Protein AF-V7IF77-F1 (afdb_monomer_lite)

Structure (mmCIF, N/CA/C/O backbone):
data_AF-V7IF77-F1
#
_entry.id   AF-V7IF77-F1
#
loop_
_atom_site.group_PDB
_atom_site.id
_atom_site.type_symbol
_atom_site.label_atom_id
_atom_site.label_alt_id
_atom_site.label_comp_id
_atom_site.label_asym_id
_atom_site.label_entity_id
_atom_site.label_seq_id
_atom_site.pdbx_PDB_ins_code
_atom_site.Cartn_x
_atom_site.Cartn_y
_atom_site.Cartn_z
_atom_site.occupancy
_atom_site.B_iso_or_equiv
_atom_site.auth_seq_id
_atom_site.auth_comp_id
_atom_site.auth_asym_id
_atom_site.auth_atom_id
_atom_site.pdbx_PDB_model_num
ATOM 1 N N . MET A 1 1 ? -25.853 14.215 43.417 1.00 51.03 1 MET A N 1
ATOM 2 C CA . MET A 1 1 ? -25.633 12.869 42.830 1.00 51.03 1 MET A CA 1
ATOM 3 C C . MET A 1 1 ? -26.208 12.704 41.423 1.00 51.03 1 MET A C 1
ATOM 5 O O . MET A 1 1 ? -25.401 12.593 40.513 1.00 51.03 1 MET A O 1
ATOM 9 N N . LYS A 1 2 ? -27.536 12.747 41.190 1.00 58.56 2 LYS A N 1
ATOM 10 C CA . LYS A 1 2 ? -28.127 12.465 39.853 1.00 58.56 2 LYS A CA 1
ATOM 11 C C . LYS A 1 2 ? -27.523 13.294 38.699 1.00 58.56 2 LYS A C 1
ATOM 13 O O . LYS A 1 2 ? -27.157 12.726 37.682 1.00 58.56 2 LYS A O 1
ATOM 18 N N . LYS A 1 3 ? -27.332 14.609 38.877 1.00 57.75 3 LYS A N 1
ATOM 19 C CA . LYS A 1 3 ? -26.767 15.502 37.837 1.00 57.75 3 LYS A CA 1
ATOM 20 C C . LYS A 1 3 ? -25.304 15.198 37.469 1.00 57.75 3 LYS A C 1
ATOM 22 O O . LYS A 1 3 ? -24.920 15.356 36.320 1.00 57.75 3 LYS A O 1
ATOM 27 N N . ALA A 1 4 ? -24.496 14.760 38.431 1.00 59.84 4 ALA A N 1
ATOM 28 C CA . ALA A 1 4 ? -23.081 14.463 38.211 1.00 59.84 4 ALA A CA 1
ATOM 29 C C . ALA A 1 4 ? -22.866 13.062 37.610 1.00 59.84 4 ALA A C 1
ATOM 31 O O . ALA A 1 4 ? -21.985 12.896 36.777 1.00 59.84 4 ALA A O 1
ATOM 32 N N . LEU A 1 5 ? -23.727 12.090 37.933 1.00 64.69 5 LEU A N 1
ATOM 33 C CA . LEU A 1 5 ? -23.754 10.797 37.242 1.00 64.69 5 LEU A CA 1
ATOM 34 C C . LEU A 1 5 ? -24.140 10.958 35.761 1.00 64.69 5 LEU A C 1
ATOM 36 O O . LEU A 1 5 ? -23.485 10.403 34.886 1.00 64.69 5 LEU A O 1
ATOM 40 N N . ILE A 1 6 ? -25.148 11.794 35.477 1.00 68.25 6 ILE A N 1
ATOM 41 C CA . ILE A 1 6 ? -25.543 12.144 34.104 1.00 68.25 6 ILE A CA 1
ATOM 42 C C . ILE A 1 6 ? -24.373 12.793 33.350 1.00 68.25 6 ILE A C 1
ATOM 44 O O . ILE A 1 6 ? -24.098 12.406 32.220 1.00 68.25 6 ILE A O 1
ATOM 48 N N . ALA A 1 7 ? -23.640 13.720 33.977 1.00 66.62 7 ALA A N 1
ATOM 49 C CA . ALA A 1 7 ? -22.459 14.328 33.364 1.00 66.62 7 ALA A CA 1
ATOM 50 C C . ALA A 1 7 ? -21.380 13.284 33.024 1.00 66.62 7 ALA A C 1
ATOM 52 O O . ALA A 1 7 ? -20.866 13.283 31.911 1.00 66.62 7 ALA A O 1
ATOM 53 N N . VAL A 1 8 ? -21.091 12.342 33.930 1.00 69.00 8 VAL A N 1
ATOM 54 C CA . VAL A 1 8 ? -20.137 11.250 33.669 1.00 69.00 8 VAL A CA 1
ATOM 55 C C . VAL A 1 8 ? -20.598 10.375 32.499 1.00 69.00 8 VAL A C 1
ATOM 57 O O . VAL A 1 8 ? -19.784 10.070 31.629 1.00 69.00 8 VAL A O 1
ATOM 60 N N . ILE A 1 9 ? -21.882 10.010 32.429 1.00 73.12 9 ILE A N 1
ATOM 61 C CA . ILE A 1 9 ? -22.444 9.240 31.305 1.00 73.12 9 ILE A CA 1
ATOM 62 C C . ILE A 1 9 ? -22.296 10.012 29.986 1.00 73.12 9 ILE A C 1
ATOM 64 O O . ILE A 1 9 ? -21.877 9.430 28.990 1.00 73.12 9 ILE A O 1
ATOM 68 N N . ILE A 1 10 ? -22.558 11.323 29.978 1.00 75.38 10 ILE A N 1
ATOM 69 C CA . ILE A 1 10 ? -22.390 12.166 28.784 1.00 75.38 10 ILE A CA 1
ATOM 70 C C . ILE A 1 10 ? -20.937 12.141 28.293 1.00 75.38 10 ILE A C 1
ATOM 72 O O . ILE A 1 10 ? -20.713 11.972 27.098 1.00 75.38 10 ILE A O 1
ATOM 76 N N . VAL A 1 11 ? -19.942 12.242 29.182 1.00 72.75 11 VAL A N 1
ATOM 77 C CA . VAL A 1 11 ? -18.530 12.171 28.760 1.00 72.75 11 VAL A CA 1
ATOM 78 C C . VAL A 1 11 ? -18.181 10.781 28.202 1.00 72.75 11 VAL A C 1
ATOM 80 O O . VAL A 1 11 ? -17.462 10.699 27.208 1.00 72.75 11 VAL A O 1
ATOM 83 N N . HIS A 1 12 ? -18.737 9.696 28.761 1.00 75.44 12 HIS A N 1
ATOM 84 C CA . HIS A 1 12 ? -18.575 8.349 28.188 1.00 75.44 12 HIS A CA 1
ATOM 85 C C . HIS A 1 12 ? -19.180 8.254 26.786 1.00 75.44 12 HIS A C 1
ATOM 87 O O . HIS A 1 12 ? -18.528 7.742 25.884 1.00 75.44 12 HIS A O 1
ATOM 93 N N . ILE A 1 13 ? -20.378 8.806 26.576 1.00 78.44 13 ILE A N 1
ATOM 94 C CA . ILE A 1 13 ? -21.025 8.839 25.259 1.00 78.44 13 ILE A CA 1
ATOM 95 C C . ILE A 1 13 ? -20.196 9.660 24.264 1.00 78.44 13 ILE A C 1
ATOM 97 O O . ILE A 1 13 ? -19.983 9.206 23.146 1.00 78.44 13 ILE A O 1
ATOM 101 N N . ILE A 1 14 ? -19.676 10.828 24.655 1.00 79.62 14 ILE A N 1
ATOM 102 C CA . ILE A 1 14 ? -18.805 11.647 23.793 1.00 79.62 14 ILE A CA 1
ATOM 103 C C . ILE A 1 14 ? -17.551 10.861 23.395 1.00 79.62 14 ILE A C 1
ATOM 105 O O . ILE A 1 14 ? -17.180 10.834 22.221 1.00 79.62 14 ILE A O 1
ATOM 109 N N . PHE A 1 15 ? -16.913 10.192 24.356 1.00 76.31 15 PHE A N 1
ATOM 110 C CA . PHE A 1 15 ? -15.738 9.369 24.091 1.00 76.31 15 PHE A CA 1
ATOM 111 C C . PHE A 1 15 ? -16.071 8.154 23.213 1.00 76.31 15 PHE A C 1
ATOM 113 O O . PHE A 1 15 ? -15.318 7.835 22.298 1.00 76.31 15 PHE A O 1
ATOM 120 N N . LEU A 1 16 ? -17.224 7.516 23.424 1.00 80.00 16 LEU A N 1
ATOM 121 C CA . LEU A 1 16 ? -17.708 6.417 22.592 1.00 80.00 16 LEU A CA 1
ATOM 122 C C . LEU A 1 16 ? -17.974 6.880 21.155 1.00 80.00 16 LEU A C 1
ATOM 124 O O . LEU A 1 16 ? -17.527 6.219 20.226 1.00 80.00 16 LEU A O 1
ATOM 128 N N . ILE A 1 17 ? -18.627 8.030 20.957 1.00 79.75 17 ILE A N 1
ATOM 129 C CA . ILE A 1 17 ? -18.831 8.634 19.630 1.00 79.75 17 ILE A CA 1
ATOM 130 C C . ILE A 1 17 ? -17.482 8.907 18.960 1.00 79.75 17 ILE A C 1
ATOM 132 O O . ILE A 1 17 ? -17.320 8.619 17.776 1.00 79.75 17 ILE A O 1
ATOM 136 N N . PHE A 1 18 ? -16.503 9.427 19.706 1.00 77.00 18 PHE A N 1
ATOM 137 C CA . PHE A 1 18 ? -15.154 9.648 19.190 1.00 77.00 18 PHE A CA 1
ATOM 138 C C . PHE A 1 18 ? -14.496 8.337 18.733 1.00 77.00 18 PHE A C 1
ATOM 140 O O . PHE A 1 18 ? -13.987 8.278 17.614 1.00 77.00 18 PHE A O 1
ATOM 147 N N . ILE A 1 19 ? -14.563 7.275 19.545 1.00 75.62 19 ILE A N 1
ATOM 148 C CA . ILE A 1 19 ? -14.026 5.961 19.173 1.00 75.62 19 ILE A CA 1
ATOM 149 C C . ILE A 1 19 ? -14.784 5.366 17.976 1.00 75.62 19 ILE A C 1
ATOM 151 O O . ILE A 1 19 ? -14.163 4.840 17.058 1.00 75.62 19 ILE A O 1
ATOM 155 N N . LEU A 1 20 ? -16.113 5.451 17.931 1.00 75.06 20 LEU A N 1
ATOM 156 C CA . LEU A 1 20 ? -16.909 4.922 16.817 1.00 75.06 20 LEU A CA 1
ATOM 157 C C . LEU A 1 20 ? -16.605 5.656 15.508 1.00 75.06 20 LEU A C 1
ATOM 159 O O . LEU A 1 20 ? -16.338 5.013 14.496 1.00 75.06 20 LEU A O 1
ATOM 163 N N . LYS A 1 21 ? -16.556 6.994 15.541 1.00 74.06 21 LYS A N 1
ATOM 164 C CA . LYS A 1 21 ? -16.155 7.813 14.389 1.00 74.06 21 LYS A CA 1
ATOM 165 C C . LYS A 1 21 ? -14.748 7.455 13.919 1.00 74.06 21 LYS A C 1
ATOM 167 O O . LYS A 1 21 ? -14.478 7.452 12.721 1.00 74.06 21 LYS A O 1
ATOM 172 N N . PHE A 1 22 ? -13.860 7.127 14.851 1.00 70.81 22 PHE A N 1
ATOM 173 C CA . PHE A 1 22 ? -12.542 6.639 14.502 1.00 70.81 22 PHE A CA 1
ATOM 174 C C . PHE A 1 22 ? -12.559 5.274 13.819 1.00 70.81 22 PHE A C 1
ATOM 176 O O . PHE A 1 22 ? -11.911 5.123 12.791 1.00 70.81 22 PHE A O 1
ATOM 183 N N . ASN A 1 23 ? -13.287 4.293 14.354 1.00 70.62 23 ASN A N 1
ATOM 184 C CA . ASN A 1 23 ? -13.379 2.979 13.711 1.00 70.62 23 ASN A CA 1
ATOM 185 C C . ASN A 1 23 ? -13.955 3.100 12.309 1.00 70.62 23 ASN A C 1
ATOM 187 O O . ASN A 1 23 ? -13.440 2.466 11.398 1.00 70.62 23 ASN A O 1
ATOM 191 N N . PHE A 1 24 ? -14.952 3.967 12.125 1.00 70.44 24 PHE A N 1
ATOM 192 C CA . PHE A 1 24 ? -15.471 4.292 10.805 1.00 70.44 24 PHE A CA 1
ATOM 193 C C . PHE A 1 24 ? -14.385 4.872 9.888 1.00 70.44 24 PHE A C 1
ATOM 195 O O . PHE A 1 24 ? -14.291 4.485 8.732 1.00 70.44 24 PHE A O 1
ATOM 202 N N . TRP A 1 25 ? -13.519 5.757 10.391 1.00 69.44 25 TRP A N 1
ATOM 203 C CA . TRP A 1 25 ? -12.412 6.299 9.599 1.00 69.44 25 TRP A CA 1
ATOM 204 C C . TRP A 1 25 ? -11.326 5.262 9.280 1.00 69.44 25 TRP A C 1
ATOM 206 O O . TRP A 1 25 ? -10.818 5.235 8.160 1.00 69.44 25 TRP A O 1
ATOM 216 N N . LEU A 1 26 ? -10.979 4.397 10.236 1.00 69.19 26 LEU A N 1
ATOM 217 C CA . LEU A 1 26 ? -10.055 3.282 10.028 1.00 69.19 26 LEU A CA 1
ATOM 218 C C . LEU A 1 26 ? -10.613 2.321 8.971 1.00 69.19 26 LEU A C 1
ATOM 220 O O . LEU A 1 26 ? -9.896 1.932 8.055 1.00 69.19 26 LEU A O 1
ATOM 224 N N . PHE A 1 27 ? -11.905 2.023 9.056 1.00 65.94 27 PHE A N 1
ATOM 225 C CA . PHE A 1 27 ? -12.647 1.220 8.098 1.00 65.94 27 PHE A CA 1
ATOM 226 C C . PHE A 1 27 ? -12.671 1.841 6.695 1.00 65.94 27 PHE A C 1
ATOM 228 O O . PHE A 1 27 ? -12.232 1.210 5.738 1.00 65.94 27 PHE A O 1
ATOM 235 N N . ASP A 1 28 ? -13.101 3.098 6.578 1.00 65.06 28 ASP A N 1
ATOM 236 C CA . ASP A 1 28 ? -13.135 3.844 5.316 1.00 65.06 28 ASP A CA 1
ATOM 237 C C . ASP A 1 28 ? -11.739 3.913 4.682 1.00 65.06 28 ASP A C 1
ATOM 239 O O . ASP A 1 28 ? -11.583 3.672 3.487 1.00 65.06 28 ASP A O 1
ATOM 243 N N . SER A 1 29 ? -10.702 4.136 5.494 1.00 63.44 29 SER A N 1
ATOM 244 C CA . SER A 1 29 ? -9.316 4.148 5.022 1.00 63.44 29 SER A CA 1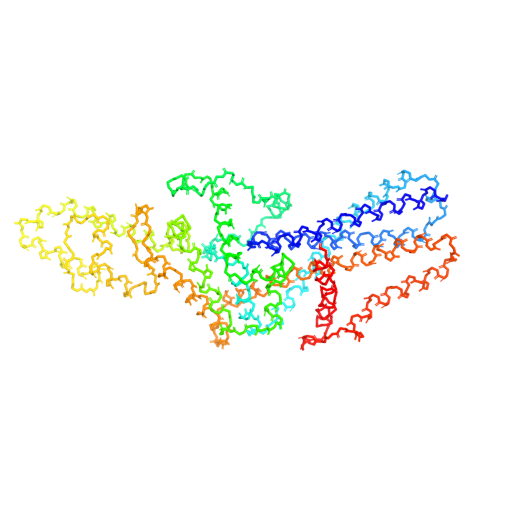
ATOM 245 C C . SER A 1 29 ? -8.884 2.789 4.471 1.00 63.44 29 SER A C 1
ATOM 247 O O . SER A 1 29 ? -8.271 2.754 3.411 1.00 63.44 29 SER A O 1
ATOM 249 N N . MET A 1 30 ? -9.213 1.682 5.150 1.00 63.31 30 MET A N 1
ATOM 250 C CA . MET A 1 30 ? -8.906 0.315 4.694 1.00 63.31 30 MET A CA 1
ATOM 251 C C . MET A 1 30 ? -9.715 -0.107 3.459 1.00 63.31 30 MET A C 1
ATOM 253 O O . MET A 1 30 ? -9.226 -0.885 2.645 1.00 63.31 30 MET A O 1
ATOM 257 N N . SER A 1 31 ? -10.939 0.405 3.296 1.00 58.03 31 SER A N 1
ATOM 258 C CA . SER A 1 31 ? -11.802 0.110 2.139 1.00 58.03 31 SER A CA 1
ATOM 259 C C . SER A 1 31 ? -11.309 0.745 0.829 1.00 58.03 31 SER A C 1
ATOM 261 O O . SER A 1 31 ? -11.713 0.343 -0.264 1.00 58.03 31 SER A O 1
ATOM 263 N N . ARG A 1 32 ? -10.410 1.729 0.922 1.00 61.47 32 ARG A N 1
ATOM 264 C CA . ARG A 1 32 ? -9.838 2.453 -0.217 1.00 61.47 32 ARG A CA 1
ATOM 265 C C . ARG A 1 32 ? -8.442 1.944 -0.558 1.00 61.47 32 ARG A C 1
ATOM 267 O O . ARG A 1 32 ? -7.802 1.242 0.220 1.00 61.47 32 ARG A O 1
ATOM 274 N N . THR A 1 33 ? -7.951 2.349 -1.725 1.00 58.59 33 THR A N 1
ATOM 275 C CA . THR A 1 33 ? -6.545 2.168 -2.111 1.00 58.59 33 THR A CA 1
ATOM 276 C C . THR A 1 33 ? -5.637 2.782 -1.033 1.00 58.59 33 THR A C 1
ATOM 278 O O . THR A 1 33 ? -5.730 3.973 -0.725 1.00 58.59 33 THR A O 1
ATOM 281 N N . PHE A 1 34 ? -4.788 1.959 -0.419 1.00 59.59 34 PHE A N 1
ATOM 282 C CA . PHE A 1 34 ? -4.099 2.281 0.832 1.00 59.59 34 PHE A CA 1
ATOM 283 C C . PHE A 1 34 ? -2.621 2.614 0.568 1.00 59.59 34 PHE A C 1
ATOM 285 O O . PHE A 1 34 ? -1.886 1.818 -0.011 1.00 59.59 34 PHE A O 1
ATOM 292 N N . THR A 1 35 ? -2.165 3.795 0.990 1.00 64.62 35 THR A N 1
ATOM 293 C CA . THR A 1 35 ? -0.808 4.308 0.727 1.00 64.62 35 THR A CA 1
ATOM 294 C C . THR A 1 35 ? 0.144 4.064 1.914 1.00 64.62 35 THR A C 1
ATOM 296 O O . THR A 1 35 ? -0.302 3.844 3.043 1.00 64.62 35 THR A O 1
ATOM 299 N N . PRO A 1 36 ? 1.481 4.157 1.749 1.00 65.31 36 PRO A N 1
ATOM 300 C CA . PRO A 1 36 ? 2.403 4.057 2.889 1.00 65.31 36 PRO A CA 1
ATOM 301 C C . PRO A 1 36 ? 2.181 5.173 3.924 1.00 65.31 36 PRO A C 1
ATOM 303 O O . PRO A 1 36 ? 2.380 4.980 5.125 1.00 65.31 36 PRO A O 1
ATOM 306 N N . LEU A 1 37 ? 1.738 6.352 3.471 1.00 68.19 37 LEU A N 1
ATOM 307 C CA . LEU A 1 37 ? 1.399 7.469 4.350 1.00 68.19 37 LEU A CA 1
ATOM 308 C C . LEU A 1 37 ? 0.112 7.196 5.138 1.00 68.19 37 LEU A C 1
ATOM 310 O O . LEU A 1 37 ? 0.079 7.500 6.333 1.00 68.19 37 LEU A O 1
ATOM 314 N N . SER A 1 38 ? -0.912 6.588 4.520 1.00 67.31 38 SER A N 1
ATOM 315 C CA . SER A 1 38 ? -2.122 6.191 5.250 1.00 67.31 38 SER A CA 1
ATOM 316 C C . SER A 1 38 ? -1.805 5.143 6.312 1.00 67.31 38 SER A C 1
ATOM 318 O O . SER A 1 38 ? -2.277 5.285 7.437 1.00 67.31 38 SER A O 1
ATOM 320 N N . LEU A 1 39 ? -0.919 4.179 6.027 1.00 68.56 39 LEU A N 1
ATOM 321 C CA . LEU A 1 39 ? -0.434 3.221 7.029 1.00 68.56 39 LEU A CA 1
ATOM 322 C C . LEU A 1 39 ? 0.224 3.926 8.214 1.00 68.56 39 LEU A C 1
ATOM 324 O O . LEU A 1 39 ? -0.122 3.683 9.370 1.00 68.56 39 LEU A O 1
ATOM 328 N N . ALA A 1 40 ? 1.175 4.814 7.931 1.00 72.19 40 ALA A N 1
ATOM 329 C CA . ALA A 1 40 ? 1.938 5.476 8.976 1.00 72.19 40 ALA A CA 1
ATOM 330 C C . ALA A 1 40 ? 1.066 6.425 9.822 1.00 72.19 40 ALA A C 1
ATOM 332 O O . ALA A 1 40 ? 1.317 6.591 11.020 1.00 72.19 40 ALA A O 1
ATOM 333 N N . ALA A 1 41 ? 0.046 7.040 9.216 1.00 74.12 41 ALA A N 1
ATOM 334 C CA . ALA A 1 41 ? -0.959 7.835 9.914 1.00 74.12 41 ALA A CA 1
ATOM 335 C C . ALA A 1 41 ? -1.882 6.962 10.781 1.00 74.12 41 ALA A C 1
ATOM 337 O O . ALA A 1 41 ? -2.124 7.307 11.939 1.00 74.12 41 ALA A O 1
ATOM 338 N N . LEU A 1 42 ? -2.330 5.813 10.264 1.00 72.81 42 LEU A N 1
ATOM 339 C CA . LEU A 1 42 ? -3.156 4.857 11.003 1.00 72.81 42 LEU A CA 1
ATOM 340 C C . LEU A 1 42 ? -2.421 4.312 12.231 1.00 72.81 42 LEU A C 1
ATOM 342 O O . LEU A 1 42 ? -2.973 4.271 13.328 1.00 72.81 42 LEU A O 1
ATOM 346 N N . GLU A 1 43 ? -1.146 3.963 12.063 1.00 75.12 43 GLU A N 1
ATOM 347 C CA . GLU A 1 43 ? -0.297 3.492 13.152 1.00 75.12 43 GLU A CA 1
ATOM 348 C C . GLU A 1 43 ? -0.137 4.558 14.244 1.00 75.12 43 GLU A C 1
ATOM 350 O O . GLU A 1 43 ? -0.237 4.258 15.433 1.00 75.12 43 GLU A O 1
ATOM 355 N N . LEU A 1 44 ? 0.102 5.819 13.858 1.00 78.25 44 LEU A N 1
ATOM 356 C CA . LEU A 1 44 ? 0.162 6.929 14.811 1.00 78.25 44 LEU A CA 1
ATOM 357 C C . LEU A 1 44 ? -1.166 7.078 15.560 1.00 78.25 44 LEU A C 1
ATOM 359 O O . LEU A 1 44 ? -1.168 7.315 16.768 1.00 78.25 44 LEU A O 1
ATOM 363 N N . TYR A 1 45 ? -2.287 6.910 14.863 1.00 75.44 45 TYR A N 1
ATOM 364 C CA . TYR A 1 45 ? -3.592 7.008 15.490 1.00 75.44 45 TYR A CA 1
ATOM 365 C C . TYR A 1 45 ? -3.833 5.882 16.499 1.00 75.44 45 TYR A C 1
ATOM 367 O O . TYR A 1 45 ? -4.226 6.165 17.631 1.00 75.44 45 TYR A O 1
ATOM 375 N N . GLY A 1 46 ? -3.585 4.620 16.130 1.00 73.75 46 GLY A N 1
ATOM 376 C CA . GLY A 1 46 ? -3.776 3.478 17.032 1.00 73.75 46 GLY A CA 1
ATOM 377 C C . GLY A 1 46 ? -3.041 3.663 18.366 1.00 73.75 46 GLY A C 1
ATOM 378 O O . GLY A 1 46 ? -3.563 3.304 19.428 1.00 73.75 46 GLY A O 1
ATOM 379 N N . LYS A 1 47 ? -1.879 4.329 18.321 1.00 80.00 47 LYS A N 1
ATOM 380 C CA . LYS A 1 47 ? -1.076 4.717 19.490 1.00 80.00 47 LYS A CA 1
ATOM 381 C C . LYS A 1 47 ? -1.738 5.815 20.317 1.00 80.00 47 LYS A C 1
ATOM 383 O O . LYS A 1 47 ? -1.816 5.689 21.539 1.00 80.00 47 LYS A O 1
ATOM 388 N N . ILE A 1 48 ? -2.230 6.872 19.666 1.00 78.69 48 ILE A N 1
ATOM 389 C CA . ILE A 1 48 ? -2.942 7.975 20.330 1.00 78.69 48 ILE A CA 1
ATOM 390 C C . ILE A 1 48 ? -4.193 7.447 21.033 1.00 78.69 48 ILE A C 1
ATOM 392 O O . ILE A 1 48 ? -4.369 7.706 22.221 1.00 78.69 48 ILE A O 1
ATOM 396 N N . LEU A 1 49 ? -5.022 6.659 20.344 1.00 75.88 49 LEU A N 1
ATOM 397 C CA . LEU A 1 49 ? -6.255 6.120 20.918 1.00 75.88 49 LEU A CA 1
ATOM 398 C C . LEU A 1 49 ? -5.977 5.189 22.091 1.00 75.88 49 LEU A C 1
ATOM 400 O O . LEU A 1 49 ? -6.649 5.283 23.115 1.00 75.88 49 LEU A O 1
ATOM 404 N N . SER A 1 50 ? -4.955 4.343 21.979 1.00 76.00 50 SER A N 1
ATOM 405 C CA . SER A 1 50 ? -4.575 3.467 23.087 1.00 76.00 50 SER A CA 1
ATOM 406 C C . SER A 1 50 ? -4.087 4.254 24.295 1.00 76.00 50 SER A C 1
ATOM 408 O O . SER A 1 50 ? -4.467 3.946 25.422 1.00 76.00 50 SER A O 1
ATOM 410 N N . GLY A 1 51 ? -3.316 5.321 24.069 1.00 79.44 51 GLY A N 1
ATOM 411 C CA . GLY A 1 51 ? -2.925 6.249 25.124 1.00 79.44 51 GLY A CA 1
ATOM 412 C C . GLY A 1 51 ? -4.129 6.919 25.784 1.00 79.44 51 GLY A C 1
ATOM 413 O O . GLY A 1 51 ? -4.250 6.861 27.003 1.00 79.44 51 GLY A O 1
ATOM 414 N N . MET A 1 52 ? -5.055 7.475 24.996 1.00 77.31 52 MET A N 1
ATOM 415 C CA . MET A 1 52 ? -6.276 8.111 25.510 1.00 77.31 52 MET A CA 1
ATOM 416 C C . MET A 1 52 ? -7.154 7.124 26.292 1.00 77.31 52 MET A C 1
ATOM 418 O O . MET A 1 52 ? -7.667 7.463 27.357 1.00 77.31 52 MET A O 1
ATOM 422 N N . GLY A 1 53 ? -7.291 5.890 25.805 1.00 75.06 53 GLY A N 1
ATOM 423 C CA . GLY A 1 53 ? -8.022 4.825 26.485 1.00 75.06 53 GLY A CA 1
ATOM 424 C C . GLY A 1 53 ? -7.388 4.418 27.820 1.00 75.06 53 GLY A C 1
ATOM 425 O O . GLY A 1 53 ? -8.097 4.254 28.816 1.00 75.06 53 GLY A O 1
ATOM 426 N N . ILE A 1 54 ? -6.054 4.328 27.886 1.00 77.00 54 ILE A N 1
ATOM 427 C CA . ILE A 1 54 ? -5.319 4.085 29.139 1.00 77.00 54 ILE A CA 1
ATOM 428 C C . ILE A 1 54 ? -5.489 5.263 30.104 1.00 77.00 54 ILE A C 1
ATOM 430 O O . ILE A 1 54 ? -5.776 5.047 31.282 1.00 77.00 54 ILE A O 1
ATOM 434 N N . SER A 1 55 ? -5.357 6.504 29.629 1.00 79.06 55 SER A N 1
ATOM 435 C CA . SER A 1 55 ? -5.564 7.706 30.446 1.00 79.06 55 SER A CA 1
ATOM 436 C C . SER A 1 55 ? -6.958 7.744 31.048 1.00 79.06 55 SER A C 1
ATOM 438 O O . SER A 1 55 ? -7.104 8.012 32.238 1.00 79.06 55 SER A O 1
ATOM 440 N N . TRP A 1 56 ? -7.969 7.417 30.245 1.00 74.75 56 TRP A N 1
ATOM 441 C CA . TRP A 1 56 ? -9.354 7.306 30.683 1.00 74.75 56 TRP A CA 1
ATOM 442 C C . TRP A 1 56 ? -9.527 6.247 31.779 1.00 74.75 56 TRP A C 1
ATOM 444 O O . TRP A 1 56 ? -10.151 6.494 32.814 1.00 74.75 56 TRP A O 1
ATOM 454 N N . TRP A 1 57 ? -8.928 5.071 31.591 1.00 72.69 57 TRP A N 1
ATOM 455 C CA . TRP A 1 57 ? -8.994 3.978 32.558 1.00 72.69 57 TRP A CA 1
ATOM 456 C C . TRP A 1 57 ? -8.313 4.326 33.894 1.00 72.69 57 TRP A C 1
ATOM 458 O O . TRP A 1 57 ? -8.910 4.149 34.959 1.00 72.69 57 TRP A O 1
ATOM 468 N N . LEU A 1 58 ? -7.104 4.897 33.846 1.00 73.88 58 LEU A N 1
ATOM 469 C CA . LEU A 1 58 ? -6.355 5.348 35.026 1.00 73.88 58 LEU A CA 1
ATOM 470 C C . LEU A 1 58 ? -7.093 6.450 35.789 1.00 73.88 58 LEU A C 1
ATOM 472 O O . LEU A 1 58 ? -7.177 6.427 37.018 1.00 73.88 58 LEU A O 1
ATOM 476 N N . MET A 1 59 ? -7.664 7.399 35.055 1.00 71.69 59 MET A N 1
ATOM 477 C CA . MET A 1 59 ? -8.442 8.497 35.607 1.00 71.69 59 MET A CA 1
ATOM 478 C C . MET A 1 59 ? -9.663 7.985 36.385 1.00 71.69 59 MET A C 1
ATOM 480 O O . MET A 1 59 ? -9.900 8.410 37.519 1.00 71.69 59 MET A O 1
ATOM 484 N N . ARG A 1 60 ? -10.382 6.991 35.849 1.00 66.31 60 ARG A N 1
ATOM 485 C CA . ARG A 1 60 ? -11.506 6.368 36.559 1.00 66.31 60 ARG A CA 1
ATOM 486 C C . ARG A 1 60 ? -11.067 5.599 37.804 1.00 66.31 60 ARG A C 1
ATOM 488 O O . ARG A 1 60 ? -11.755 5.657 38.825 1.00 66.31 60 ARG A O 1
ATOM 495 N N . TRP A 1 61 ? -9.920 4.922 37.755 1.00 67.25 61 TRP A N 1
ATOM 496 C CA . TRP A 1 61 ? -9.351 4.271 38.937 1.00 67.25 61 TRP A CA 1
ATOM 497 C C . TRP A 1 61 ? -9.028 5.283 40.048 1.00 67.25 61 TRP A C 1
ATOM 499 O O . TRP A 1 61 ? -9.359 5.044 41.210 1.00 67.25 61 TRP A O 1
ATOM 509 N N . GLY A 1 62 ? -8.483 6.448 39.683 1.00 63.34 62 GLY A N 1
ATOM 510 C CA . GLY A 1 62 ? -8.232 7.557 40.607 1.00 63.34 62 GLY A CA 1
ATOM 511 C C . GLY A 1 62 ? -9.511 8.152 41.208 1.00 63.34 62 GLY A C 1
ATOM 512 O O . GLY A 1 62 ? -9.590 8.349 42.421 1.00 63.34 62 GLY A O 1
ATOM 513 N N . MET A 1 63 ? -10.549 8.374 40.395 1.00 61.19 63 MET A N 1
ATOM 514 C CA . MET A 1 63 ? -11.831 8.915 40.871 1.00 61.19 63 MET A CA 1
ATOM 515 C C . MET A 1 63 ? -12.544 7.998 41.869 1.00 61.19 63 MET A C 1
ATOM 517 O O . MET A 1 63 ? -13.173 8.492 42.804 1.00 61.19 63 MET A O 1
ATOM 521 N N . ASN A 1 64 ? -12.445 6.675 41.701 1.00 57.47 64 ASN A N 1
ATOM 522 C CA . ASN A 1 64 ? -13.146 5.710 42.552 1.00 57.47 64 ASN A CA 1
ATOM 523 C C . ASN A 1 64 ? -12.635 5.688 44.009 1.00 57.47 64 ASN A C 1
ATOM 525 O O . ASN A 1 64 ? -13.291 5.104 44.867 1.00 57.47 64 ASN A O 1
ATOM 529 N N . ARG A 1 65 ? -11.497 6.333 44.312 1.00 53.53 65 ARG A N 1
ATOM 530 C CA . ARG A 1 65 ? -10.976 6.477 45.683 1.00 53.53 65 ARG A CA 1
ATOM 531 C C . ARG A 1 65 ? -11.511 7.708 46.432 1.00 53.53 65 ARG A C 1
ATOM 533 O O . ARG A 1 65 ? -11.599 7.653 47.651 1.00 53.53 65 ARG A O 1
ATOM 540 N N . ASN A 1 66 ? -11.946 8.763 45.733 1.00 51.81 66 ASN A N 1
ATOM 541 C CA . ASN A 1 66 ? -12.276 10.074 46.334 1.00 51.81 66 ASN A CA 1
ATOM 542 C C . ASN A 1 66 ? -13.763 10.478 46.170 1.00 51.81 66 ASN A C 1
ATOM 544 O O . ASN A 1 66 ? -14.113 11.653 46.073 1.00 51.81 66 ASN A O 1
ATOM 548 N N . VAL A 1 67 ? -14.664 9.492 46.121 1.00 48.03 67 VAL A N 1
ATOM 549 C CA . VAL A 1 67 ? -16.027 9.595 45.551 1.00 48.03 67 VAL A CA 1
ATOM 550 C C . VAL A 1 67 ? -17.004 10.515 46.308 1.00 48.03 67 VAL A C 1
ATOM 552 O O . VAL A 1 67 ? -18.017 10.906 45.734 1.00 48.03 67 VAL A O 1
ATOM 555 N N . LYS A 1 68 ? -16.753 10.920 47.560 1.00 49.75 68 LYS A N 1
ATOM 556 C CA . LYS A 1 68 ? -17.775 11.649 48.345 1.00 49.75 68 LYS A CA 1
ATOM 557 C C . LYS A 1 68 ? -17.817 13.168 48.140 1.00 49.75 68 LYS A C 1
ATOM 559 O O . LYS A 1 68 ? -18.905 13.732 48.213 1.00 49.75 68 LYS A O 1
ATOM 564 N N . GLU A 1 69 ? -16.703 13.823 47.822 1.00 50.66 69 GLU A N 1
ATOM 565 C CA . GLU A 1 69 ? -16.651 15.299 47.743 1.00 50.66 69 GLU A CA 1
ATOM 566 C C . GLU A 1 69 ? -16.741 15.836 46.308 1.00 50.66 69 GLU A C 1
ATOM 568 O O . GLU A 1 69 ? -17.292 16.907 46.065 1.00 50.66 69 GLU A O 1
ATOM 573 N N . VAL A 1 70 ? -16.303 15.048 45.323 1.00 51.91 70 VAL A N 1
ATOM 574 C CA . VAL A 1 70 ? -16.199 15.489 43.923 1.00 51.91 70 VAL A CA 1
ATOM 575 C C . VAL A 1 70 ? -17.576 15.714 43.273 1.00 51.91 70 VAL A C 1
ATOM 577 O O . VAL A 1 70 ? -17.711 16.547 42.393 1.00 51.91 70 VAL A O 1
ATOM 580 N N . TYR A 1 71 ? -18.656 15.065 43.716 1.00 54.56 71 TYR A N 1
ATOM 581 C CA . TYR A 1 71 ? -19.956 15.084 43.013 1.00 54.56 71 TYR A CA 1
ATOM 582 C C . TYR A 1 71 ? -20.847 16.324 43.261 1.00 54.56 71 TYR A C 1
ATOM 584 O O . TYR A 1 71 ? -22.010 16.328 42.834 1.00 54.56 71 TYR A O 1
ATOM 592 N N . GLN A 1 72 ? -20.349 17.363 43.942 1.00 56.78 72 GLN A N 1
ATOM 593 C CA . GLN A 1 72 ? -21.143 18.553 44.291 1.00 56.78 72 GLN A CA 1
ATOM 594 C C . GLN A 1 72 ? -21.249 19.593 43.153 1.00 56.78 72 GLN A C 1
ATOM 596 O O . GLN A 1 72 ? -22.285 20.248 43.040 1.00 56.78 72 GLN A O 1
ATOM 601 N N . HIS A 1 73 ? -20.272 19.675 42.235 1.00 61.03 73 HIS A N 1
ATOM 602 C CA . HIS A 1 73 ? -20.264 20.654 41.129 1.00 61.03 73 HIS A CA 1
ATOM 603 C C . HIS A 1 73 ? -20.036 20.009 39.743 1.00 61.03 73 HIS A C 1
ATOM 605 O O . HIS A 1 73 ? -18.904 19.939 39.272 1.00 61.03 73 HIS A O 1
ATOM 611 N N . PRO A 1 74 ? -21.089 19.573 39.024 1.00 60.75 74 PRO A N 1
ATOM 612 C CA . PRO A 1 74 ? -20.963 18.714 37.835 1.00 60.75 74 PRO A CA 1
ATOM 613 C C . PRO A 1 74 ? -20.184 19.331 36.658 1.00 60.75 74 PRO A C 1
ATOM 615 O O . PRO A 1 74 ? -19.495 18.611 35.936 1.00 60.75 74 PRO A O 1
ATOM 618 N N . ILE A 1 75 ? -20.259 20.652 36.465 1.00 64.75 75 ILE A N 1
ATOM 619 C CA . ILE A 1 75 ? -19.553 21.350 35.374 1.00 64.75 75 ILE A CA 1
ATOM 620 C C . ILE A 1 75 ? -18.051 21.431 35.670 1.00 64.75 75 ILE A C 1
ATOM 622 O O . ILE A 1 75 ? -17.236 21.031 34.844 1.00 64.75 75 ILE A O 1
ATOM 626 N N . ILE A 1 76 ? -17.688 21.882 36.874 1.00 65.69 76 ILE A N 1
ATOM 627 C CA . ILE A 1 76 ? -16.291 21.995 37.321 1.00 65.69 76 ILE A CA 1
ATOM 628 C C . ILE A 1 76 ? -15.624 20.617 37.313 1.00 65.69 76 ILE A C 1
ATOM 630 O O . ILE A 1 76 ? -14.504 20.467 36.839 1.00 65.69 76 ILE A O 1
ATOM 634 N N . VAL A 1 77 ? -16.352 19.590 37.748 1.00 65.31 77 VAL A N 1
ATOM 635 C CA . VAL A 1 77 ? -15.893 18.200 37.707 1.00 65.31 77 VAL A CA 1
ATOM 636 C C . VAL A 1 77 ? -15.611 17.764 36.281 1.00 65.31 77 VAL A C 1
ATOM 638 O O . VAL A 1 77 ? -14.540 17.238 36.027 1.00 65.31 77 VAL A O 1
ATOM 641 N N . SER A 1 78 ? -16.508 18.032 35.332 1.00 63.28 78 SER A N 1
ATOM 642 C CA . SER A 1 78 ? -16.290 17.664 33.926 1.00 63.28 78 SER A CA 1
ATOM 643 C C . SER A 1 78 ? -15.039 18.334 33.341 1.00 63.28 78 SER A C 1
ATOM 645 O O . SER A 1 78 ? -14.277 17.688 32.625 1.00 63.28 78 SER A O 1
ATOM 647 N N . ILE A 1 79 ? -14.776 19.596 33.700 1.00 68.62 79 ILE A N 1
ATOM 648 C CA . ILE A 1 79 ? -13.560 20.317 33.292 1.00 68.62 79 ILE A CA 1
ATOM 649 C C . ILE A 1 79 ? -12.314 19.670 33.906 1.00 68.62 79 ILE A C 1
ATOM 651 O O . ILE A 1 79 ? -11.363 19.382 33.185 1.00 68.62 79 ILE A O 1
ATOM 655 N N . ILE A 1 80 ? -12.328 19.384 35.211 1.00 70.44 80 ILE A N 1
ATOM 656 C CA . ILE A 1 80 ? -11.216 18.722 35.911 1.00 70.44 80 ILE A CA 1
ATOM 657 C C . ILE A 1 80 ? -10.949 17.337 35.311 1.00 70.44 80 ILE A C 1
ATOM 659 O O . ILE A 1 80 ? -9.797 16.981 35.080 1.00 70.44 80 ILE A O 1
ATOM 663 N N . ILE A 1 81 ? -12.004 16.578 35.008 1.00 69.38 81 ILE A N 1
ATOM 664 C CA . ILE A 1 81 ? -11.935 15.263 34.365 1.00 69.38 81 ILE A CA 1
ATOM 665 C C . ILE A 1 81 ? -11.212 15.360 33.019 1.00 69.38 81 ILE A C 1
ATOM 667 O O . ILE A 1 81 ? -10.245 14.635 32.788 1.00 69.38 81 ILE A O 1
ATOM 671 N N . MET A 1 82 ? -11.635 16.291 32.162 1.00 68.19 82 MET A N 1
ATOM 672 C CA . MET A 1 82 ? -11.019 16.518 30.853 1.00 68.19 82 MET A CA 1
ATOM 673 C C . MET A 1 82 ? -9.553 16.949 30.978 1.00 68.19 82 MET A C 1
ATOM 675 O O . MET A 1 82 ? -8.707 16.468 30.227 1.00 68.19 82 MET A O 1
ATOM 679 N N . LEU A 1 83 ? -9.233 17.800 31.957 1.00 75.12 83 LEU A N 1
ATOM 680 C CA . LEU A 1 83 ? -7.869 18.266 32.213 1.00 75.12 83 LEU A CA 1
ATOM 681 C C . LEU A 1 83 ? -6.960 17.128 32.703 1.00 75.12 83 LEU A C 1
ATOM 683 O O . LEU A 1 83 ? -5.826 16.999 32.249 1.00 75.12 83 LEU A O 1
ATOM 687 N N . TYR A 1 84 ? -7.474 16.253 33.571 1.00 75.00 84 TYR A N 1
ATOM 688 C CA . TYR A 1 84 ? -6.766 15.054 34.020 1.00 75.00 84 TYR A CA 1
ATOM 689 C C . TYR A 1 84 ? -6.515 14.075 32.879 1.00 75.00 84 TYR A C 1
ATOM 691 O O . TYR A 1 84 ? -5.413 13.545 32.772 1.00 75.00 84 TYR A O 1
ATOM 699 N N . ILE A 1 85 ? -7.504 13.846 32.011 1.00 73.19 85 ILE A N 1
ATOM 700 C CA . ILE A 1 85 ? -7.330 12.996 30.828 1.00 73.19 85 ILE A CA 1
ATOM 701 C C . ILE A 1 85 ? -6.271 13.592 29.912 1.00 73.19 85 ILE A C 1
ATOM 703 O O . ILE A 1 85 ? -5.411 12.852 29.444 1.00 73.19 85 ILE A O 1
ATOM 707 N N . LEU A 1 86 ? -6.288 14.910 29.695 1.00 75.81 86 LEU A N 1
ATOM 708 C CA . LEU A 1 86 ? -5.287 15.597 28.884 1.00 75.81 86 LEU A CA 1
ATOM 709 C C . LEU A 1 86 ? -3.876 15.385 29.452 1.00 75.81 86 LEU A C 1
ATOM 711 O O . LEU A 1 86 ? -2.993 14.932 28.728 1.00 75.81 86 LEU A O 1
ATOM 715 N N . ILE A 1 87 ? -3.679 15.631 30.752 1.00 81.44 87 ILE A N 1
ATOM 716 C CA . ILE A 1 87 ? -2.383 15.455 31.430 1.00 81.44 87 ILE A CA 1
ATOM 717 C C . ILE A 1 87 ? -1.936 13.990 31.386 1.00 81.44 87 ILE A C 1
ATOM 719 O O . ILE A 1 87 ? -0.798 13.694 31.026 1.00 81.44 87 ILE A O 1
ATOM 723 N N . LEU A 1 88 ? -2.832 13.055 31.707 1.00 81.88 88 LEU A N 1
ATOM 724 C CA . LEU A 1 88 ? -2.528 11.626 31.663 1.00 81.88 88 LEU A CA 1
ATOM 725 C C . LEU A 1 88 ? -2.242 11.154 30.236 1.00 81.88 88 LEU A C 1
ATOM 727 O O . LEU A 1 88 ? -1.451 10.230 30.068 1.00 81.88 88 LEU A O 1
ATOM 731 N N . SER A 1 89 ? -2.839 11.773 29.215 1.00 79.06 89 SER A N 1
ATOM 732 C CA . SER A 1 89 ? -2.607 11.428 27.805 1.00 79.06 89 SER A CA 1
ATOM 733 C C . SER A 1 89 ? -1.200 11.804 27.359 1.00 79.06 89 SER A C 1
ATOM 735 O O . SER A 1 89 ? -0.597 11.053 26.595 1.00 79.06 89 SER A O 1
ATOM 737 N N . VAL A 1 90 ? -0.626 12.892 27.891 1.00 83.31 90 VAL A N 1
ATOM 738 C CA . VAL A 1 90 ? 0.771 13.282 27.616 1.00 83.31 90 VAL A CA 1
ATOM 739 C C . VAL A 1 90 ? 1.751 12.170 28.000 1.00 83.31 90 VAL A C 1
ATOM 741 O O . VAL A 1 90 ? 2.752 11.983 27.316 1.00 83.31 90 VAL A O 1
ATOM 744 N N . VAL A 1 91 ? 1.452 11.399 29.051 1.00 82.00 91 VAL A N 1
ATOM 745 C CA . VAL A 1 91 ? 2.304 10.294 29.525 1.00 82.00 91 VAL A CA 1
ATOM 746 C C . VAL A 1 91 ? 1.877 8.945 28.938 1.00 82.00 91 VAL A C 1
ATOM 748 O O . VAL A 1 91 ? 2.717 8.150 28.516 1.00 82.00 91 VAL A O 1
ATOM 751 N N . ALA A 1 92 ? 0.573 8.678 28.869 1.00 83.31 92 ALA A N 1
ATOM 752 C CA . ALA A 1 92 ? 0.051 7.393 28.417 1.00 83.31 92 ALA A CA 1
ATOM 753 C C . ALA A 1 92 ? 0.237 7.169 26.912 1.00 83.31 92 ALA A C 1
ATOM 755 O O . ALA A 1 92 ? 0.478 6.035 26.512 1.00 83.31 92 ALA A O 1
ATOM 756 N N . ILE A 1 93 ? 0.171 8.214 26.076 1.00 83.06 93 ILE A N 1
ATOM 757 C CA . ILE A 1 93 ? 0.389 8.083 24.625 1.00 83.06 93 ILE A CA 1
ATOM 758 C C . ILE A 1 93 ? 1.821 7.605 24.317 1.00 83.06 93 ILE A C 1
ATOM 760 O O . ILE A 1 93 ? 1.954 6.626 23.580 1.00 83.06 93 ILE A O 1
ATOM 764 N N . PRO A 1 94 ? 2.899 8.192 24.880 1.00 83.69 94 PRO A N 1
ATOM 765 C CA . PRO A 1 94 ? 4.252 7.654 24.726 1.00 83.69 94 PRO A CA 1
ATOM 766 C C . PRO A 1 94 ? 4.401 6.201 25.186 1.00 83.69 94 PRO A C 1
ATOM 768 O O . PRO A 1 94 ? 5.010 5.400 24.478 1.00 83.69 94 PRO A O 1
ATOM 771 N N . ILE A 1 95 ? 3.818 5.839 26.334 1.00 80.81 95 ILE A N 1
ATOM 772 C CA . ILE A 1 95 ? 3.889 4.470 26.871 1.00 80.81 95 ILE A CA 1
ATOM 773 C C . ILE A 1 95 ? 3.151 3.489 25.953 1.00 80.81 95 ILE A C 1
ATOM 775 O O . ILE A 1 95 ? 3.703 2.451 25.589 1.00 80.81 95 ILE A O 1
ATOM 779 N N . ALA A 1 96 ? 1.934 3.831 25.526 1.00 80.56 96 ALA A N 1
ATOM 780 C CA . ALA A 1 96 ? 1.150 3.033 24.588 1.00 80.56 96 ALA A CA 1
ATOM 781 C C . ALA A 1 96 ? 1.875 2.881 23.246 1.00 80.56 96 ALA A C 1
ATOM 783 O O . ALA A 1 96 ? 1.942 1.785 22.697 1.00 80.56 96 ALA A O 1
ATOM 784 N N . SER A 1 97 ? 2.481 3.964 22.754 1.00 80.94 97 SER A N 1
ATOM 785 C CA . SER A 1 97 ? 3.300 3.972 21.543 1.00 80.94 97 SER A CA 1
ATOM 786 C C . SER A 1 97 ? 4.493 3.025 21.655 1.00 80.94 97 SER A C 1
ATOM 788 O O . SER A 1 97 ? 4.737 2.231 20.745 1.00 80.94 97 SER A O 1
ATOM 790 N N . PHE A 1 98 ? 5.208 3.053 22.782 1.00 80.94 98 PHE A N 1
ATOM 791 C CA . PHE A 1 98 ? 6.322 2.147 23.045 1.00 80.94 98 PHE A CA 1
ATOM 792 C C . PHE A 1 98 ? 5.868 0.681 23.095 1.00 80.94 98 PHE A C 1
ATOM 794 O O . PHE A 1 98 ? 6.447 -0.161 22.408 1.00 80.94 98 PHE A O 1
ATOM 801 N N . ALA A 1 99 ? 4.800 0.388 23.842 1.00 77.81 99 ALA A N 1
ATOM 802 C CA . ALA A 1 99 ? 4.261 -0.962 23.978 1.00 77.81 99 ALA A CA 1
ATOM 803 C C . ALA A 1 99 ? 3.760 -1.522 22.637 1.00 77.81 99 ALA A C 1
ATOM 805 O O . ALA A 1 99 ? 4.115 -2.639 22.265 1.00 77.81 99 ALA A O 1
ATOM 806 N N . GLN A 1 100 ? 3.005 -0.731 21.867 1.00 74.81 100 GLN A N 1
ATOM 807 C CA . GLN A 1 100 ? 2.544 -1.132 20.537 1.00 74.81 100 GLN A CA 1
ATOM 808 C C . GLN A 1 100 ? 3.705 -1.331 19.563 1.00 74.81 100 GLN A C 1
ATOM 810 O O . GLN A 1 100 ? 3.710 -2.311 18.827 1.00 74.81 100 GLN A O 1
ATOM 815 N N . ASN A 1 101 ? 4.720 -0.459 19.579 1.00 79.62 101 ASN A N 1
ATOM 816 C CA . ASN A 1 101 ? 5.917 -0.643 18.754 1.00 79.62 101 ASN A CA 1
ATOM 817 C C . ASN A 1 101 ? 6.643 -1.949 19.085 1.00 79.62 101 ASN A C 1
ATOM 819 O O . ASN A 1 101 ? 7.092 -2.639 18.172 1.00 79.62 101 ASN A O 1
ATOM 823 N N . MET A 1 102 ? 6.784 -2.285 20.371 1.00 77.94 102 MET A N 1
ATOM 824 C CA . MET A 1 102 ? 7.388 -3.554 20.780 1.00 77.94 102 MET A CA 1
ATOM 825 C C . MET A 1 102 ? 6.554 -4.744 20.317 1.00 77.94 102 MET A C 1
ATOM 827 O O . MET A 1 102 ? 7.111 -5.671 19.737 1.00 77.94 102 MET A O 1
ATOM 831 N N . LEU A 1 103 ? 5.235 -4.686 20.503 1.00 74.31 103 LEU A N 1
ATOM 832 C CA . LEU A 1 103 ? 4.318 -5.745 20.095 1.00 74.31 103 LEU A CA 1
ATOM 833 C C . LEU A 1 103 ? 4.342 -5.963 18.576 1.00 74.31 103 LEU A C 1
ATOM 835 O O . LEU A 1 103 ? 4.521 -7.093 18.133 1.00 74.31 103 LEU A O 1
ATOM 839 N N . ILE A 1 104 ? 4.267 -4.891 17.780 1.00 74.50 104 ILE A N 1
ATOM 840 C CA . ILE A 1 104 ? 4.382 -4.958 16.315 1.00 74.50 104 ILE A CA 1
ATOM 841 C C . ILE A 1 104 ? 5.738 -5.543 15.921 1.00 74.50 104 ILE A C 1
ATOM 843 O O . ILE A 1 104 ? 5.790 -6.487 15.140 1.00 74.50 104 ILE A O 1
ATOM 847 N N . LYS A 1 105 ? 6.845 -5.038 16.483 1.00 76.44 105 LYS A N 1
ATOM 848 C CA . LYS A 1 105 ? 8.188 -5.561 16.180 1.00 76.44 105 LYS A CA 1
ATOM 849 C C . LYS A 1 105 ? 8.320 -7.040 16.526 1.00 76.44 105 LYS A C 1
ATOM 851 O O . LYS A 1 105 ? 8.980 -7.765 15.792 1.00 76.44 105 LYS A O 1
ATOM 856 N N . GLN A 1 106 ? 7.729 -7.482 17.630 1.00 73.56 106 GLN A N 1
ATOM 857 C CA . GLN A 1 106 ? 7.790 -8.873 18.057 1.00 73.56 106 GLN A CA 1
ATOM 858 C C . GLN A 1 106 ? 6.961 -9.775 17.137 1.00 73.56 106 GLN A C 1
ATOM 860 O O . GLN A 1 106 ? 7.498 -10.766 16.656 1.00 73.56 106 GLN A O 1
ATOM 865 N N . ILE A 1 107 ? 5.724 -9.381 16.817 1.00 71.50 107 ILE A N 1
ATOM 866 C CA . ILE A 1 107 ? 4.837 -10.085 15.875 1.00 71.50 107 ILE A CA 1
ATOM 867 C C . ILE A 1 107 ? 5.474 -10.193 14.482 1.00 71.50 107 ILE A C 1
ATOM 869 O O . ILE A 1 107 ? 5.432 -11.243 13.847 1.00 71.50 107 ILE A O 1
ATOM 873 N N . VAL A 1 108 ? 6.097 -9.112 14.012 1.00 72.94 108 VAL A N 1
ATOM 874 C CA . VAL A 1 108 ? 6.776 -9.067 12.711 1.00 72.94 108 VAL A CA 1
ATOM 875 C C . VAL A 1 108 ? 8.069 -9.890 12.720 1.00 72.94 108 VAL A C 1
ATOM 877 O O . VAL A 1 108 ? 8.426 -10.488 11.712 1.00 72.94 108 VAL A O 1
ATOM 880 N N . ARG A 1 109 ? 8.793 -9.958 13.845 1.00 74.19 109 ARG A N 1
ATOM 881 C CA . ARG A 1 109 ? 9.983 -10.820 13.969 1.00 74.19 109 ARG A CA 1
ATOM 882 C C . ARG A 1 109 ? 9.634 -12.301 14.024 1.00 74.19 109 ARG A C 1
ATOM 884 O O . ARG A 1 109 ? 10.444 -13.103 13.574 1.00 74.19 109 ARG A O 1
ATOM 891 N N . SER A 1 110 ? 8.472 -12.650 14.572 1.00 70.56 110 SER A N 1
ATOM 892 C CA . SER A 1 110 ? 7.995 -14.031 14.632 1.00 70.56 110 SER A CA 1
ATOM 893 C C . SER A 1 110 ? 7.346 -14.516 13.335 1.00 70.56 110 SER A C 1
ATOM 895 O O . SER A 1 110 ? 7.020 -15.694 13.260 1.00 70.56 110 SER A O 1
ATOM 897 N N . SER A 1 111 ? 7.139 -13.652 12.331 1.00 70.38 111 SER A N 1
ATOM 898 C CA . SER A 1 111 ? 6.559 -14.087 11.056 1.00 70.38 111 SER A CA 1
ATOM 899 C C . SER A 1 111 ? 7.539 -14.939 10.256 1.00 70.38 111 SER A C 1
ATOM 901 O O . SER A 1 111 ? 8.737 -14.623 10.161 1.00 70.38 111 SER A O 1
ATOM 903 N N . THR A 1 112 ? 7.012 -16.015 9.673 1.00 73.06 112 THR A N 1
ATOM 904 C CA . THR A 1 112 ? 7.762 -16.895 8.777 1.00 73.06 112 THR A CA 1
ATOM 905 C C . THR A 1 112 ? 7.978 -16.228 7.417 1.00 73.06 112 THR A C 1
ATOM 907 O O . THR A 1 112 ? 7.444 -15.159 7.123 1.00 73.06 112 THR A O 1
ATOM 910 N N . TYR A 1 113 ? 8.813 -16.835 6.578 1.00 71.75 113 TYR A N 1
ATOM 911 C CA . TYR A 1 113 ? 9.026 -16.361 5.211 1.00 71.75 113 TYR A CA 1
ATOM 912 C C . TYR A 1 113 ? 7.780 -16.554 4.335 1.00 71.75 113 TYR A C 1
ATOM 914 O O . TYR A 1 113 ? 7.442 -15.659 3.565 1.00 71.75 113 TYR A O 1
ATOM 922 N N . GLU A 1 114 ? 7.055 -17.657 4.536 1.00 70.62 114 GLU A N 1
ATOM 923 C CA . GLU A 1 114 ? 5.760 -17.919 3.896 1.00 70.62 114 GLU A CA 1
ATOM 924 C C . GLU A 1 114 ? 4.734 -16.848 4.278 1.00 70.62 114 GLU A C 1
ATOM 926 O O . GLU A 1 114 ? 4.145 -16.233 3.396 1.00 70.62 114 GLU A O 1
ATOM 931 N N . ASP A 1 115 ? 4.631 -16.499 5.567 1.00 70.38 115 ASP A N 1
ATOM 932 C CA . ASP A 1 115 ? 3.712 -15.446 6.024 1.00 70.38 115 ASP A CA 1
ATOM 933 C C . ASP A 1 115 ? 3.969 -14.094 5.347 1.00 70.38 115 ASP A C 1
ATOM 935 O O . ASP A 1 115 ? 3.045 -13.321 5.103 1.00 70.38 115 ASP A O 1
ATOM 939 N N . ARG A 1 116 ? 5.236 -13.772 5.067 1.00 74.19 116 ARG A N 1
ATOM 940 C CA . ARG A 1 116 ? 5.618 -12.505 4.426 1.00 74.19 116 ARG A CA 1
ATOM 941 C C . ARG A 1 116 ? 5.319 -12.508 2.931 1.00 74.19 116 ARG A C 1
ATOM 943 O O . ARG A 1 116 ? 4.961 -11.460 2.399 1.00 74.19 116 ARG A O 1
ATOM 950 N N . ALA A 1 117 ? 5.466 -13.652 2.268 1.00 72.00 117 ALA A N 1
ATOM 951 C CA . ALA A 1 117 ? 5.128 -13.809 0.859 1.00 72.00 117 ALA A CA 1
ATOM 952 C C . ALA A 1 117 ? 3.604 -13.791 0.648 1.00 72.00 117 ALA A C 1
ATOM 954 O O . ALA A 1 117 ? 3.110 -13.029 -0.183 1.00 72.00 117 ALA A O 1
ATOM 955 N N . ASP A 1 118 ? 2.849 -14.508 1.483 1.00 70.56 118 ASP A N 1
ATOM 956 C CA . ASP A 1 118 ? 1.380 -14.476 1.485 1.00 70.56 118 ASP A CA 1
ATOM 957 C C . ASP A 1 118 ? 0.859 -13.065 1.798 1.00 70.56 118 ASP A C 1
ATOM 959 O O . ASP A 1 118 ? -0.099 -12.581 1.184 1.00 70.56 118 ASP A O 1
ATOM 963 N N . ALA A 1 119 ? 1.528 -12.358 2.718 1.00 70.88 119 ALA A N 1
ATOM 964 C CA . ALA A 1 119 ? 1.224 -10.966 3.010 1.00 70.88 119 ALA A CA 1
ATOM 965 C C . ALA A 1 119 ? 1.505 -10.039 1.821 1.00 70.88 119 ALA A C 1
ATOM 967 O O . ALA A 1 119 ? 0.714 -9.134 1.570 1.00 70.88 119 ALA A O 1
ATOM 968 N N . LEU A 1 120 ? 2.588 -10.257 1.067 1.00 74.50 120 LEU A N 1
ATOM 969 C CA . LEU A 1 120 ? 2.875 -9.504 -0.156 1.00 74.50 120 LEU A CA 1
ATOM 970 C C . LEU A 1 120 ? 1.776 -9.710 -1.204 1.00 74.50 120 LEU A C 1
ATOM 972 O O . LEU A 1 120 ? 1.310 -8.731 -1.780 1.00 74.50 120 LEU A O 1
ATOM 976 N N . TRP A 1 121 ? 1.336 -10.946 -1.437 1.00 70.69 121 TRP A N 1
ATOM 977 C CA . TRP A 1 121 ? 0.266 -11.229 -2.395 1.00 70.69 121 TRP A CA 1
ATOM 978 C C . TRP A 1 121 ? -1.060 -10.586 -1.990 1.00 70.69 121 TRP A C 1
ATOM 980 O O . TRP A 1 121 ? -1.700 -9.901 -2.790 1.00 70.69 121 TRP A O 1
ATOM 990 N N . SER A 1 122 ? -1.426 -10.739 -0.719 1.00 68.38 122 SER A N 1
ATOM 991 C CA . SER A 1 122 ? -2.624 -10.133 -0.133 1.00 68.38 122 SER A CA 1
ATOM 992 C C . SER A 1 122 ? -2.561 -8.605 -0.200 1.00 68.38 122 SER A C 1
ATOM 994 O O . SER A 1 122 ? -3.534 -7.933 -0.540 1.00 68.38 122 SER A O 1
ATOM 996 N N . PHE A 1 123 ? -1.389 -8.030 0.059 1.00 68.19 123 PHE A N 1
ATOM 997 C CA . PHE A 1 123 ? -1.127 -6.605 -0.084 1.00 68.19 123 PHE A CA 1
ATOM 998 C C . PHE A 1 123 ? -1.231 -6.133 -1.541 1.00 68.19 123 PHE A C 1
ATOM 1000 O O . PHE A 1 123 ? -1.888 -5.130 -1.819 1.00 68.19 123 PHE A O 1
ATOM 1007 N N . ALA A 1 124 ? -0.629 -6.857 -2.484 1.00 67.69 124 ALA A N 1
ATOM 1008 C CA . ALA A 1 124 ? -0.646 -6.520 -3.903 1.00 67.69 124 ALA A CA 1
ATOM 1009 C C . ALA A 1 124 ? -2.070 -6.535 -4.477 1.00 67.69 124 ALA A C 1
ATOM 1011 O O . ALA A 1 124 ? -2.443 -5.614 -5.198 1.00 67.69 124 ALA A O 1
ATOM 1012 N N . ALA A 1 125 ? -2.882 -7.519 -4.082 1.00 61.78 125 ALA A N 1
ATOM 1013 C CA . ALA A 1 125 ? -4.274 -7.658 -4.505 1.00 61.78 125 ALA A CA 1
ATOM 1014 C C . ALA A 1 125 ? -5.222 -6.593 -3.914 1.00 61.78 125 ALA A C 1
ATOM 1016 O O . ALA A 1 125 ? -6.338 -6.419 -4.394 1.00 61.78 125 ALA A O 1
ATOM 1017 N N . THR A 1 126 ? -4.808 -5.888 -2.857 1.00 57.75 126 THR A N 1
ATOM 1018 C CA . THR A 1 126 ? -5.674 -4.961 -2.100 1.00 57.75 126 THR A CA 1
ATOM 1019 C C . THR A 1 126 ? -5.328 -3.503 -2.281 1.00 57.75 126 THR A C 1
ATOM 1021 O O . THR A 1 126 ? -6.208 -2.645 -2.273 1.00 57.75 126 THR A O 1
ATOM 1024 N N . THR A 1 127 ? -4.035 -3.224 -2.379 1.00 54.81 127 THR A N 1
ATOM 1025 C CA . THR A 1 127 ? -3.517 -1.857 -2.390 1.00 54.81 127 THR A CA 1
ATOM 1026 C C . THR A 1 127 ? -3.031 -1.420 -3.732 1.00 54.81 127 THR A C 1
ATOM 1028 O O . THR A 1 127 ? -2.827 -0.219 -3.893 1.00 54.81 127 THR A O 1
ATOM 1031 N N . THR A 1 128 ? -2.801 -2.380 -4.629 1.00 48.91 128 THR A N 1
ATOM 1032 C CA . THR A 1 128 ? -2.488 -2.127 -6.022 1.00 48.91 128 THR A CA 1
ATOM 1033 C C . THR A 1 128 ? -1.636 -0.886 -6.193 1.00 48.91 128 THR A C 1
ATOM 1035 O O . THR A 1 128 ? -1.953 0.074 -6.899 1.00 48.91 128 THR A O 1
ATOM 1038 N N . MET A 1 129 ? -0.538 -0.896 -5.434 1.00 44.09 129 MET A N 1
ATOM 1039 C CA . MET A 1 129 ? 0.470 0.120 -5.553 1.00 44.09 129 MET A CA 1
ATOM 1040 C C . MET A 1 129 ? 1.073 -0.068 -6.919 1.00 44.09 129 MET A C 1
ATOM 1042 O O . MET A 1 129 ? 2.006 -0.838 -7.121 1.00 44.09 129 MET A O 1
ATOM 1046 N N . VAL A 1 130 ? 0.608 0.761 -7.828 1.00 41.59 130 VAL A N 1
ATOM 1047 C CA . VAL A 1 130 ? 1.568 1.407 -8.685 1.00 41.59 130 VAL A CA 1
ATOM 1048 C C . VAL A 1 130 ? 1.800 2.789 -8.119 1.00 41.59 130 VAL A C 1
ATOM 1050 O O . VAL A 1 130 ? 1.460 3.824 -8.677 1.00 41.59 130 VAL A O 1
ATOM 1053 N N . TYR A 1 131 ? 2.397 2.777 -6.933 1.00 42.62 131 TYR A N 1
ATOM 1054 C CA . TYR A 1 131 ? 3.355 3.797 -6.584 1.00 42.62 131 TYR A CA 1
ATOM 1055 C C . TYR A 1 131 ? 4.633 3.108 -6.127 1.00 42.62 131 TYR A C 1
ATOM 1057 O O . TYR A 1 131 ? 4.578 2.130 -5.384 1.00 42.62 131 TYR A O 1
ATOM 1065 N N . PRO A 1 132 ? 5.779 3.564 -6.637 1.00 38.50 132 PRO A N 1
ATOM 1066 C CA . PRO A 1 132 ? 6.972 2.758 -6.738 1.00 38.50 132 PRO A CA 1
ATOM 1067 C C . PRO A 1 132 ? 7.500 2.418 -5.351 1.00 38.50 132 PRO A C 1
ATOM 1069 O O . PRO A 1 132 ? 7.476 3.246 -4.438 1.00 38.50 132 PRO A O 1
ATOM 1072 N N . HIS A 1 133 ?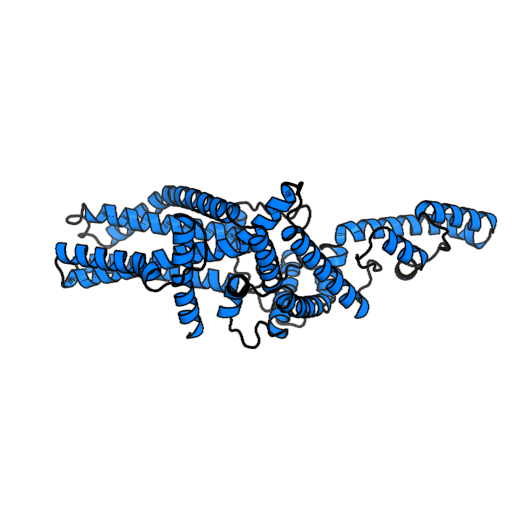 8.166 1.273 -5.259 1.00 35.75 133 HIS A N 1
ATOM 1073 C CA . HIS A 1 133 ? 9.512 1.329 -4.710 1.00 35.75 133 HIS A CA 1
ATOM 1074 C C . HIS A 1 133 ? 10.285 2.425 -5.445 1.00 35.75 133 HIS A C 1
ATOM 1076 O O . HIS A 1 133 ? 10.901 2.183 -6.477 1.00 35.75 133 HIS A O 1
ATOM 1082 N N . ILE A 1 134 ? 10.176 3.658 -4.955 1.00 35.50 134 ILE A N 1
ATOM 1083 C CA . ILE A 1 134 ? 11.148 4.684 -5.266 1.00 35.50 134 ILE A CA 1
ATOM 1084 C C . ILE A 1 134 ? 12.264 4.332 -4.296 1.00 35.50 134 ILE A C 1
ATOM 1086 O O . ILE A 1 134 ? 12.050 4.340 -3.080 1.00 35.50 134 ILE A O 1
ATOM 1090 N N . GLU A 1 135 ? 13.450 4.014 -4.797 1.00 32.25 135 GLU A N 1
ATOM 1091 C CA . GLU A 1 135 ? 14.655 4.293 -4.021 1.00 32.25 135 GLU A CA 1
ATOM 1092 C C . GLU A 1 135 ? 14.599 5.782 -3.639 1.00 32.25 135 GLU A C 1
ATOM 1094 O O . GLU A 1 135 ? 14.902 6.654 -4.447 1.00 32.25 135 GLU A O 1
ATOM 1099 N N . GLY A 1 136 ? 14.071 6.085 -2.448 1.00 38.06 136 GLY A N 1
ATOM 1100 C CA . GLY A 1 136 ? 13.781 7.451 -2.006 1.00 38.06 136 GLY A CA 1
ATOM 1101 C C . GLY A 1 136 ? 12.315 7.797 -1.709 1.00 38.06 136 GLY A C 1
ATOM 1102 O O . GLY A 1 136 ? 12.057 8.940 -1.322 1.00 38.06 136 GLY A O 1
ATOM 1103 N N . THR A 1 137 ? 11.340 6.875 -1.799 1.00 43.03 137 THR A N 1
ATOM 1104 C CA . THR A 1 137 ? 10.043 7.113 -1.132 1.00 43.03 137 THR A CA 1
ATOM 1105 C C . THR A 1 137 ? 10.343 7.251 0.350 1.00 43.03 137 THR A C 1
ATOM 1107 O O . THR A 1 137 ? 10.817 6.302 0.970 1.00 43.03 137 THR A O 1
ATOM 1110 N N . LYS A 1 138 ? 10.092 8.433 0.921 1.00 47.44 138 LYS A N 1
ATOM 1111 C CA . LYS A 1 138 ? 10.180 8.659 2.365 1.00 47.44 138 LYS A CA 1
ATOM 1112 C C . LYS A 1 138 ? 9.221 7.692 3.063 1.00 47.44 138 LYS A C 1
ATOM 1114 O O . LYS A 1 138 ? 8.044 7.992 3.195 1.00 47.44 138 LYS A O 1
ATOM 1119 N N . THR A 1 139 ? 9.709 6.536 3.493 1.00 48.09 139 THR A N 1
ATOM 1120 C CA . THR A 1 139 ? 9.004 5.640 4.423 1.00 48.09 139 THR A CA 1
ATOM 1121 C C . THR A 1 139 ? 8.941 6.276 5.814 1.00 48.09 139 THR A C 1
ATOM 1123 O O . THR A 1 139 ? 8.017 6.044 6.596 1.00 48.09 139 THR A O 1
ATOM 1126 N N . GLU A 1 140 ? 9.879 7.183 6.090 1.00 57.62 140 GLU A N 1
ATOM 1127 C CA . GLU A 1 140 ? 9.890 8.037 7.264 1.00 57.62 140 GLU A CA 1
ATOM 1128 C C . GLU A 1 140 ? 9.157 9.357 7.014 1.00 57.62 140 GLU A C 1
ATOM 1130 O O . GLU A 1 140 ? 9.683 10.336 6.479 1.00 57.62 140 GLU A O 1
ATOM 1135 N N . PHE A 1 141 ? 7.905 9.396 7.458 1.00 68.88 141 PHE A N 1
ATOM 1136 C CA . PHE A 1 141 ? 7.141 10.633 7.555 1.00 68.88 141 PHE A CA 1
ATOM 1137 C C . PHE A 1 141 ? 7.327 11.271 8.934 1.00 68.88 141 PHE A C 1
ATOM 1139 O O . PHE A 1 141 ? 7.344 10.580 9.957 1.00 68.88 141 PHE A O 1
ATOM 1146 N N . SER A 1 142 ? 7.396 12.603 8.984 1.00 77.31 142 SER A N 1
ATOM 1147 C CA . SER A 1 142 ? 7.382 13.314 10.266 1.00 77.31 142 SER A CA 1
ATOM 1148 C C . SER A 1 142 ? 6.059 13.068 11.005 1.00 77.31 142 SER A C 1
ATOM 1150 O O . SER A 1 142 ? 5.011 12.890 10.374 1.00 77.31 142 SER A O 1
ATOM 1152 N N . THR A 1 143 ? 6.075 13.105 12.341 1.00 76.94 143 THR A N 1
ATOM 1153 C CA . THR A 1 143 ? 4.853 12.991 13.160 1.00 76.94 143 THR A CA 1
ATOM 1154 C C . THR A 1 143 ? 3.806 14.024 12.748 1.00 76.94 143 THR A C 1
ATOM 1156 O O . THR A 1 143 ? 2.627 13.698 12.655 1.00 76.94 143 THR A O 1
ATOM 1159 N N . TRP A 1 144 ? 4.234 15.246 12.419 1.00 74.25 144 TRP A N 1
ATOM 1160 C CA . TRP A 1 144 ? 3.341 16.301 11.946 1.00 74.25 144 TRP A CA 1
ATOM 1161 C C . TRP A 1 144 ? 2.714 15.982 10.587 1.00 74.25 144 TRP A C 1
ATOM 1163 O O . TRP A 1 144 ? 1.535 16.240 10.385 1.00 74.25 144 TRP A O 1
ATOM 1173 N N . THR A 1 145 ? 3.461 15.377 9.660 1.00 74.69 145 THR A N 1
ATOM 1174 C CA . THR A 1 145 ? 2.923 14.942 8.360 1.00 74.69 145 THR A CA 1
ATOM 1175 C C . THR A 1 145 ? 1.862 13.861 8.542 1.00 74.69 145 THR A C 1
ATOM 1177 O O . THR A 1 145 ? 0.779 13.981 7.975 1.00 74.69 145 THR A O 1
ATOM 1180 N N . LYS A 1 146 ? 2.141 12.854 9.379 1.00 74.19 146 LYS A N 1
ATOM 1181 C CA . LYS A 1 146 ? 1.187 11.788 9.733 1.00 74.19 146 LYS A CA 1
ATOM 1182 C C . LYS A 1 146 ? -0.070 12.365 10.393 1.00 74.19 146 LYS A C 1
ATOM 1184 O O . LYS A 1 146 ? -1.183 12.019 10.017 1.00 74.19 146 LYS A O 1
ATOM 1189 N N . PHE A 1 147 ? 0.111 13.295 11.332 1.00 70.81 147 PHE A N 1
ATOM 1190 C CA . PHE A 1 147 ? -0.983 13.974 12.024 1.00 70.81 147 PHE A CA 1
ATOM 1191 C C . PHE A 1 147 ? -1.790 14.891 11.099 1.00 70.81 147 PHE A C 1
ATOM 1193 O O . PHE A 1 147 ? -3.005 14.934 11.195 1.00 70.81 147 PHE A O 1
ATOM 1200 N N . LYS A 1 148 ? -1.159 15.610 10.168 1.00 70.00 148 LYS A N 1
ATOM 1201 C CA . LYS A 1 148 ? -1.873 16.447 9.196 1.00 70.00 148 LYS A CA 1
ATOM 1202 C C . LYS A 1 148 ? -2.684 15.596 8.224 1.00 70.00 148 LYS A C 1
ATOM 1204 O O . LYS A 1 148 ? -3.817 15.956 7.921 1.00 70.00 148 LYS A O 1
ATOM 1209 N N . TYR A 1 149 ? -2.121 14.471 7.782 1.00 67.88 149 TYR A N 1
ATOM 1210 C CA . TYR A 1 149 ? -2.823 13.503 6.941 1.00 67.88 149 TYR A CA 1
ATOM 1211 C C . TYR A 1 149 ? -4.075 12.950 7.639 1.00 67.88 149 TYR A C 1
ATOM 1213 O O . TYR A 1 149 ? -5.092 12.747 6.996 1.00 67.88 149 TYR A O 1
ATOM 1221 N N . LEU A 1 150 ? -4.045 12.835 8.973 1.00 60.59 150 LEU A N 1
ATOM 1222 C CA . LEU A 1 150 ? -5.193 12.450 9.802 1.00 60.59 150 LEU A CA 1
ATOM 1223 C C . LEU A 1 150 ? -6.459 13.288 9.556 1.00 60.59 150 LEU A C 1
ATOM 1225 O O . LEU A 1 150 ? -7.569 12.768 9.600 1.00 60.59 150 LEU A O 1
ATOM 1229 N N . PHE A 1 151 ? -6.290 14.595 9.340 1.00 54.44 151 PHE A N 1
ATOM 1230 C CA . PHE A 1 151 ? -7.392 15.545 9.138 1.00 54.44 151 PHE A CA 1
ATOM 1231 C C . PHE A 1 151 ? -7.604 15.889 7.667 1.00 54.44 151 PHE A C 1
ATOM 1233 O O . PHE A 1 151 ? -8.558 16.587 7.323 1.00 54.44 151 PHE A O 1
ATOM 1240 N N . GLN A 1 152 ? -6.718 15.414 6.793 1.00 57.47 152 GLN A N 1
ATOM 1241 C CA . GLN A 1 152 ? -6.937 15.444 5.361 1.00 57.47 152 GLN A CA 1
ATOM 1242 C C . GLN A 1 152 ? -7.765 14.219 5.019 1.00 57.47 152 GLN A C 1
ATOM 1244 O O . GLN A 1 152 ? -7.260 13.163 4.653 1.00 57.47 152 GLN A O 1
ATOM 1249 N N . HIS A 1 153 ? -9.078 14.377 5.152 1.00 50.97 153 HIS A N 1
ATOM 1250 C CA . HIS A 1 153 ? -9.975 13.583 4.345 1.00 50.97 153 HIS A CA 1
ATOM 1251 C C . HIS A 1 153 ? -9.683 13.970 2.900 1.00 50.97 153 HIS A C 1
ATOM 1253 O O . HIS A 1 153 ? -10.300 14.885 2.358 1.00 50.97 153 HIS A O 1
ATOM 1259 N N . ASP A 1 154 ? -8.782 13.238 2.255 1.00 46.28 154 ASP A N 1
ATOM 1260 C CA . ASP A 1 154 ? -8.951 12.973 0.839 1.00 46.28 154 ASP A CA 1
ATOM 1261 C C . ASP A 1 154 ? -10.225 12.113 0.749 1.00 46.28 154 ASP A C 1
ATOM 1263 O O . ASP A 1 154 ? -10.210 10.923 0.450 1.00 46.28 154 ASP A O 1
ATOM 1267 N N . THR A 1 155 ? -11.390 12.723 1.031 1.00 42.28 155 THR A N 1
ATOM 1268 C CA . THR A 1 155 ? -12.542 12.502 0.173 1.00 42.28 155 THR A CA 1
ATOM 1269 C C . THR A 1 155 ? -11.932 12.521 -1.203 1.00 42.28 155 THR A C 1
ATOM 1271 O O . THR A 1 155 ? -11.322 13.533 -1.566 1.00 42.28 155 THR A O 1
ATOM 1274 N N . ILE A 1 156 ? -11.981 11.387 -1.896 1.00 45.25 156 ILE A N 1
ATOM 1275 C CA . ILE A 1 156 ? -11.777 11.353 -3.331 1.00 45.25 156 ILE A CA 1
ATOM 1276 C C . ILE A 1 156 ? -12.799 12.372 -3.811 1.00 45.25 156 ILE A C 1
ATOM 1278 O O . ILE A 1 156 ? -13.979 12.047 -3.900 1.00 45.25 156 ILE A O 1
ATOM 1282 N N . GLN A 1 157 ? -12.403 13.647 -3.905 1.00 37.19 157 GLN A N 1
ATOM 1283 C CA . GLN A 1 157 ? -13.344 14.695 -4.237 1.00 37.19 157 GLN A CA 1
ATOM 1284 C C . GLN A 1 157 ? -13.814 14.256 -5.599 1.00 37.19 157 GLN A C 1
ATOM 1286 O O . GLN A 1 157 ? -12.938 14.060 -6.446 1.00 37.19 157 GLN A O 1
ATOM 1291 N N . PRO A 1 158 ? -15.112 13.994 -5.806 1.00 37.75 158 PRO A N 1
ATOM 1292 C CA . PRO A 1 158 ? -15.573 13.669 -7.136 1.00 37.75 158 PRO A CA 1
ATOM 1293 C C . PRO A 1 158 ? -15.071 14.818 -8.007 1.00 37.75 158 PRO A C 1
ATOM 1295 O O . PRO A 1 158 ? -15.458 15.965 -7.800 1.00 37.75 158 PRO A O 1
ATOM 1298 N N . ILE A 1 159 ? -14.117 14.545 -8.907 1.00 43.59 159 ILE A N 1
ATOM 1299 C CA . ILE A 1 159 ? -13.885 15.513 -9.973 1.00 43.59 159 ILE A CA 1
ATOM 1300 C C . ILE A 1 159 ? -15.138 15.298 -10.793 1.00 43.59 159 ILE A C 1
ATOM 1302 O O . ILE A 1 159 ? -15.315 14.233 -11.377 1.00 43.59 159 ILE A O 1
ATOM 1306 N N . SER A 1 160 ? -16.067 16.238 -10.689 1.00 37.44 160 SER A N 1
ATOM 1307 C CA . SER A 1 160 ? -17.212 16.304 -11.574 1.00 37.44 160 SER A CA 1
ATOM 1308 C C . SER A 1 160 ? -16.661 16.456 -12.990 1.00 37.44 160 SER A C 1
ATOM 1310 O O . SER A 1 160 ? -16.230 17.547 -13.362 1.00 37.44 160 SER A O 1
ATOM 1312 N N . GLY A 1 161 ? -16.584 15.358 -13.739 1.00 53.62 161 GLY A N 1
ATOM 1313 C CA . GLY A 1 161 ? -16.043 15.358 -15.094 1.00 53.62 161 GLY A CA 1
ATOM 1314 C C . GLY A 1 161 ? -15.441 14.024 -15.525 1.00 53.62 161 GLY A C 1
ATOM 1315 O O . GLY A 1 161 ? -15.183 13.140 -14.709 1.00 53.62 161 GLY A O 1
ATOM 1316 N N . SER A 1 162 ? -15.221 13.914 -16.834 1.00 60.34 162 SER A N 1
ATOM 1317 C CA . SER A 1 162 ? -14.374 12.896 -17.453 1.00 60.34 162 SER A CA 1
ATOM 1318 C C . SER A 1 162 ? -12.946 12.981 -16.911 1.00 60.34 162 SER A C 1
ATOM 1320 O O . SER A 1 162 ? -12.513 14.037 -16.438 1.00 60.34 162 SER A O 1
ATOM 1322 N N . GLU A 1 163 ? -12.200 11.880 -16.991 1.00 69.19 163 GLU A N 1
ATOM 1323 C CA . GLU A 1 163 ? -10.772 11.904 -16.679 1.00 69.19 163 GLU A CA 1
ATOM 1324 C C . GLU A 1 163 ? -10.045 12.982 -17.499 1.00 69.19 163 GLU A C 1
ATOM 1326 O O . GLU A 1 163 ? -10.392 13.204 -18.665 1.00 69.19 163 GLU A O 1
ATOM 1331 N N . PRO A 1 164 ? -9.074 13.694 -16.899 1.00 73.31 164 PRO A N 1
ATOM 1332 C CA . PRO A 1 164 ? -8.309 14.695 -17.628 1.00 73.31 164 PRO A CA 1
ATOM 1333 C C . PRO A 1 164 ? -7.501 14.023 -18.741 1.00 73.31 164 PRO A C 1
ATOM 1335 O O . PRO A 1 164 ? -6.975 12.932 -18.547 1.00 73.31 164 PRO A O 1
ATOM 1338 N N . ASP A 1 165 ? -7.348 14.693 -19.879 1.00 78.38 165 ASP A N 1
ATOM 1339 C CA . ASP A 1 165 ? -6.358 14.292 -20.884 1.00 78.38 165 ASP A CA 1
ATOM 1340 C C . ASP A 1 165 ? -4.934 14.385 -20.297 1.00 78.38 165 ASP A C 1
ATOM 1342 O O . ASP A 1 165 ? -4.687 15.176 -19.378 1.00 78.38 165 ASP A O 1
ATOM 1346 N N . TYR A 1 166 ? -3.986 13.620 -20.837 1.00 73.94 166 TYR A N 1
ATOM 1347 C CA . TYR A 1 166 ? -2.621 13.514 -20.327 1.00 73.94 166 TYR A CA 1
ATOM 1348 C C . TYR A 1 166 ? -1.908 14.856 -20.258 1.00 73.94 166 TYR A C 1
ATOM 1350 O O . TYR A 1 166 ? -1.236 15.136 -19.266 1.00 73.94 166 TYR A O 1
ATOM 1358 N N . MET A 1 167 ? -2.102 15.728 -21.252 1.00 74.50 167 MET A N 1
ATOM 1359 C CA . MET A 1 167 ? -1.521 17.072 -21.208 1.00 74.50 167 MET A CA 1
ATOM 1360 C C . MET A 1 167 ? -1.995 17.834 -19.968 1.00 74.50 167 MET A C 1
ATOM 1362 O O . MET A 1 167 ? -1.187 18.402 -19.243 1.00 74.50 167 MET A O 1
ATOM 1366 N N . VAL A 1 168 ? -3.299 17.805 -19.683 1.00 80.50 168 VAL A N 1
ATOM 1367 C CA . VAL A 1 168 ? -3.870 18.464 -18.501 1.00 80.50 168 VAL A CA 1
ATOM 1368 C C . VAL A 1 168 ? -3.363 17.795 -17.230 1.00 80.50 168 VAL A C 1
ATOM 1370 O O . VAL A 1 168 ? -2.938 18.492 -16.311 1.00 80.50 168 VAL A O 1
ATOM 1373 N N . PHE A 1 169 ? -3.368 16.459 -17.197 1.00 80.75 169 PHE A N 1
ATOM 1374 C CA . PHE A 1 169 ? -2.872 15.665 -16.080 1.00 80.75 169 PHE A CA 1
ATOM 1375 C C . PHE A 1 169 ? -1.419 16.007 -15.742 1.00 80.75 169 PHE A C 1
ATOM 1377 O O . PHE A 1 169 ? -1.098 16.162 -14.565 1.00 80.75 169 PHE A O 1
ATOM 1384 N N . ASP A 1 170 ? -0.550 16.187 -16.738 1.00 78.38 170 ASP A N 1
ATOM 1385 C CA . ASP A 1 170 ? 0.869 16.446 -16.516 1.00 78.38 170 ASP A CA 1
ATOM 1386 C C . ASP A 1 170 ? 1.156 17.839 -15.924 1.00 78.38 170 ASP A C 1
ATOM 1388 O O . ASP A 1 170 ? 2.092 18.007 -15.138 1.00 78.38 170 ASP A O 1
ATOM 1392 N N . TYR A 1 171 ? 0.292 18.820 -16.184 1.00 81.12 171 TYR A N 1
ATOM 1393 C CA . TYR A 1 171 ? 0.380 20.140 -15.551 1.00 81.12 171 TYR A CA 1
ATOM 1394 C C . TYR A 1 171 ? -0.240 20.201 -14.148 1.00 81.12 171 TYR A C 1
ATOM 1396 O O . TYR A 1 171 ? -0.067 21.204 -13.447 1.00 81.12 171 TYR A O 1
ATOM 1404 N N . LEU A 1 172 ? -0.946 19.156 -13.701 1.00 78.25 172 LEU A N 1
ATOM 1405 C CA . LEU A 1 172 ? -1.539 19.153 -12.366 1.00 78.25 172 LEU A CA 1
ATOM 1406 C C . LEU A 1 172 ? -0.456 19.176 -11.271 1.00 78.25 172 LEU A C 1
ATOM 1408 O O . LEU A 1 172 ? 0.571 18.499 -11.372 1.00 78.25 172 LEU A O 1
ATOM 1412 N N . PRO A 1 173 ? -0.699 19.869 -10.145 1.00 74.88 173 PRO A N 1
ATOM 1413 C CA . PRO A 1 173 ? 0.102 19.707 -8.941 1.00 74.88 173 PRO A CA 1
ATOM 1414 C C . PRO A 1 173 ? 0.174 18.235 -8.512 1.00 74.88 173 PRO A C 1
ATOM 1416 O O . PRO A 1 173 ? -0.820 17.513 -8.583 1.00 74.88 173 PRO A O 1
ATOM 1419 N N . GLN A 1 174 ? 1.308 17.807 -7.948 1.00 70.06 174 GLN A N 1
ATOM 1420 C CA . GLN A 1 174 ? 1.549 16.403 -7.569 1.00 70.06 174 GLN A CA 1
ATOM 1421 C C . GLN A 1 174 ? 0.430 15.779 -6.718 1.00 70.06 174 GLN A C 1
ATOM 1423 O O . GLN A 1 174 ? 0.099 14.609 -6.878 1.00 70.06 174 GLN A O 1
ATOM 1428 N N . LYS A 1 175 ? -0.182 16.564 -5.823 1.00 66.50 175 LYS A N 1
ATOM 1429 C CA . LYS A 1 175 ? -1.310 16.103 -4.997 1.00 66.50 175 LYS A CA 1
ATOM 1430 C C . LYS A 1 175 ? -2.550 15.753 -5.820 1.00 66.50 175 LYS A C 1
ATOM 1432 O O . LYS A 1 175 ? -3.244 14.803 -5.487 1.00 66.50 175 LYS A O 1
ATOM 1437 N N . GLN A 1 176 ? -2.821 16.516 -6.875 1.00 73.19 176 GLN A N 1
ATOM 1438 C CA . GLN A 1 176 ? -3.950 16.281 -7.772 1.00 73.19 176 GLN A CA 1
ATOM 1439 C C . GLN A 1 176 ? -3.656 15.136 -8.748 1.00 73.19 176 GLN A C 1
ATOM 1441 O O . GLN A 1 176 ? -4.532 14.311 -8.979 1.00 73.19 176 GLN A O 1
ATOM 1446 N N . LYS A 1 177 ? -2.412 15.002 -9.237 1.00 73.81 177 LYS A N 1
ATOM 1447 C CA . LYS A 1 177 ? -1.995 13.796 -9.980 1.00 73.81 177 LYS A CA 1
ATOM 1448 C C . LYS A 1 177 ? -2.244 12.536 -9.147 1.00 73.81 177 LYS A C 1
ATOM 1450 O O . LYS A 1 177 ? -2.859 11.586 -9.616 1.00 73.81 177 LYS A O 1
ATOM 1455 N N . HIS A 1 178 ? -1.833 12.566 -7.877 1.00 72.00 178 HIS A N 1
ATOM 1456 C CA . HIS A 1 178 ? -2.021 11.447 -6.960 1.00 72.00 178 HIS A CA 1
ATOM 1457 C C . HIS A 1 178 ? -3.501 11.105 -6.737 1.00 72.00 178 HIS A C 1
ATOM 1459 O O . HIS A 1 178 ? -3.860 9.933 -6.775 1.00 72.00 178 HIS A O 1
ATOM 1465 N N . SER A 1 179 ? -4.374 12.101 -6.557 1.00 70.81 179 SER A N 1
ATOM 1466 C CA . SER A 1 179 ? -5.804 11.846 -6.350 1.00 70.81 179 SER A CA 1
ATOM 1467 C C . SER A 1 179 ? -6.499 11.264 -7.587 1.00 70.81 179 SER A C 1
ATOM 1469 O O . SER A 1 179 ? -7.378 10.416 -7.438 1.00 70.81 179 SER A O 1
ATOM 1471 N N . VAL A 1 180 ? -6.098 11.677 -8.794 1.00 75.50 180 VAL A N 1
ATOM 1472 C CA . VAL A 1 180 ? -6.591 11.104 -10.057 1.00 75.50 180 VAL A CA 1
ATOM 1473 C C . VAL A 1 180 ? -6.156 9.642 -10.189 1.00 75.50 180 VAL A C 1
ATOM 1475 O O . VAL A 1 180 ? -7.001 8.778 -10.409 1.00 75.50 180 VAL A O 1
ATOM 1478 N N . LEU A 1 181 ? -4.872 9.342 -9.962 1.00 76.56 181 LEU A N 1
ATOM 1479 C CA . LEU A 1 181 ? -4.346 7.973 -10.037 1.00 76.56 181 LEU A CA 1
ATOM 1480 C C . LEU A 1 181 ? -4.984 7.043 -8.994 1.00 76.56 181 LEU A C 1
ATOM 1482 O O . LEU A 1 181 ? -5.344 5.916 -9.319 1.00 76.56 181 LEU A O 1
ATOM 1486 N N . LEU A 1 182 ? -5.172 7.518 -7.756 1.00 72.62 182 LEU A N 1
ATOM 1487 C CA . LEU A 1 182 ? -5.849 6.750 -6.703 1.00 72.62 182 LEU A CA 1
ATOM 1488 C C . LEU A 1 182 ? -7.312 6.452 -7.046 1.00 72.62 182 LEU A C 1
ATOM 1490 O O . LEU A 1 182 ? -7.822 5.392 -6.691 1.00 72.62 182 LEU A O 1
ATOM 1494 N N . ARG A 1 183 ? -8.004 7.370 -7.730 1.00 73.94 183 ARG A N 1
ATOM 1495 C CA . ARG A 1 183 ? -9.377 7.120 -8.175 1.00 73.94 183 ARG A CA 1
ATOM 1496 C C . ARG A 1 183 ? -9.427 6.059 -9.260 1.00 73.94 183 ARG A C 1
ATOM 1498 O O . ARG A 1 183 ? -10.262 5.168 -9.156 1.00 73.94 183 ARG A O 1
ATOM 1505 N N . HIS A 1 184 ? -8.555 6.154 -10.263 1.00 77.62 184 HIS A N 1
ATOM 1506 C CA . HIS A 1 184 ? -8.470 5.145 -11.320 1.00 77.62 184 HIS A CA 1
ATOM 1507 C C . HIS A 1 184 ? -8.195 3.761 -10.721 1.00 77.62 184 HIS A C 1
ATOM 1509 O O . HIS A 1 184 ? -8.912 2.802 -10.992 1.00 77.62 184 HIS A O 1
ATOM 1515 N N . ALA A 1 185 ? -7.248 3.693 -9.779 1.00 75.06 185 ALA A N 1
ATOM 1516 C CA . ALA A 1 185 ? -6.949 2.476 -9.034 1.00 75.06 185 ALA A CA 1
ATOM 1517 C C . ALA A 1 185 ? -8.160 1.901 -8.288 1.00 75.06 185 ALA A C 1
ATOM 1519 O O . ALA A 1 185 ? -8.360 0.684 -8.308 1.00 75.06 185 ALA A O 1
ATOM 1520 N N . GLN A 1 186 ? -8.980 2.759 -7.675 1.00 73.06 186 GLN A N 1
ATOM 1521 C CA . GLN A 1 186 ? -10.219 2.349 -7.020 1.00 73.06 186 GLN A CA 1
ATOM 1522 C C . GLN A 1 186 ? -11.292 1.893 -8.024 1.00 73.06 186 GLN A C 1
ATOM 1524 O O . GLN A 1 186 ? -11.994 0.928 -7.740 1.00 73.06 186 GLN A O 1
ATOM 1529 N N . SER A 1 187 ? -11.421 2.549 -9.184 1.00 75.38 187 SER A N 1
ATOM 1530 C CA . SER A 1 187 ? -12.382 2.159 -10.232 1.00 75.38 187 SER A CA 1
ATOM 1531 C C . SER A 1 187 ? -12.073 0.766 -10.763 1.00 75.38 187 SER A C 1
ATOM 1533 O O . SER A 1 187 ? -12.933 -0.108 -10.725 1.00 75.38 187 SER A O 1
ATOM 1535 N N . CYS A 1 188 ? -10.811 0.521 -11.125 1.00 76.12 188 CYS A N 1
ATOM 1536 C CA . CYS A 1 188 ? -10.356 -0.793 -11.568 1.00 76.12 188 CYS A CA 1
ATOM 1537 C C . CYS A 1 188 ? -10.616 -1.882 -10.532 1.00 76.12 188 CYS A C 1
ATOM 1539 O O . CYS A 1 188 ? -11.030 -2.989 -10.864 1.00 76.12 188 CYS A O 1
ATOM 1541 N N . ARG A 1 189 ? -10.423 -1.559 -9.250 1.00 70.25 189 ARG A N 1
ATOM 1542 C CA . ARG A 1 189 ? -10.690 -2.503 -8.164 1.00 70.25 189 ARG A CA 1
ATOM 1543 C C . ARG A 1 189 ? -12.166 -2.901 -8.122 1.00 70.25 189 ARG A C 1
ATOM 1545 O O . ARG A 1 189 ? -12.458 -4.074 -7.912 1.00 70.25 189 ARG A O 1
ATOM 1552 N N . ASN A 1 190 ? -13.062 -1.937 -8.334 1.00 68.31 190 ASN A N 1
ATOM 1553 C CA . ASN A 1 190 ? -14.502 -2.175 -8.357 1.00 68.31 190 ASN A CA 1
ATOM 1554 C C . ASN A 1 190 ? -14.943 -2.975 -9.597 1.00 68.31 190 ASN A C 1
ATOM 1556 O O . ASN A 1 190 ? -15.838 -3.808 -9.495 1.00 68.31 190 ASN A O 1
ATOM 1560 N N . GLU A 1 191 ? -14.322 -2.734 -10.755 1.00 69.25 191 GLU A N 1
ATOM 1561 C CA . GLU A 1 191 ? -14.676 -3.378 -12.030 1.00 69.25 191 GLU A CA 1
ATOM 1562 C C . GLU A 1 191 ? -14.313 -4.868 -12.090 1.00 69.25 191 GLU A C 1
ATOM 1564 O O . GLU A 1 191 ? -15.066 -5.662 -12.646 1.00 69.25 191 GLU A O 1
ATOM 1569 N N . ILE A 1 192 ? -13.189 -5.274 -11.496 1.00 65.00 192 ILE A N 1
ATOM 1570 C CA . ILE A 1 192 ? -12.629 -6.632 -11.668 1.00 65.00 192 ILE A CA 1
ATOM 1571 C C . ILE A 1 192 ? -13.267 -7.676 -10.748 1.00 65.00 192 ILE A C 1
ATOM 1573 O O . ILE A 1 192 ? -12.932 -8.856 -10.775 1.00 65.00 192 ILE A O 1
ATOM 1577 N N . GLY A 1 193 ? -14.256 -7.282 -9.952 1.00 49.84 193 GLY A N 1
ATOM 1578 C CA . GLY A 1 193 ? -15.129 -8.272 -9.332 1.00 49.84 193 GLY A CA 1
ATOM 1579 C C . GLY A 1 193 ? -14.522 -9.027 -8.148 1.00 49.84 193 GLY A C 1
ATOM 1580 O O . GLY A 1 193 ? -15.214 -9.845 -7.555 1.00 49.84 193 GLY A O 1
ATOM 1581 N N . ILE A 1 194 ? -13.325 -8.663 -7.659 1.00 50.84 194 ILE A N 1
ATOM 1582 C CA . ILE A 1 194 ? -13.006 -8.936 -6.240 1.00 50.84 194 ILE A CA 1
ATOM 1583 C C . ILE A 1 194 ? -14.006 -8.193 -5.333 1.00 50.84 194 ILE A C 1
ATOM 1585 O O . ILE A 1 194 ? -14.076 -8.471 -4.146 1.00 50.84 194 ILE A O 1
ATOM 1589 N N . SER A 1 195 ? -14.768 -7.227 -5.870 1.00 44.62 195 SER A N 1
ATOM 1590 C CA . SER A 1 195 ? -15.787 -6.463 -5.148 1.00 44.62 195 SER A CA 1
ATOM 1591 C C . SER A 1 195 ? -17.155 -6.339 -5.827 1.00 44.62 195 SER A C 1
ATOM 1593 O O . SER A 1 195 ? -17.954 -5.524 -5.374 1.00 44.62 195 SER A O 1
ATOM 1595 N N . SER A 1 196 ? -17.470 -7.094 -6.886 1.00 39.09 196 SER A N 1
ATOM 1596 C CA . SER A 1 196 ? -18.848 -7.064 -7.415 1.00 39.09 196 SER A CA 1
ATOM 1597 C C . SER A 1 196 ? -19.825 -7.751 -6.453 1.00 39.09 196 SER A C 1
ATOM 1599 O O . SER A 1 196 ? -20.958 -7.299 -6.327 1.00 39.09 196 SER A O 1
ATOM 1601 N N . ASP A 1 197 ? -19.344 -8.762 -5.716 1.00 41.78 197 ASP A N 1
ATOM 1602 C CA . ASP A 1 197 ? -20.099 -9.479 -4.674 1.00 41.78 197 ASP A CA 1
ATOM 1603 C C . ASP A 1 197 ? -19.661 -9.134 -3.237 1.00 41.78 197 ASP A C 1
ATOM 1605 O O . ASP A 1 197 ? -20.350 -9.481 -2.278 1.00 41.78 197 ASP A O 1
ATOM 1609 N N . TYR A 1 198 ? -18.528 -8.446 -3.064 1.00 46.28 198 TYR A N 1
ATOM 1610 C CA . TYR A 1 198 ? -17.976 -8.091 -1.755 1.00 46.28 198 TYR A CA 1
ATOM 1611 C C . TYR A 1 198 ? -18.286 -6.629 -1.426 1.00 46.28 198 TYR A C 1
ATOM 1613 O O . TYR A 1 198 ? -17.932 -5.707 -2.161 1.00 46.28 198 TYR A O 1
ATOM 1621 N N . ASN A 1 199 ? -18.949 -6.404 -0.298 1.00 52.88 199 ASN A N 1
ATOM 1622 C CA . ASN A 1 199 ? -19.353 -5.069 0.131 1.00 52.88 199 ASN A CA 1
ATOM 1623 C C . ASN A 1 199 ? -18.115 -4.233 0.581 1.00 52.88 199 ASN A C 1
ATOM 1625 O O . ASN A 1 199 ? -16.987 -4.741 0.661 1.00 52.88 199 ASN A O 1
ATOM 1629 N N . PRO A 1 200 ? -18.264 -2.932 0.904 1.00 54.12 200 PRO A N 1
ATOM 1630 C CA . PRO A 1 200 ? -17.153 -2.109 1.405 1.00 54.12 200 PRO A CA 1
ATOM 1631 C C . PRO A 1 200 ? -16.443 -2.692 2.640 1.00 54.12 200 PRO A C 1
ATOM 1633 O O . PRO A 1 200 ? -15.280 -2.375 2.894 1.00 54.12 200 PRO A O 1
ATOM 1636 N N . VAL A 1 201 ? -17.127 -3.560 3.394 1.00 53.69 201 VAL A N 1
ATOM 1637 C CA . VAL A 1 201 ? -16.614 -4.236 4.592 1.00 53.69 201 VAL A CA 1
ATOM 1638 C C . VAL A 1 201 ? -15.628 -5.311 4.225 1.00 53.69 201 VAL A C 1
ATOM 1640 O O . VAL A 1 201 ? -14.493 -5.317 4.701 1.00 53.69 201 VAL A O 1
ATOM 1643 N N . ASP A 1 202 ? -16.027 -6.160 3.302 1.00 54.12 202 ASP A N 1
ATOM 1644 C CA . ASP A 1 202 ? -15.186 -7.202 2.762 1.00 54.12 202 ASP A CA 1
ATOM 1645 C C . ASP A 1 202 ? -13.967 -6.615 2.048 1.00 54.12 202 ASP A C 1
ATOM 1647 O O . ASP A 1 202 ? -12.860 -7.123 2.179 1.00 54.12 202 ASP A O 1
ATOM 1651 N N . THR A 1 203 ? -14.142 -5.470 1.387 1.00 57.19 203 THR A N 1
ATOM 1652 C CA . THR A 1 203 ? -13.077 -4.705 0.727 1.00 57.19 203 THR A CA 1
ATOM 1653 C C . THR A 1 203 ? -12.045 -4.166 1.729 1.00 57.19 203 THR A C 1
ATOM 1655 O O . THR A 1 203 ? -10.839 -4.230 1.470 1.00 57.19 203 THR A O 1
ATOM 1658 N N . ALA A 1 204 ? -12.495 -3.659 2.881 1.00 59.16 204 ALA A N 1
ATOM 1659 C CA . ALA A 1 204 ? -11.630 -3.164 3.954 1.00 59.16 204 ALA A CA 1
ATOM 1660 C C . ALA A 1 204 ? -10.843 -4.288 4.637 1.00 59.16 204 ALA A C 1
ATOM 1662 O O . ALA A 1 204 ? -9.687 -4.113 5.023 1.00 59.16 204 ALA A O 1
ATOM 1663 N N . PHE A 1 205 ? -11.467 -5.456 4.767 1.00 58.22 205 PHE A N 1
ATOM 1664 C CA . PHE A 1 205 ? -10.847 -6.625 5.372 1.00 58.22 205 PHE A CA 1
ATOM 1665 C C . PHE A 1 205 ? -10.192 -7.559 4.355 1.00 58.22 205 PHE A C 1
ATOM 1667 O O . PHE A 1 205 ? -9.545 -8.512 4.771 1.00 58.22 205 PHE A O 1
ATOM 1674 N N . PHE A 1 206 ? -10.261 -7.273 3.052 1.00 58.94 206 PHE A N 1
ATOM 1675 C CA . PHE A 1 206 ? -9.735 -8.147 2.005 1.00 58.94 206 PHE A CA 1
ATOM 1676 C C . PHE A 1 206 ? -8.257 -8.526 2.194 1.00 58.94 206 PHE A C 1
ATOM 1678 O O . PHE A 1 206 ? -7.993 -9.719 2.114 1.00 58.94 206 PHE A O 1
ATOM 1685 N N . PRO A 1 207 ? -7.301 -7.626 2.539 1.00 62.06 207 PRO A N 1
ATOM 1686 C CA . PRO A 1 207 ? -5.901 -8.032 2.765 1.00 62.06 207 PRO A CA 1
ATOM 1687 C C . PRO A 1 207 ? -5.735 -9.017 3.907 1.00 62.06 207 PRO A C 1
ATOM 1689 O O . PRO A 1 207 ? -4.788 -9.790 3.954 1.00 62.06 207 PRO A O 1
ATOM 1692 N N . PHE A 1 208 ? -6.657 -8.960 4.852 1.00 60.31 208 PHE A N 1
ATOM 1693 C CA . PHE A 1 208 ? -6.647 -9.798 6.024 1.00 60.31 208 PHE A CA 1
ATOM 1694 C C . PHE A 1 208 ? -7.384 -11.118 5.780 1.00 60.31 208 PHE A C 1
ATOM 1696 O O . PHE A 1 208 ? -6.903 -12.169 6.184 1.00 60.31 208 PHE A O 1
ATOM 1703 N N . VAL A 1 209 ? -8.530 -11.081 5.099 1.00 60.69 209 VAL A N 1
ATOM 1704 C CA . VAL A 1 209 ? -9.313 -12.265 4.728 1.00 60.69 209 VAL A CA 1
ATOM 1705 C C . VAL A 1 209 ? -8.544 -13.116 3.719 1.00 60.69 209 VAL A C 1
ATOM 1707 O O . VAL A 1 209 ? -8.474 -14.329 3.892 1.00 60.69 209 VAL A O 1
ATOM 1710 N N . SER A 1 210 ? -7.907 -12.499 2.720 1.00 60.06 210 SER A N 1
ATOM 1711 C CA . SER A 1 210 ? -7.070 -13.202 1.741 1.00 60.06 210 SER A CA 1
ATOM 1712 C C . SER A 1 210 ? -5.851 -13.851 2.393 1.00 60.06 210 SER A C 1
ATOM 1714 O O . SER A 1 210 ? -5.599 -15.033 2.155 1.00 60.06 210 SER A O 1
ATOM 1716 N N . TYR A 1 211 ? -5.178 -13.128 3.294 1.00 63.03 211 TYR A N 1
ATOM 1717 C CA . TYR A 1 211 ? -4.088 -13.672 4.102 1.00 63.03 211 TYR A CA 1
ATOM 1718 C C . TYR A 1 211 ? -4.564 -14.831 4.996 1.00 63.03 211 TYR A C 1
ATOM 1720 O O . TYR A 1 211 ? -3.933 -15.883 5.035 1.00 63.03 211 TYR A O 1
ATOM 1728 N N . LYS A 1 212 ? -5.717 -14.690 5.666 1.00 61.75 212 LYS A N 1
ATOM 1729 C CA . LYS A 1 212 ? -6.292 -15.722 6.547 1.00 61.75 212 LYS A CA 1
ATOM 1730 C C . LYS A 1 212 ? -6.657 -17.003 5.795 1.00 61.75 212 LYS A C 1
ATOM 1732 O O . LYS A 1 212 ? -6.418 -18.094 6.302 1.00 61.75 212 LYS A O 1
ATOM 1737 N N . ILE A 1 213 ? -7.262 -16.875 4.616 1.00 60.94 213 ILE A N 1
ATOM 1738 C CA . ILE A 1 213 ? -7.667 -18.017 3.782 1.00 60.94 213 ILE A CA 1
ATOM 1739 C C . ILE A 1 213 ? -6.448 -18.631 3.069 1.00 60.94 213 ILE A C 1
ATOM 1741 O O . ILE A 1 213 ? -6.555 -19.726 2.522 1.00 60.94 213 ILE A O 1
ATOM 1745 N N . LYS A 1 214 ? -5.282 -17.964 3.121 1.00 63.75 214 LYS A N 1
ATOM 1746 C CA . LYS A 1 214 ? -4.069 -18.323 2.379 1.00 63.75 214 LYS A CA 1
ATOM 1747 C C . LYS A 1 214 ? -4.388 -18.541 0.906 1.00 63.75 214 LYS A C 1
ATOM 1749 O O . LYS A 1 214 ? -4.104 -19.603 0.350 1.00 63.75 214 LYS A O 1
ATOM 1754 N N . LEU A 1 215 ? -5.052 -17.554 0.296 1.00 62.38 215 LEU A N 1
ATOM 1755 C CA . LEU A 1 215 ? -5.329 -17.596 -1.137 1.00 62.38 215 LEU A CA 1
ATOM 1756 C C . LEU A 1 215 ? -4.000 -17.816 -1.864 1.00 62.38 215 LEU A C 1
ATOM 1758 O O . LEU A 1 215 ? -3.094 -16.988 -1.796 1.00 62.38 215 LEU A O 1
ATOM 1762 N N . GLY A 1 216 ? -3.872 -18.978 -2.500 1.00 62.31 216 GLY A N 1
ATOM 1763 C CA . GLY A 1 216 ? -2.628 -19.369 -3.141 1.00 62.31 216 GLY A CA 1
ATOM 1764 C C . GLY A 1 216 ? -2.334 -18.505 -4.362 1.00 62.31 216 GLY A C 1
ATOM 1765 O O . GLY A 1 216 ? -3.218 -17.865 -4.939 1.00 62.31 216 GLY A O 1
ATOM 1766 N N . GLU A 1 217 ? -1.090 -18.566 -4.817 1.00 66.06 217 GLU A N 1
ATOM 1767 C CA . GLU A 1 217 ? -0.611 -17.893 -6.025 1.00 66.06 217 GLU A CA 1
ATOM 1768 C C . GLU A 1 217 ? -1.543 -18.101 -7.237 1.00 66.06 217 GLU A C 1
ATOM 1770 O O . GLU A 1 217 ? -1.868 -17.151 -7.948 1.00 66.06 217 GLU A O 1
ATOM 1775 N N . ALA A 1 218 ? -2.054 -19.324 -7.424 1.00 69.75 218 ALA A N 1
ATOM 1776 C CA . ALA A 1 218 ? -2.961 -19.683 -8.516 1.00 69.75 218 ALA A CA 1
ATOM 1777 C C . ALA A 1 218 ? -4.313 -18.940 -8.490 1.00 69.75 218 ALA A C 1
ATOM 1779 O O . ALA A 1 218 ? -4.959 -18.816 -9.526 1.00 69.75 218 ALA A O 1
ATOM 1780 N N . GLN A 1 219 ? -4.744 -18.454 -7.323 1.00 68.81 219 GLN A N 1
ATOM 1781 C CA . GLN A 1 219 ? -6.007 -17.731 -7.145 1.00 68.81 219 GLN A CA 1
ATOM 1782 C C . GLN A 1 219 ? -5.800 -16.213 -7.197 1.00 68.81 219 GLN A C 1
ATOM 1784 O O . GLN A 1 219 ? -6.656 -15.496 -7.708 1.00 68.81 219 GLN A O 1
ATOM 1789 N N . ILE A 1 220 ? -4.654 -15.720 -6.712 1.00 69.19 220 ILE A N 1
ATOM 1790 C CA . ILE A 1 220 ? -4.349 -14.283 -6.676 1.00 69.19 220 ILE A CA 1
ATOM 1791 C C . ILE A 1 220 ? -3.815 -13.775 -8.021 1.00 69.19 220 ILE A C 1
ATOM 1793 O O . ILE A 1 220 ? -4.147 -12.661 -8.423 1.00 69.19 220 ILE A O 1
ATOM 1797 N N . LYS A 1 221 ? -3.009 -14.565 -8.743 1.00 75.25 221 LYS A N 1
ATOM 1798 C CA . LYS A 1 221 ? -2.391 -14.125 -10.006 1.00 75.25 221 LYS A CA 1
ATOM 1799 C C . LYS A 1 221 ? -3.394 -13.681 -11.082 1.00 75.25 221 LYS A C 1
ATOM 1801 O O . LYS A 1 221 ? -3.146 -12.622 -11.655 1.00 75.25 221 LYS A O 1
ATOM 1806 N N . PRO A 1 222 ? -4.496 -14.407 -11.366 1.00 76.56 222 PRO A N 1
ATOM 1807 C CA . PRO A 1 222 ? -5.469 -13.977 -12.376 1.00 76.56 222 PRO A CA 1
ATOM 1808 C C . PRO A 1 222 ? -6.113 -12.641 -12.005 1.00 76.56 222 PRO A C 1
ATOM 1810 O O . PRO A 1 222 ? -6.094 -11.695 -12.782 1.00 76.56 222 PRO A O 1
ATOM 1813 N N . VAL A 1 223 ? -6.547 -12.534 -10.751 1.00 74.25 223 VAL A N 1
ATOM 1814 C CA . VAL A 1 223 ? -7.154 -11.335 -10.173 1.00 74.25 223 VAL A CA 1
ATOM 1815 C C . VAL A 1 223 ? -6.222 -10.121 -10.258 1.00 74.25 223 VAL A C 1
ATOM 1817 O O . VAL A 1 223 ? -6.626 -9.024 -10.641 1.00 74.25 223 VAL A O 1
ATOM 1820 N N . LEU A 1 224 ? -4.951 -10.317 -9.911 1.00 75.12 224 LEU A N 1
ATOM 1821 C CA . LEU A 1 224 ? -3.935 -9.279 -10.000 1.00 75.12 224 LEU A CA 1
ATOM 1822 C C . LEU A 1 224 ? -3.619 -8.918 -11.459 1.00 75.12 224 LEU A C 1
ATOM 1824 O O . LEU A 1 224 ? -3.368 -7.752 -11.749 1.00 75.12 224 LEU A O 1
ATOM 1828 N N . SER A 1 225 ? -3.634 -9.893 -12.370 1.00 80.31 225 SER A N 1
ATOM 1829 C CA . SER A 1 225 ? -3.409 -9.665 -13.798 1.00 80.31 225 SER A CA 1
ATOM 1830 C C . SER A 1 225 ? -4.496 -8.777 -14.395 1.00 80.31 225 SER A C 1
ATOM 1832 O O . SER A 1 225 ? -4.163 -7.742 -14.969 1.00 80.31 225 SER A O 1
ATOM 1834 N N . ASP A 1 226 ? -5.767 -9.118 -14.176 1.00 79.19 226 ASP A N 1
ATOM 1835 C CA . ASP A 1 226 ? -6.913 -8.325 -14.631 1.00 79.19 226 ASP A CA 1
ATOM 1836 C C . ASP A 1 226 ? -6.832 -6.901 -14.068 1.00 79.19 226 ASP A C 1
ATOM 1838 O O . ASP A 1 226 ? -7.010 -5.908 -14.777 1.00 79.19 226 ASP A O 1
ATOM 1842 N N . TYR A 1 227 ? -6.446 -6.790 -12.795 1.00 78.69 227 TYR A N 1
ATOM 1843 C CA . TYR A 1 227 ? -6.270 -5.511 -12.120 1.00 78.69 227 TYR A CA 1
ATOM 1844 C C . TYR A 1 227 ? -5.181 -4.640 -12.732 1.00 78.69 227 TYR A C 1
ATOM 1846 O O . TYR A 1 227 ? -5.402 -3.455 -13.010 1.00 78.69 227 TYR A O 1
ATOM 1854 N N . LEU A 1 228 ? -4.011 -5.215 -12.982 1.00 81.19 228 LEU A N 1
ATOM 1855 C CA . LEU A 1 228 ? -2.917 -4.500 -13.622 1.00 81.19 228 LEU A CA 1
ATOM 1856 C C . LEU A 1 228 ? -3.268 -4.117 -15.066 1.00 81.19 228 LEU A C 1
ATOM 1858 O O . LEU A 1 228 ? -2.883 -3.033 -15.508 1.00 81.19 228 LEU A O 1
ATOM 1862 N N . GLN A 1 229 ? -4.036 -4.943 -15.780 1.00 83.81 229 GLN A N 1
ATOM 1863 C CA . GLN A 1 229 ? -4.536 -4.609 -17.115 1.00 83.81 229 GLN A CA 1
ATOM 1864 C C . GLN A 1 229 ? -5.472 -3.396 -17.078 1.00 83.81 229 GLN A C 1
ATOM 1866 O O . GLN A 1 229 ? -5.252 -2.448 -17.827 1.00 83.81 229 GLN A O 1
ATOM 1871 N N . CYS A 1 230 ? -6.445 -3.349 -16.162 1.00 83.25 230 CYS A N 1
ATOM 1872 C CA . CYS A 1 230 ? -7.310 -2.173 -16.031 1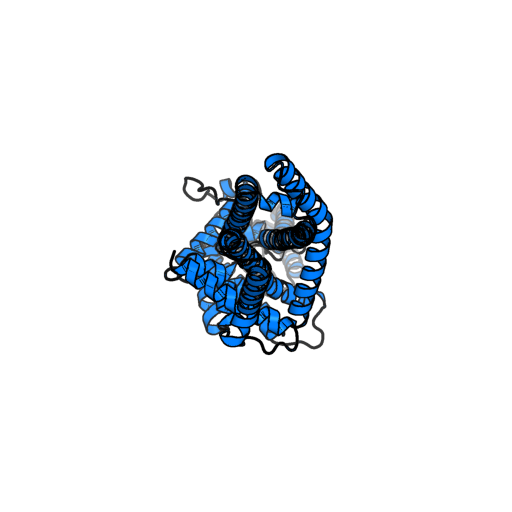.00 83.25 230 CYS A CA 1
ATOM 1873 C C . CYS A 1 230 ? -6.520 -0.906 -15.667 1.00 83.25 230 CYS A C 1
ATOM 1875 O O . CYS A 1 230 ? -6.726 0.163 -16.250 1.00 83.25 230 CYS A O 1
ATOM 1877 N N . LEU A 1 231 ? -5.568 -1.011 -14.731 1.00 81.38 231 LEU A N 1
ATOM 1878 C CA . LEU A 1 231 ? -4.740 0.131 -14.348 1.00 81.38 231 LEU A CA 1
ATOM 1879 C C . LEU A 1 231 ? -3.976 0.710 -15.535 1.00 81.38 231 LEU A C 1
ATOM 1881 O O . LEU A 1 231 ? -4.000 1.917 -15.768 1.00 81.38 231 LEU A O 1
ATOM 1885 N N . THR A 1 232 ? -3.296 -0.162 -16.272 1.00 82.44 232 THR A N 1
ATOM 1886 C CA . THR A 1 232 ? -2.430 0.223 -17.391 1.00 82.44 232 THR A CA 1
ATOM 1887 C C . THR A 1 232 ? -3.207 0.645 -18.630 1.00 82.44 232 THR A C 1
ATOM 1889 O O . THR A 1 232 ? -2.659 1.391 -19.437 1.00 82.44 232 THR A O 1
ATOM 1892 N N . HIS A 1 233 ? -4.485 0.270 -18.751 1.00 83.75 233 HIS A N 1
ATOM 1893 C CA . HIS A 1 233 ? -5.355 0.733 -19.833 1.00 83.75 233 HIS A CA 1
ATOM 1894 C C . HIS A 1 233 ? -5.580 2.254 -19.817 1.00 83.75 233 HIS A C 1
ATOM 1896 O O . HIS A 1 233 ? -5.865 2.868 -20.848 1.00 83.75 233 HIS A O 1
ATOM 1902 N N . ASN A 1 234 ? -5.394 2.894 -18.659 1.00 82.88 234 ASN A N 1
ATOM 1903 C CA . ASN A 1 234 ? -5.438 4.342 -18.542 1.00 82.88 234 ASN A CA 1
ATOM 1904 C C . ASN A 1 234 ? -4.120 4.975 -18.998 1.00 82.88 234 ASN A C 1
ATOM 1906 O O . ASN A 1 234 ? -3.056 4.774 -18.407 1.00 82.88 234 ASN A O 1
ATOM 1910 N N . ASN A 1 235 ? -4.213 5.807 -20.031 1.00 80.62 235 ASN A N 1
ATOM 1911 C CA . ASN A 1 235 ? -3.069 6.479 -20.632 1.00 80.62 235 ASN A CA 1
ATOM 1912 C C . ASN A 1 235 ? -2.329 7.410 -19.649 1.00 80.62 235 ASN A C 1
ATOM 1914 O O . ASN A 1 235 ? -1.101 7.438 -19.640 1.00 80.62 235 ASN A O 1
ATOM 1918 N N . ASN A 1 236 ? -3.044 8.112 -18.760 1.00 80.19 236 ASN A N 1
ATOM 1919 C CA . ASN A 1 236 ? -2.418 8.964 -17.742 1.00 80.19 236 ASN A CA 1
ATOM 1920 C C . ASN A 1 236 ? -1.600 8.149 -16.760 1.00 80.19 236 ASN A C 1
ATOM 1922 O O . ASN A 1 236 ? -0.486 8.524 -16.401 1.00 80.19 236 ASN A O 1
ATOM 1926 N N . PHE A 1 237 ? -2.172 7.034 -16.321 1.00 80.12 237 PHE A N 1
ATOM 1927 C CA . PHE A 1 237 ? -1.509 6.129 -15.411 1.00 80.12 237 PHE A CA 1
ATOM 1928 C C . PHE A 1 237 ? -0.259 5.523 -16.055 1.00 80.12 237 PHE A C 1
ATOM 1930 O O . PHE A 1 237 ? 0.823 5.582 -15.471 1.00 80.12 237 PHE A O 1
ATOM 1937 N N . PHE A 1 238 ? -0.392 5.001 -17.273 1.00 78.94 238 PHE A N 1
ATOM 1938 C CA . PHE A 1 238 ? 0.710 4.420 -18.030 1.00 78.94 238 PHE A CA 1
ATOM 1939 C C . PHE A 1 238 ? 1.867 5.417 -18.192 1.00 78.94 238 PHE A C 1
ATOM 1941 O O . PHE A 1 238 ? 2.997 5.151 -17.768 1.00 78.94 238 PHE A O 1
ATOM 1948 N N . LEU A 1 239 ? 1.574 6.605 -18.730 1.00 77.56 239 LEU A N 1
ATOM 1949 C CA . LEU A 1 239 ? 2.579 7.631 -19.002 1.00 77.56 239 LEU A CA 1
ATOM 1950 C C . LEU A 1 239 ? 3.191 8.183 -17.712 1.00 77.56 239 LEU A C 1
ATOM 1952 O O . LEU A 1 239 ? 4.390 8.462 -17.665 1.00 77.56 239 LEU A O 1
ATOM 1956 N N . TYR A 1 240 ? 2.408 8.277 -16.634 1.00 79.00 240 TYR A N 1
ATOM 1957 C CA . TYR A 1 240 ? 2.930 8.639 -15.321 1.00 79.00 240 TYR A CA 1
ATOM 1958 C C . TYR A 1 240 ? 3.994 7.651 -14.842 1.00 79.00 240 TYR A C 1
ATOM 1960 O O . TYR A 1 240 ? 5.064 8.072 -14.396 1.00 79.00 240 TYR A O 1
ATOM 1968 N N . GLN A 1 241 ? 3.734 6.344 -14.943 1.00 76.44 241 GLN A N 1
ATOM 1969 C CA . GLN A 1 241 ? 4.688 5.330 -14.490 1.00 76.44 241 GLN A CA 1
ATOM 1970 C C . GLN A 1 241 ? 5.984 5.347 -15.283 1.00 76.44 241 GLN A C 1
ATOM 1972 O O . GLN A 1 241 ? 7.059 5.163 -14.704 1.00 76.44 241 GLN A O 1
ATOM 1977 N N . TYR A 1 242 ? 5.869 5.622 -16.578 1.00 72.25 242 TYR A N 1
ATOM 1978 C CA . TYR A 1 242 ? 6.993 5.739 -17.489 1.00 72.25 242 TYR A CA 1
ATOM 1979 C C . TYR A 1 242 ? 7.853 6.979 -17.203 1.00 72.25 242 TYR A C 1
ATOM 1981 O O . TYR A 1 242 ? 9.070 6.883 -17.044 1.00 72.25 242 TYR A O 1
ATOM 1989 N N . ASN A 1 243 ? 7.222 8.147 -17.075 1.00 72.50 243 ASN A N 1
ATOM 1990 C CA . ASN A 1 243 ? 7.928 9.428 -17.008 1.00 72.50 243 ASN A CA 1
ATOM 1991 C C . ASN A 1 243 ? 8.329 9.842 -15.590 1.00 72.50 243 ASN A C 1
ATOM 1993 O O . ASN A 1 243 ? 9.275 10.604 -15.409 1.00 72.50 243 ASN A O 1
ATOM 1997 N N . SER A 1 244 ? 7.588 9.408 -14.572 1.00 71.00 244 SER A N 1
ATOM 1998 C CA . SER A 1 244 ? 7.754 9.883 -13.189 1.00 71.00 244 SER A CA 1
ATOM 1999 C C . SER A 1 244 ? 7.584 8.800 -12.121 1.00 71.00 244 SER A C 1
ATOM 2001 O O . SER A 1 244 ? 7.789 9.080 -10.939 1.00 71.00 244 SER A O 1
ATOM 2003 N N . GLY A 1 245 ? 7.191 7.584 -12.504 1.00 69.25 245 GLY A N 1
ATOM 2004 C CA . GLY A 1 245 ? 6.975 6.463 -11.592 1.00 69.25 245 GLY A CA 1
ATOM 2005 C C . GLY A 1 245 ? 8.123 5.456 -11.589 1.00 69.25 245 GLY A C 1
ATOM 2006 O O . GLY A 1 245 ? 9.290 5.835 -11.664 1.00 69.25 245 GLY A O 1
ATOM 2007 N N . ILE A 1 246 ? 7.792 4.162 -11.466 1.00 66.25 246 ILE A N 1
ATOM 2008 C CA . ILE A 1 246 ? 8.774 3.072 -11.258 1.00 66.25 246 ILE A CA 1
ATOM 2009 C C . ILE A 1 246 ? 9.826 3.033 -12.370 1.00 66.25 246 ILE A C 1
ATOM 2011 O O . ILE A 1 246 ? 10.985 2.709 -12.118 1.00 66.25 246 ILE A O 1
ATOM 2015 N N . LEU A 1 247 ? 9.427 3.365 -13.595 1.00 70.56 247 LEU A N 1
ATOM 2016 C CA . LEU A 1 247 ? 10.295 3.260 -14.760 1.00 70.56 247 LEU A CA 1
ATOM 2017 C C . LEU A 1 247 ? 11.137 4.521 -14.990 1.00 70.56 247 LEU A C 1
ATOM 2019 O O . LEU A 1 247 ? 12.119 4.448 -15.725 1.00 70.56 247 LEU A O 1
ATOM 2023 N N . SER A 1 248 ? 10.827 5.637 -14.318 1.00 69.69 248 SER A N 1
ATOM 2024 C CA . SER A 1 248 ? 11.482 6.941 -14.515 1.00 69.69 248 SER A CA 1
ATOM 2025 C C . SER A 1 248 ? 13.021 6.895 -14.509 1.00 69.69 248 SER A C 1
ATOM 2027 O O . SER A 1 248 ? 13.635 7.441 -15.425 1.00 69.69 248 SER A O 1
ATOM 2029 N N . PRO A 1 249 ? 13.698 6.190 -13.577 1.00 69.06 249 PRO A N 1
ATOM 2030 C CA . PRO A 1 249 ? 15.162 6.127 -13.586 1.00 69.06 249 PRO A CA 1
ATOM 2031 C C . PRO A 1 249 ? 15.747 5.462 -14.841 1.00 69.06 249 PRO A C 1
ATOM 2033 O O . PRO A 1 249 ? 16.868 5.771 -15.254 1.00 69.06 249 PRO A O 1
ATOM 2036 N N . ILE A 1 250 ? 15.010 4.522 -15.435 1.00 69.19 250 ILE A N 1
ATOM 2037 C CA . ILE A 1 250 ? 15.413 3.810 -16.650 1.00 69.19 250 ILE A CA 1
ATOM 2038 C C . ILE A 1 250 ? 15.095 4.671 -17.875 1.00 69.19 250 ILE A C 1
ATOM 2040 O O . ILE A 1 250 ? 15.954 4.844 -18.744 1.00 69.19 250 ILE A O 1
ATOM 2044 N N . THR A 1 251 ? 13.908 5.275 -17.914 1.00 70.69 251 THR A N 1
ATOM 2045 C CA . THR A 1 251 ? 13.493 6.157 -19.012 1.00 70.69 251 THR A CA 1
ATOM 2046 C C . THR A 1 251 ? 14.361 7.406 -19.096 1.00 70.69 251 THR A C 1
ATOM 2048 O O . THR A 1 251 ? 14.733 7.813 -20.193 1.00 70.69 251 THR A O 1
ATOM 2051 N N . ASP A 1 252 ? 14.822 7.950 -17.968 1.00 74.00 252 ASP A N 1
ATOM 2052 C CA . ASP A 1 252 ? 15.778 9.058 -17.931 1.00 74.00 252 ASP A CA 1
ATOM 2053 C C . ASP A 1 252 ? 17.110 8.716 -18.606 1.00 74.00 252 ASP A C 1
ATOM 2055 O O . ASP A 1 252 ? 17.669 9.536 -19.346 1.00 74.00 252 ASP A O 1
ATOM 2059 N N . ARG A 1 253 ? 17.619 7.494 -18.401 1.00 76.19 253 ARG A N 1
ATOM 2060 C CA . ARG A 1 253 ? 18.849 7.022 -19.060 1.00 76.19 253 ARG A CA 1
ATOM 2061 C C . ARG A 1 253 ? 18.649 6.882 -20.564 1.00 76.19 253 ARG A C 1
ATOM 2063 O O . ARG A 1 253 ? 19.494 7.340 -21.333 1.00 76.19 253 ARG A O 1
ATOM 2070 N N . LEU A 1 254 ? 17.530 6.292 -20.976 1.00 76.06 254 LEU A N 1
ATOM 2071 C CA . LEU A 1 254 ? 17.162 6.118 -22.381 1.00 76.06 254 LEU A CA 1
ATOM 2072 C C . LEU A 1 254 ? 16.968 7.465 -23.091 1.00 76.06 254 LEU A C 1
ATOM 2074 O O . LEU A 1 254 ? 17.512 7.689 -24.173 1.00 76.06 254 LEU A O 1
ATOM 2078 N N . ARG A 1 255 ? 16.284 8.407 -22.440 1.00 79.44 255 ARG A N 1
ATOM 2079 C CA . ARG A 1 255 ? 16.092 9.780 -22.914 1.00 79.44 255 ARG A CA 1
ATOM 2080 C C . ARG A 1 255 ? 17.423 10.515 -23.071 1.00 79.44 255 ARG A C 1
ATOM 2082 O O . ARG A 1 255 ? 17.656 11.162 -24.091 1.00 79.44 255 ARG A O 1
ATOM 2089 N N . LYS A 1 256 ? 18.339 10.374 -22.107 1.00 84.19 256 LYS A N 1
ATOM 2090 C CA . LYS A 1 256 ? 19.696 10.927 -22.218 1.00 84.19 256 LYS A CA 1
ATOM 2091 C C . LYS A 1 256 ? 20.455 10.332 -23.409 1.00 84.19 256 LYS A C 1
ATOM 2093 O O . LYS A 1 256 ? 21.056 11.086 -24.173 1.00 84.19 256 LYS A O 1
ATOM 2098 N N . ALA A 1 257 ? 20.390 9.013 -23.597 1.00 82.75 257 ALA A N 1
ATOM 2099 C CA . ALA A 1 257 ? 21.022 8.341 -24.731 1.00 82.75 257 ALA A CA 1
ATOM 2100 C C . ALA A 1 257 ? 20.466 8.842 -26.076 1.00 82.75 257 ALA A C 1
ATOM 2102 O O . ALA A 1 257 ? 21.239 9.116 -26.998 1.00 82.75 257 ALA A O 1
ATOM 2103 N N . PHE A 1 258 ? 19.149 9.052 -26.169 1.00 87.50 258 PHE A N 1
ATOM 2104 C CA . PHE A 1 258 ? 18.525 9.651 -27.346 1.00 87.50 258 PHE A CA 1
ATOM 2105 C C . PHE A 1 258 ? 19.013 11.084 -27.601 1.00 87.50 258 PHE A C 1
ATOM 2107 O O . PHE A 1 258 ? 19.380 11.405 -28.731 1.00 87.50 258 PHE A O 1
ATOM 2114 N N . TYR A 1 259 ? 19.101 11.942 -26.579 1.00 88.38 259 TYR A N 1
ATOM 2115 C CA . TYR A 1 259 ? 19.630 13.302 -26.757 1.00 88.38 259 TYR A CA 1
ATOM 2116 C C . TYR A 1 259 ? 21.092 13.313 -27.215 1.00 88.38 259 TYR A C 1
ATOM 2118 O O . TYR A 1 259 ? 21.467 14.112 -28.077 1.00 88.38 259 TYR A O 1
ATOM 2126 N N . GLU A 1 260 ? 21.927 12.418 -26.685 1.00 90.19 260 GLU A N 1
ATOM 2127 C CA . GLU A 1 260 ? 23.308 12.257 -27.147 1.00 90.19 260 GLU A CA 1
ATOM 2128 C C . GLU A 1 260 ? 23.367 11.832 -28.621 1.00 90.19 260 GLU A C 1
ATOM 2130 O O . GLU A 1 260 ? 24.120 12.419 -29.406 1.00 90.19 260 GLU A O 1
ATOM 2135 N N . TYR A 1 261 ? 22.540 10.860 -29.013 1.00 91.62 261 TYR A N 1
ATOM 2136 C CA . TYR A 1 261 ? 22.388 10.433 -30.403 1.00 91.62 261 TYR A CA 1
ATOM 2137 C C . TYR A 1 261 ? 21.901 11.581 -31.301 1.00 91.62 261 TYR A C 1
ATOM 2139 O O . TYR A 1 261 ? 22.488 11.825 -32.356 1.00 91.62 261 TYR A O 1
ATOM 2147 N N . GLN A 1 262 ? 20.885 12.337 -30.879 1.00 92.00 262 GLN A N 1
ATOM 2148 C CA . GLN A 1 262 ? 20.314 13.444 -31.647 1.00 92.00 262 GLN A CA 1
ATOM 2149 C C . GLN A 1 262 ? 21.343 14.563 -31.858 1.00 92.00 262 GLN A C 1
ATOM 2151 O O . GLN A 1 262 ? 21.483 15.083 -32.968 1.00 92.00 262 GLN A O 1
ATOM 2156 N N . ASN A 1 263 ? 22.115 14.902 -30.825 1.00 92.06 263 ASN A N 1
ATOM 2157 C CA . ASN A 1 263 ? 23.187 15.891 -30.919 1.00 92.06 263 ASN A CA 1
ATOM 2158 C C . ASN A 1 263 ? 24.305 15.431 -31.866 1.00 92.06 263 ASN A C 1
ATOM 2160 O O . ASN A 1 263 ? 24.768 16.210 -32.706 1.00 92.06 263 ASN A O 1
ATOM 2164 N N . ALA A 1 264 ? 24.707 14.159 -31.788 1.00 90.94 264 ALA A N 1
ATOM 2165 C CA . ALA A 1 264 ? 25.682 13.583 -32.711 1.00 90.94 264 ALA A CA 1
ATOM 2166 C C . ALA A 1 264 ? 25.152 13.557 -34.155 1.00 90.94 264 ALA A C 1
ATOM 2168 O O . ALA A 1 264 ? 25.872 13.911 -35.090 1.00 90.94 264 ALA A O 1
ATOM 2169 N N . SER A 1 265 ? 23.880 13.208 -34.331 1.00 91.81 265 SER A N 1
ATOM 2170 C CA . SER A 1 265 ? 23.179 13.200 -35.613 1.00 91.81 265 SER A CA 1
ATOM 2171 C C . SER A 1 265 ? 23.143 14.594 -36.249 1.00 91.81 265 SER A C 1
ATOM 2173 O O . SER A 1 265 ? 23.502 14.744 -37.414 1.00 91.81 265 SER A O 1
ATOM 2175 N N . ARG A 1 266 ? 22.829 15.649 -35.484 1.00 92.44 266 ARG A N 1
ATOM 2176 C CA . ARG A 1 266 ? 22.870 17.038 -35.980 1.00 92.44 266 ARG A CA 1
ATOM 2177 C C . ARG A 1 266 ? 24.275 17.465 -36.406 1.00 92.44 266 ARG A C 1
ATOM 2179 O O . ARG A 1 266 ? 24.432 18.126 -37.426 1.00 92.44 266 ARG A O 1
ATOM 2186 N N . LYS A 1 267 ? 25.298 17.072 -35.643 1.00 92.81 267 LYS A N 1
ATOM 2187 C CA . LYS A 1 267 ? 26.690 17.471 -35.894 1.00 92.81 267 LYS A CA 1
ATOM 2188 C C . LYS A 1 267 ? 27.328 16.734 -37.074 1.00 92.81 267 LYS A C 1
ATOM 2190 O O . LYS A 1 267 ? 28.093 17.332 -37.825 1.00 92.81 267 LYS A O 1
ATOM 2195 N N . TYR A 1 268 ? 27.038 15.444 -37.231 1.00 90.94 268 TYR A N 1
ATOM 2196 C CA . TYR A 1 268 ? 27.744 14.569 -38.173 1.00 90.94 268 TYR A CA 1
ATOM 2197 C C . TYR A 1 268 ? 26.853 13.997 -39.284 1.00 90.94 268 TYR A C 1
ATOM 2199 O O . TYR A 1 268 ? 27.372 13.448 -40.255 1.00 90.94 268 TYR A O 1
ATOM 2207 N N . GLY A 1 269 ? 25.531 14.153 -39.197 1.00 90.25 269 GLY A N 1
ATOM 2208 C CA . GLY A 1 269 ? 24.568 13.528 -40.105 1.00 90.25 269 GLY A CA 1
ATOM 2209 C C . GLY A 1 269 ? 24.753 13.920 -41.568 1.00 90.25 269 GLY A C 1
ATOM 2210 O O . GLY A 1 269 ? 24.664 13.060 -42.442 1.00 90.25 269 GLY A O 1
ATOM 2211 N N . ASN A 1 270 ? 25.105 15.180 -41.851 1.00 91.31 270 ASN A N 1
ATOM 2212 C CA . ASN A 1 270 ? 25.376 15.610 -43.224 1.00 91.31 270 ASN A CA 1
ATOM 2213 C C . ASN A 1 270 ? 26.592 14.880 -43.825 1.00 91.31 270 ASN A C 1
ATOM 2215 O O . ASN A 1 270 ? 26.544 14.420 -44.963 1.00 91.31 270 ASN A O 1
ATOM 2219 N N . ALA A 1 271 ? 27.659 14.702 -43.041 1.00 90.56 271 ALA A N 1
ATOM 2220 C CA . ALA A 1 271 ? 28.839 13.961 -43.480 1.00 90.56 271 ALA A CA 1
ATOM 2221 C C . ALA A 1 271 ? 28.526 12.471 -43.689 1.00 90.56 271 ALA A C 1
ATOM 2223 O O . ALA A 1 271 ? 28.967 11.886 -44.675 1.00 90.56 271 ALA A O 1
ATOM 2224 N N . VAL A 1 272 ? 27.725 11.868 -42.804 1.00 92.00 272 VAL A N 1
ATOM 2225 C CA . VAL A 1 272 ? 27.292 10.464 -42.918 1.00 92.00 272 VAL A CA 1
ATOM 2226 C C . VAL A 1 272 ? 26.458 10.221 -44.181 1.00 92.00 272 VAL A C 1
ATOM 2228 O O . VAL A 1 272 ? 26.633 9.190 -44.825 1.00 92.00 272 VAL A O 1
ATOM 2231 N N . ARG A 1 273 ? 25.596 11.170 -44.576 1.00 89.00 273 ARG A N 1
ATOM 2232 C CA . ARG A 1 273 ? 24.770 11.062 -45.794 1.00 89.00 273 ARG A CA 1
ATOM 2233 C C . ARG A 1 273 ? 25.582 11.094 -47.091 1.00 89.00 273 ARG A C 1
ATOM 2235 O O . ARG A 1 273 ? 25.193 10.442 -48.051 1.00 89.00 273 ARG A O 1
ATOM 2242 N N . HIS A 1 274 ? 26.702 11.817 -47.114 1.00 90.50 274 HIS A N 1
ATOM 2243 C CA . HIS A 1 274 ? 27.469 12.074 -48.341 1.00 90.50 274 HIS A CA 1
ATOM 2244 C C . HIS A 1 274 ? 28.810 11.326 -48.412 1.00 90.50 274 HIS A C 1
ATOM 2246 O O . HIS A 1 274 ? 29.519 11.432 -49.410 1.00 90.50 274 HIS A O 1
ATOM 2252 N N . SER A 1 275 ? 29.195 10.574 -47.373 1.00 93.94 275 SER A N 1
ATOM 2253 C CA . SER A 1 275 ? 30.478 9.867 -47.331 1.00 93.94 275 SER A CA 1
ATOM 2254 C C . SER A 1 275 ? 30.355 8.461 -46.753 1.00 93.94 275 SER A C 1
ATOM 2256 O O . SER A 1 275 ? 30.070 8.282 -45.568 1.00 93.94 275 SER A O 1
ATOM 2258 N N . ASN A 1 276 ? 30.708 7.455 -47.561 1.00 93.00 276 ASN A N 1
ATOM 2259 C CA . ASN A 1 276 ? 30.791 6.057 -47.123 1.00 93.00 276 ASN A CA 1
ATOM 2260 C C . ASN A 1 276 ? 31.767 5.870 -45.951 1.00 93.00 276 ASN A C 1
ATOM 2262 O O . ASN A 1 276 ? 31.497 5.091 -45.041 1.00 93.00 276 ASN A O 1
ATOM 2266 N N . ARG A 1 277 ? 32.871 6.631 -45.920 1.00 92.69 277 ARG A N 1
ATOM 2267 C CA . ARG A 1 277 ? 33.840 6.598 -44.814 1.00 92.69 277 ARG A CA 1
ATOM 2268 C C . ARG A 1 277 ? 33.240 7.146 -43.518 1.00 92.69 277 ARG A C 1
ATOM 2270 O O . ARG A 1 277 ? 33.466 6.575 -42.455 1.00 92.69 277 ARG A O 1
ATOM 2277 N N . ALA A 1 278 ? 32.483 8.241 -43.596 1.00 90.81 278 ALA A N 1
ATOM 2278 C CA . ALA A 1 278 ? 31.800 8.802 -42.431 1.00 90.81 278 ALA A CA 1
ATOM 2279 C C . ALA A 1 278 ? 30.667 7.888 -41.948 1.00 90.81 278 ALA A C 1
ATOM 2281 O O . ALA A 1 278 ? 30.516 7.703 -40.743 1.00 90.81 278 ALA A O 1
ATOM 2282 N N . LYS A 1 279 ? 29.924 7.269 -42.876 1.00 93.81 279 LYS A N 1
ATOM 2283 C CA . LYS A 1 279 ? 28.905 6.260 -42.570 1.00 93.81 279 LYS A CA 1
ATOM 2284 C C . LYS A 1 279 ? 29.496 5.054 -41.849 1.00 93.81 279 LYS A C 1
ATOM 2286 O O . LYS A 1 279 ? 28.960 4.661 -40.821 1.00 93.81 279 LYS A O 1
ATOM 2291 N N . GLN A 1 280 ? 30.619 4.518 -42.325 1.00 95.12 280 GLN A N 1
ATOM 2292 C CA . GLN A 1 280 ? 31.282 3.402 -41.652 1.00 95.12 280 GLN A CA 1
ATOM 2293 C C . GLN A 1 280 ? 31.744 3.799 -40.246 1.00 95.12 280 GLN A C 1
ATOM 2295 O O . GLN A 1 280 ? 31.387 3.134 -39.285 1.00 95.12 280 GLN A O 1
ATOM 2300 N N . LYS A 1 281 ? 32.414 4.952 -40.100 1.00 94.50 281 LYS A N 1
ATOM 2301 C CA . LYS A 1 281 ? 32.863 5.449 -38.790 1.00 94.50 281 LYS A CA 1
ATOM 2302 C C . LYS A 1 281 ? 31.706 5.672 -37.806 1.00 94.50 281 LYS A C 1
ATOM 2304 O O . LYS A 1 281 ? 31.861 5.446 -36.609 1.00 94.50 281 LYS A O 1
ATOM 2309 N N . TRP A 1 282 ? 30.556 6.130 -38.301 1.00 95.25 282 TRP A N 1
ATOM 2310 C CA . TRP A 1 282 ? 29.337 6.254 -37.506 1.00 95.25 282 TRP A CA 1
ATOM 2311 C C . TRP A 1 282 ? 28.848 4.888 -37.019 1.00 95.25 282 TRP A C 1
ATOM 2313 O O . TRP A 1 282 ? 28.634 4.714 -35.823 1.00 95.25 282 TRP A O 1
ATOM 2323 N N . LEU A 1 283 ? 28.708 3.919 -37.929 1.00 95.44 283 LEU A N 1
ATOM 2324 C CA . LEU A 1 283 ? 28.244 2.571 -37.598 1.00 95.44 283 LEU A CA 1
ATOM 2325 C C . LEU A 1 283 ? 29.214 1.842 -36.664 1.00 95.44 283 LEU A C 1
ATOM 2327 O O . LEU A 1 283 ? 28.756 1.158 -35.755 1.00 95.44 283 LEU A O 1
ATOM 2331 N N . ASP A 1 284 ? 30.524 2.029 -36.825 1.00 95.00 284 ASP A N 1
ATOM 2332 C CA . ASP A 1 284 ? 31.537 1.476 -35.921 1.00 95.00 284 ASP A CA 1
ATOM 2333 C C . ASP A 1 284 ? 31.370 2.054 -34.506 1.00 95.00 284 ASP A C 1
ATOM 2335 O O . ASP A 1 284 ? 31.311 1.307 -33.533 1.00 95.00 284 ASP A O 1
ATOM 2339 N N . SER A 1 285 ? 31.188 3.376 -34.390 1.00 92.81 285 SER A N 1
ATOM 2340 C CA . SER A 1 285 ? 30.962 4.037 -33.098 1.00 92.81 285 SER A CA 1
ATOM 2341 C C . SER A 1 285 ? 29.632 3.638 -32.452 1.00 92.81 285 SER A C 1
ATOM 2343 O O . SER A 1 285 ? 29.571 3.445 -31.239 1.00 92.81 285 SER A O 1
ATOM 2345 N N . MET A 1 286 ? 28.560 3.489 -33.236 1.00 92.69 286 MET A N 1
ATOM 2346 C CA . MET A 1 286 ? 27.293 2.964 -32.718 1.00 92.69 286 MET A CA 1
ATOM 2347 C C . MET A 1 286 ? 27.435 1.501 -32.295 1.00 92.69 286 MET A C 1
ATOM 2349 O O . MET A 1 286 ? 26.903 1.122 -31.258 1.00 92.69 286 MET A O 1
ATOM 2353 N N . SER A 1 287 ? 28.193 0.696 -33.043 1.00 93.69 287 SER A N 1
ATOM 2354 C CA . SER A 1 287 ? 28.430 -0.708 -32.697 1.00 93.69 287 SER A CA 1
ATOM 2355 C C . SER A 1 287 ? 29.191 -0.849 -31.382 1.00 93.69 287 SER A C 1
ATOM 2357 O O . SER A 1 287 ? 28.852 -1.695 -30.561 1.00 93.69 287 SER A O 1
ATOM 2359 N N . GLU A 1 288 ? 30.184 0.014 -31.159 1.00 92.56 288 GLU A N 1
ATOM 2360 C CA . GLU A 1 288 ? 30.921 0.105 -29.898 1.00 92.56 288 GLU A CA 1
ATOM 2361 C C . GLU A 1 288 ? 29.994 0.480 -28.734 1.00 92.56 288 GLU A C 1
ATOM 2363 O O . GLU A 1 288 ? 29.994 -0.193 -27.706 1.00 92.56 288 GLU A O 1
ATOM 2368 N N . LYS A 1 289 ? 29.146 1.505 -28.907 1.00 89.75 289 LYS A N 1
ATOM 2369 C CA . LYS A 1 289 ? 28.195 1.939 -27.870 1.00 89.75 289 LYS A CA 1
ATOM 2370 C C . LYS A 1 289 ? 27.141 0.885 -27.532 1.00 89.75 289 LYS A C 1
ATOM 2372 O O . LYS A 1 289 ? 26.766 0.757 -26.369 1.00 89.75 289 LYS A O 1
ATOM 2377 N N . LEU A 1 290 ? 26.634 0.172 -28.536 1.00 87.94 290 LEU A N 1
ATOM 2378 C CA . LEU A 1 290 ? 25.575 -0.824 -28.361 1.00 87.94 290 LEU A CA 1
ATOM 2379 C C . LEU A 1 290 ? 26.117 -2.215 -27.989 1.00 87.94 290 LEU A C 1
ATOM 2381 O O . LEU A 1 290 ? 25.359 -3.056 -27.513 1.00 87.94 290 LEU A O 1
ATOM 2385 N N . GLY A 1 291 ? 27.414 -2.468 -28.187 1.00 90.56 291 GLY A N 1
ATOM 2386 C CA . GLY A 1 291 ? 28.053 -3.758 -27.905 1.00 90.56 291 GLY A CA 1
ATOM 2387 C C . GLY A 1 291 ? 27.776 -4.847 -28.950 1.00 90.56 291 GLY A C 1
ATOM 2388 O O . GLY A 1 291 ? 28.079 -6.016 -28.724 1.00 90.56 291 GLY A O 1
ATOM 2389 N N . PHE A 1 292 ? 27.199 -4.496 -30.100 1.00 93.19 292 PHE A N 1
ATOM 2390 C CA . PHE A 1 292 ? 26.972 -5.392 -31.237 1.00 93.19 292 PHE A CA 1
ATOM 2391 C C . PHE A 1 292 ? 26.973 -4.599 -32.542 1.00 93.19 292 PHE A C 1
ATOM 2393 O O . PHE A 1 292 ? 26.852 -3.381 -32.536 1.00 93.19 292 PHE A O 1
ATOM 2400 N N . ARG A 1 293 ? 27.077 -5.288 -33.684 1.00 93.94 293 ARG A N 1
ATOM 2401 C CA . ARG A 1 293 ? 27.078 -4.642 -35.003 1.00 93.94 293 ARG A CA 1
ATOM 2402 C C . ARG A 1 293 ? 25.789 -3.845 -35.235 1.00 93.94 293 ARG A C 1
ATOM 2404 O O . ARG A 1 293 ? 24.729 -4.443 -35.400 1.00 93.94 293 ARG A O 1
ATOM 2411 N N . ALA A 1 294 ? 25.918 -2.524 -35.281 1.00 92.12 294 ALA A N 1
ATOM 2412 C CA . ALA A 1 294 ? 24.828 -1.581 -35.461 1.00 92.12 294 ALA A CA 1
ATOM 2413 C C . ALA A 1 294 ? 24.551 -1.292 -36.946 1.00 92.12 294 ALA A C 1
ATOM 2415 O O . ALA A 1 294 ? 25.442 -1.304 -37.798 1.00 92.12 294 ALA A O 1
ATOM 2416 N N . SER A 1 295 ? 23.293 -0.987 -37.221 1.00 93.94 295 SER A N 1
ATOM 2417 C CA . SER A 1 295 ? 22.719 -0.474 -38.464 1.00 93.94 295 SER A CA 1
ATOM 2418 C C . SER A 1 295 ? 22.091 0.925 -38.304 1.00 93.94 295 SER A C 1
ATOM 2420 O O . SER A 1 295 ? 21.760 1.558 -39.304 1.00 93.94 295 SER A O 1
ATOM 2422 N N . LEU A 1 296 ? 21.995 1.434 -37.071 1.00 92.62 296 LEU A N 1
ATOM 2423 C CA . LEU A 1 296 ? 21.416 2.724 -36.696 1.00 92.62 296 LEU A CA 1
ATOM 2424 C C . LEU A 1 296 ? 22.102 3.910 -37.395 1.00 92.62 296 LEU A C 1
ATOM 2426 O O . LEU A 1 296 ? 23.253 4.243 -37.103 1.00 92.62 296 LEU A O 1
ATOM 2430 N N . LEU A 1 297 ? 21.378 4.587 -38.288 1.00 93.69 297 LEU A N 1
ATOM 2431 C CA . LEU A 1 297 ? 21.841 5.772 -39.022 1.00 93.69 297 LEU A CA 1
ATOM 2432 C C . LEU A 1 297 ? 21.350 7.074 -38.378 1.00 93.69 297 LEU A C 1
ATOM 2434 O O . LEU A 1 297 ? 20.321 7.059 -37.716 1.00 93.69 297 LEU A O 1
ATOM 2438 N N . PRO A 1 298 ? 22.047 8.211 -38.580 1.00 92.69 298 PRO A N 1
ATOM 2439 C CA . PRO A 1 298 ? 21.626 9.491 -38.028 1.00 92.69 298 PRO A CA 1
ATOM 2440 C C . PRO A 1 298 ? 20.368 10.026 -38.718 1.00 92.69 298 PRO A C 1
ATOM 2442 O O . PRO A 1 298 ? 20.161 9.851 -39.919 1.00 92.69 298 PRO A O 1
ATOM 2445 N N . GLY A 1 299 ? 19.599 10.810 -37.969 1.00 88.50 299 GLY A N 1
ATOM 2446 C CA . GLY A 1 299 ? 18.481 11.607 -38.477 1.00 88.50 299 GLY A CA 1
ATOM 2447 C C . GLY A 1 299 ? 17.109 11.065 -38.104 1.00 88.50 299 GLY A C 1
ATOM 2448 O O . GLY A 1 299 ? 16.126 11.672 -38.505 1.00 88.50 299 GLY A O 1
ATOM 2449 N N . LEU A 1 300 ? 17.059 9.976 -37.336 1.00 90.19 300 LEU A N 1
ATOM 2450 C CA . LEU A 1 300 ? 15.814 9.441 -36.785 1.00 90.19 300 LEU A CA 1
ATOM 2451 C C . LEU A 1 300 ? 15.187 10.419 -35.780 1.00 90.19 300 LEU A C 1
ATOM 2453 O O . LEU A 1 300 ? 15.893 11.032 -34.966 1.00 90.19 300 LEU A O 1
ATOM 2457 N N . SER A 1 301 ? 13.865 10.540 -35.845 1.00 86.50 301 SER A N 1
ATOM 2458 C CA . SER A 1 301 ? 13.016 11.121 -34.804 1.00 86.50 301 SER A CA 1
ATOM 2459 C C . SER A 1 301 ? 13.068 10.292 -33.509 1.00 86.50 301 SER A C 1
ATOM 2461 O O . SER A 1 301 ? 13.704 9.239 -33.462 1.00 86.50 301 SER A O 1
ATOM 2463 N N . SER A 1 302 ? 12.434 10.780 -32.434 1.00 82.94 302 SER A N 1
ATOM 2464 C CA . SER A 1 302 ? 12.351 10.039 -31.160 1.00 82.94 302 SER A CA 1
ATOM 2465 C C . SER A 1 302 ? 11.703 8.674 -31.380 1.00 82.94 302 SER A C 1
ATOM 2467 O O . SER A 1 302 ? 12.305 7.643 -31.093 1.00 82.94 302 SER A O 1
ATOM 2469 N N . GLU A 1 303 ? 10.526 8.665 -32.000 1.00 82.50 303 GLU A N 1
ATOM 2470 C CA . GLU A 1 303 ? 9.761 7.451 -32.266 1.00 82.50 303 GLU A CA 1
ATOM 2471 C C . GLU A 1 303 ? 10.541 6.446 -33.125 1.00 82.50 303 GLU A C 1
ATOM 2473 O O . GLU A 1 303 ? 10.724 5.297 -32.726 1.00 82.50 303 GLU A O 1
ATOM 2478 N N . GLU A 1 304 ? 11.117 6.902 -34.241 1.00 87.44 304 GLU A N 1
ATOM 2479 C CA . GLU A 1 304 ? 11.925 6.050 -35.121 1.00 87.44 304 GLU A CA 1
ATOM 2480 C C . GLU A 1 304 ? 13.180 5.498 -34.429 1.00 87.44 304 GLU A C 1
ATOM 2482 O O . GLU A 1 304 ? 13.608 4.386 -34.728 1.00 87.44 304 GLU A O 1
ATOM 2487 N N . PHE A 1 305 ? 13.794 6.257 -33.514 1.00 89.25 305 PHE A N 1
ATOM 2488 C CA . PHE A 1 305 ? 14.953 5.793 -32.755 1.00 89.25 305 PHE A CA 1
ATOM 2489 C C . PHE A 1 305 ? 14.570 4.670 -31.789 1.00 89.25 305 PHE A C 1
ATOM 2491 O O . PHE A 1 305 ? 15.238 3.638 -31.767 1.00 89.25 305 PHE A O 1
ATOM 2498 N N . PHE A 1 306 ? 13.499 4.845 -31.011 1.00 86.00 306 PHE A N 1
ATOM 2499 C CA . PHE A 1 306 ? 13.079 3.859 -30.012 1.00 86.00 306 PHE A CA 1
ATOM 2500 C C . PHE A 1 306 ? 12.481 2.591 -30.631 1.00 86.00 306 PHE A C 1
ATOM 2502 O O . PHE A 1 306 ? 12.650 1.512 -30.069 1.00 86.00 306 PHE A O 1
ATOM 2509 N N . GLN A 1 307 ? 11.882 2.690 -31.821 1.00 85.56 307 GLN A N 1
ATOM 2510 C CA . GLN A 1 307 ? 11.400 1.537 -32.590 1.00 85.56 307 GLN A CA 1
ATOM 2511 C C . GLN A 1 307 ? 12.498 0.866 -33.438 1.00 85.56 307 GLN A C 1
ATOM 2513 O O . GLN A 1 307 ? 12.272 -0.192 -34.029 1.00 85.56 307 GLN A O 1
ATOM 2518 N N . HIS A 1 308 ? 13.701 1.448 -33.520 1.00 90.56 308 HIS A N 1
ATOM 2519 C CA . HIS A 1 308 ? 14.768 0.904 -34.355 1.00 90.56 308 HIS A CA 1
ATOM 2520 C C . HIS A 1 308 ? 15.225 -0.479 -33.844 1.00 90.56 308 HIS A C 1
ATOM 2522 O O . HIS A 1 308 ? 15.526 -0.608 -32.653 1.00 90.56 308 HIS A O 1
ATOM 2528 N N . PRO A 1 309 ? 15.398 -1.499 -34.715 1.00 90.62 309 PRO A N 1
ATOM 2529 C CA . PRO A 1 309 ? 15.748 -2.863 -34.300 1.00 90.62 309 PRO A CA 1
ATOM 2530 C C . PRO A 1 309 ? 16.984 -2.955 -33.401 1.00 90.62 309 PRO A C 1
ATOM 2532 O O . PRO A 1 309 ? 17.012 -3.738 -32.456 1.00 90.62 309 PRO A O 1
ATOM 2535 N N . ASP A 1 310 ? 18.001 -2.130 -33.661 1.00 90.88 310 ASP A N 1
ATOM 2536 C CA . ASP A 1 310 ? 19.189 -2.067 -32.807 1.00 90.88 310 ASP A CA 1
ATOM 2537 C C . ASP A 1 310 ? 18.874 -1.555 -31.395 1.00 90.88 310 ASP A C 1
ATOM 2539 O O . ASP A 1 310 ? 19.384 -2.098 -30.422 1.00 90.88 310 ASP A O 1
ATOM 2543 N N . ILE A 1 311 ? 18.039 -0.526 -31.250 1.00 88.38 311 ILE A N 1
ATOM 2544 C CA . ILE A 1 311 ? 17.705 0.024 -29.931 1.00 88.38 311 ILE A CA 1
ATOM 2545 C C . ILE A 1 311 ? 16.821 -0.959 -29.164 1.00 88.38 311 ILE A C 1
ATOM 2547 O O . ILE A 1 311 ? 17.095 -1.226 -27.994 1.00 88.38 311 ILE A O 1
ATOM 2551 N N . VAL A 1 312 ? 15.860 -1.594 -29.842 1.00 85.69 312 VAL A N 1
ATOM 2552 C CA . VAL A 1 312 ? 15.051 -2.687 -29.280 1.00 85.69 312 VAL A CA 1
ATOM 2553 C C . VAL A 1 312 ? 15.944 -3.839 -28.810 1.00 85.69 312 VAL A C 1
ATOM 2555 O O . VAL A 1 312 ? 15.814 -4.312 -27.682 1.00 85.69 312 VAL A O 1
ATOM 2558 N N . LYS A 1 313 ? 16.917 -4.258 -29.626 1.00 87.31 313 LYS A N 1
ATOM 2559 C CA . LYS A 1 313 ? 17.870 -5.316 -29.266 1.00 87.31 313 LYS A CA 1
ATOM 2560 C C . LYS A 1 313 ? 18.756 -4.922 -28.084 1.00 87.31 313 LYS A C 1
ATOM 2562 O O . LYS A 1 313 ? 18.954 -5.721 -27.172 1.00 87.31 313 LYS A O 1
ATOM 2567 N N . TYR A 1 314 ? 19.299 -3.705 -28.085 1.00 85.12 314 TYR A N 1
ATOM 2568 C CA . TYR A 1 314 ? 20.100 -3.190 -26.974 1.00 85.12 314 TYR A CA 1
ATOM 2569 C C . TYR A 1 314 ? 19.299 -3.180 -25.675 1.00 85.12 314 TYR A C 1
ATOM 2571 O O . TYR A 1 314 ? 19.794 -3.620 -24.637 1.00 85.12 314 TYR A O 1
ATOM 2579 N N . HIS A 1 315 ? 18.048 -2.737 -25.748 1.00 81.19 315 HIS A N 1
ATOM 2580 C CA . HIS A 1 315 ? 17.131 -2.739 -24.627 1.00 81.19 315 HIS A CA 1
ATOM 2581 C C . HIS A 1 315 ? 16.875 -4.162 -24.106 1.00 81.19 315 HIS A C 1
ATOM 2583 O O . HIS A 1 315 ? 17.066 -4.423 -22.922 1.00 81.19 315 HIS A O 1
ATOM 2589 N N . GLN A 1 316 ? 16.549 -5.118 -24.981 1.00 81.06 316 GLN A N 1
ATOM 2590 C CA . GLN A 1 316 ? 16.340 -6.523 -24.603 1.00 81.06 316 GLN A CA 1
ATOM 2591 C C . GLN A 1 316 ? 17.557 -7.157 -23.907 1.00 81.06 316 GLN A C 1
ATOM 2593 O O . GLN A 1 316 ? 17.386 -8.010 -23.037 1.00 81.06 316 GLN A O 1
ATOM 2598 N N . LEU A 1 317 ? 18.777 -6.748 -24.271 1.00 79.88 317 LEU A N 1
ATOM 2599 C CA . LEU A 1 317 ? 20.017 -7.260 -23.675 1.00 79.88 317 LEU A CA 1
ATOM 2600 C C . LEU A 1 317 ? 20.347 -6.634 -22.312 1.00 79.88 317 LEU A C 1
ATOM 2602 O O . LEU A 1 317 ? 20.929 -7.309 -21.468 1.00 79.88 317 LEU A O 1
ATOM 2606 N N . ASN A 1 318 ? 20.004 -5.361 -22.098 1.00 72.69 318 ASN A N 1
ATOM 2607 C CA . ASN A 1 318 ? 20.457 -4.591 -20.929 1.00 72.69 318 ASN A CA 1
ATOM 2608 C C . ASN A 1 318 ? 19.346 -4.270 -19.919 1.00 72.69 318 ASN A C 1
ATOM 2610 O O . ASN A 1 318 ? 19.633 -3.877 -18.791 1.00 72.69 318 ASN A O 1
ATOM 2614 N N . ALA A 1 319 ? 18.088 -4.415 -20.323 1.00 68.25 319 ALA A N 1
ATOM 2615 C CA . ALA A 1 319 ? 16.902 -4.028 -19.571 1.00 68.25 319 ALA A CA 1
ATOM 2616 C C . ALA A 1 319 ? 15.746 -5.010 -19.847 1.00 68.25 319 ALA A C 1
ATOM 2618 O O . ALA A 1 319 ? 14.601 -4.615 -20.041 1.00 68.25 319 ALA A O 1
ATOM 2619 N N . LYS A 1 320 ? 16.051 -6.315 -19.910 1.00 65.50 320 LYS A N 1
ATOM 2620 C CA . LYS A 1 320 ? 15.064 -7.368 -20.194 1.00 65.50 320 LYS A CA 1
ATOM 2621 C C . LYS A 1 320 ? 13.851 -7.261 -19.258 1.00 65.50 320 LYS A C 1
ATOM 2623 O O . LYS A 1 320 ? 14.021 -7.146 -18.048 1.00 65.50 320 LYS A O 1
ATOM 2628 N N . GLY A 1 321 ? 12.651 -7.321 -19.836 1.00 61.34 321 GLY A N 1
ATOM 2629 C CA . GLY A 1 321 ? 11.377 -7.223 -19.117 1.00 61.34 321 GLY A CA 1
ATOM 2630 C C . GLY A 1 321 ? 10.899 -5.788 -18.892 1.00 61.34 321 GLY A C 1
ATOM 2631 O O . GLY A 1 321 ? 9.714 -5.586 -18.671 1.00 61.34 321 GLY A O 1
ATOM 2632 N N . ILE A 1 322 ? 11.771 -4.782 -19.002 1.00 67.69 322 ILE A N 1
ATOM 2633 C CA . ILE A 1 322 ? 11.344 -3.386 -18.917 1.00 67.69 322 ILE A CA 1
ATOM 2634 C C . ILE A 1 322 ? 10.659 -2.996 -20.237 1.00 67.69 322 ILE A C 1
ATOM 2636 O O . ILE A 1 322 ? 11.145 -3.348 -21.308 1.00 67.69 322 ILE A O 1
ATOM 2640 N N . PRO A 1 323 ? 9.546 -2.266 -20.208 1.00 68.00 323 PRO A N 1
ATOM 2641 C CA . PRO A 1 323 ? 8.961 -1.785 -21.449 1.00 68.00 323 PRO A CA 1
ATOM 2642 C C . PRO A 1 323 ? 9.764 -0.625 -22.071 1.00 68.00 323 PRO A C 1
ATOM 2644 O O . PRO A 1 323 ? 10.175 0.298 -21.360 1.00 68.00 323 PRO A O 1
ATOM 2647 N N . LEU A 1 324 ? 9.985 -0.652 -23.392 1.00 71.31 324 LEU A N 1
ATOM 2648 C CA . LEU A 1 324 ? 10.724 0.380 -24.137 1.00 71.31 324 LEU A CA 1
ATOM 2649 C C . LEU A 1 324 ? 9.771 1.245 -24.963 1.00 71.31 324 LEU A C 1
ATOM 2651 O O . LEU A 1 324 ? 9.274 0.788 -25.989 1.00 71.31 324 LEU A O 1
ATOM 2655 N N . TYR A 1 325 ? 9.617 2.518 -24.593 1.00 69.00 325 TYR A N 1
ATOM 2656 C CA . TYR A 1 325 ? 8.757 3.453 -25.326 1.00 69.00 325 TYR A CA 1
ATOM 2657 C C . TYR A 1 325 ? 9.473 4.746 -25.697 1.00 69.00 325 TYR A C 1
ATOM 2659 O O . TYR A 1 325 ? 10.417 5.186 -25.029 1.00 69.00 325 TYR A O 1
ATOM 2667 N N . ALA A 1 326 ? 9.012 5.389 -26.765 1.00 65.12 326 ALA A N 1
ATOM 2668 C CA . ALA A 1 326 ? 9.486 6.720 -27.091 1.00 65.12 326 ALA A CA 1
ATOM 2669 C C . ALA A 1 326 ? 9.010 7.710 -26.006 1.00 65.12 326 ALA A C 1
ATOM 2671 O O . ALA A 1 326 ? 7.814 7.790 -25.736 1.00 65.12 326 ALA A O 1
ATOM 2672 N N . PRO A 1 327 ? 9.909 8.464 -25.350 1.00 61.34 327 PRO A N 1
ATOM 2673 C CA . PRO A 1 327 ? 9.497 9.539 -24.466 1.00 61.34 327 PRO A CA 1
ATOM 2674 C C . PRO A 1 327 ? 8.730 10.594 -25.276 1.00 61.34 327 PRO A C 1
ATOM 2676 O O . PRO A 1 327 ? 9.023 10.817 -26.455 1.00 61.34 327 PRO A O 1
ATOM 2679 N N . ASP A 1 328 ? 7.770 11.240 -24.616 1.00 58.31 328 ASP A N 1
ATOM 2680 C CA . ASP A 1 328 ? 6.918 12.310 -25.154 1.00 58.31 328 ASP A CA 1
ATOM 2681 C C . ASP A 1 328 ? 5.845 11.874 -26.180 1.00 58.31 328 ASP A C 1
ATOM 2683 O O . ASP A 1 328 ? 5.225 12.724 -26.821 1.00 58.31 328 ASP A O 1
ATOM 2687 N N . THR A 1 329 ? 5.550 10.574 -26.313 1.00 63.62 329 THR A N 1
ATOM 2688 C CA . THR A 1 329 ? 4.319 10.121 -26.983 1.00 63.62 329 THR A CA 1
ATOM 2689 C C . THR A 1 329 ? 3.110 10.351 -26.078 1.00 63.62 329 THR A C 1
ATOM 2691 O O . THR A 1 329 ? 3.073 9.881 -24.942 1.00 63.62 329 THR A O 1
ATOM 2694 N N . TYR A 1 330 ? 2.100 11.065 -26.582 1.00 63.59 330 TYR A N 1
ATOM 2695 C CA . TYR A 1 330 ? 0.897 11.408 -25.810 1.00 63.59 330 TYR A CA 1
ATOM 2696 C C . TYR A 1 330 ? -0.092 10.249 -25.650 1.00 63.59 330 TYR A C 1
ATOM 2698 O O . TYR A 1 330 ? -1.046 10.385 -24.892 1.00 63.59 330 TYR A O 1
ATOM 2706 N N . THR A 1 331 ? 0.104 9.129 -26.347 1.00 70.38 331 THR A N 1
ATOM 2707 C CA . THR A 1 331 ? -0.821 7.989 -26.357 1.00 70.38 331 THR A CA 1
ATOM 2708 C C . THR A 1 331 ? -0.054 6.675 -26.391 1.00 70.38 331 THR A C 1
ATOM 2710 O O . THR A 1 331 ? 0.740 6.470 -27.306 1.00 70.38 331 THR A O 1
ATOM 2713 N N . ALA A 1 332 ? -0.327 5.792 -25.434 1.00 74.12 332 ALA A N 1
ATOM 2714 C CA . ALA A 1 332 ? 0.147 4.412 -25.436 1.00 74.12 332 ALA A CA 1
ATOM 2715 C C . ALA A 1 332 ? -0.759 3.507 -26.282 1.00 74.12 332 ALA A C 1
ATOM 2717 O O . ALA A 1 332 ? -1.979 3.691 -26.318 1.00 74.12 332 ALA A O 1
ATOM 2718 N N . THR A 1 333 ? -0.186 2.498 -26.935 1.00 81.00 333 THR A N 1
ATOM 2719 C CA . THR A 1 333 ? -0.967 1.457 -27.618 1.00 81.00 333 THR A CA 1
ATOM 2720 C C . THR A 1 333 ? -1.427 0.376 -26.637 1.00 81.00 333 THR A C 1
ATOM 2722 O O . THR A 1 333 ? -0.823 0.165 -25.587 1.00 81.00 333 THR A O 1
ATOM 2725 N N . GLN A 1 334 ? -2.472 -0.378 -26.991 1.00 80.88 334 GLN A N 1
ATOM 2726 C CA . GLN A 1 334 ? -2.961 -1.486 -26.154 1.00 80.88 334 GLN A CA 1
ATOM 2727 C C . GLN A 1 334 ? -1.886 -2.551 -25.882 1.00 80.88 334 GLN A C 1
ATOM 2729 O O . GLN A 1 334 ? -1.859 -3.132 -24.799 1.00 80.88 334 GLN A O 1
ATOM 2734 N N . ALA A 1 335 ? -0.989 -2.795 -26.844 1.00 80.94 335 ALA A N 1
ATOM 2735 C CA . ALA A 1 335 ? 0.102 -3.752 -26.678 1.00 80.94 335 ALA A CA 1
ATOM 2736 C C . ALA A 1 335 ? 1.103 -3.277 -25.614 1.00 80.94 335 ALA A C 1
ATOM 2738 O O . ALA A 1 335 ? 1.512 -4.057 -24.760 1.00 80.94 335 ALA A O 1
ATOM 2739 N N . GLU A 1 336 ? 1.427 -1.984 -25.626 1.00 78.69 336 GLU A N 1
ATOM 2740 C CA . GLU A 1 336 ? 2.332 -1.361 -24.658 1.00 78.69 336 GLU A CA 1
ATOM 2741 C C . GLU A 1 336 ? 1.730 -1.380 -23.241 1.00 78.69 336 GLU A C 1
ATOM 2743 O O . GLU A 1 336 ? 2.389 -1.706 -22.250 1.00 78.69 336 GLU A O 1
ATOM 2748 N N . GLN A 1 337 ? 0.433 -1.086 -23.132 1.00 82.25 337 GLN A N 1
ATOM 2749 C CA . GLN A 1 337 ? -0.293 -1.165 -21.864 1.00 82.25 337 GLN A CA 1
ATOM 2750 C C . GLN A 1 337 ? -0.276 -2.594 -21.294 1.00 82.25 337 GLN A C 1
ATOM 2752 O O . GLN A 1 337 ? 0.044 -2.784 -20.119 1.00 82.25 337 GLN A O 1
ATOM 2757 N N . ALA A 1 338 ? -0.534 -3.602 -22.134 1.00 82.31 338 ALA A N 1
ATOM 2758 C CA . ALA A 1 338 ? -0.490 -5.008 -21.737 1.00 82.31 338 ALA A CA 1
ATOM 2759 C C . ALA A 1 338 ? 0.921 -5.468 -21.320 1.00 82.31 338 ALA A C 1
ATOM 2761 O O . ALA A 1 338 ? 1.064 -6.199 -20.338 1.00 82.31 338 ALA A O 1
ATOM 2762 N N . GLU A 1 339 ? 1.967 -5.012 -22.016 1.00 81.44 339 GLU A N 1
ATOM 2763 C CA . GLU A 1 339 ? 3.362 -5.294 -21.657 1.00 81.44 339 GLU A CA 1
ATOM 2764 C C . GLU A 1 339 ? 3.716 -4.706 -20.281 1.00 81.44 339 GLU A C 1
ATOM 2766 O O . GLU A 1 339 ? 4.308 -5.391 -19.444 1.00 81.44 339 GLU A O 1
ATOM 2771 N N . LEU A 1 340 ? 3.278 -3.473 -19.994 1.00 78.56 340 LEU A N 1
ATOM 2772 C CA . LEU A 1 340 ? 3.483 -2.847 -18.685 1.00 78.56 340 LEU A CA 1
ATOM 2773 C C . LEU A 1 340 ? 2.763 -3.610 -17.559 1.00 78.56 340 LEU A C 1
ATOM 2775 O O . LEU A 1 340 ? 3.323 -3.774 -16.471 1.00 78.56 340 LEU A O 1
ATOM 2779 N N . ALA A 1 341 ? 1.546 -4.102 -17.808 1.00 80.19 341 ALA A N 1
ATOM 2780 C CA . ALA A 1 341 ? 0.820 -4.931 -16.845 1.00 80.19 341 ALA A CA 1
ATOM 2781 C C . ALA A 1 341 ? 1.566 -6.242 -16.554 1.00 80.19 341 ALA A C 1
ATOM 2783 O O . ALA A 1 341 ? 1.726 -6.619 -15.390 1.00 80.19 341 ALA A O 1
ATOM 2784 N N . GLY A 1 342 ? 2.065 -6.902 -17.604 1.00 80.56 342 GLY A N 1
ATOM 2785 C CA . GLY A 1 342 ? 2.871 -8.117 -17.496 1.00 80.56 342 GLY A CA 1
ATOM 2786 C C . GLY A 1 342 ? 4.145 -7.903 -16.678 1.00 80.56 342 GLY A C 1
ATOM 2787 O O . GLY A 1 342 ? 4.424 -8.680 -15.767 1.00 80.56 342 GLY A O 1
ATOM 2788 N N . TYR A 1 343 ? 4.860 -6.803 -16.924 1.00 78.81 343 TYR A N 1
ATOM 2789 C CA . TYR A 1 343 ? 6.060 -6.443 -16.167 1.00 78.81 343 TYR A CA 1
ATOM 2790 C C . TYR A 1 343 ? 5.788 -6.270 -14.666 1.00 78.81 343 TYR A C 1
ATOM 2792 O O . TYR A 1 343 ? 6.525 -6.796 -13.827 1.00 78.81 343 TYR A O 1
ATOM 2800 N N . PHE A 1 344 ? 4.712 -5.566 -14.291 1.00 78.12 344 PHE A N 1
ATOM 2801 C CA . PHE A 1 344 ? 4.358 -5.415 -12.876 1.00 78.12 344 PHE A CA 1
ATOM 2802 C C . PHE A 1 344 ? 4.005 -6.750 -12.217 1.00 78.12 344 PHE A C 1
ATOM 2804 O O . PHE A 1 344 ? 4.412 -6.995 -11.078 1.00 78.12 344 PHE A O 1
ATOM 2811 N N . LEU A 1 345 ? 3.296 -7.626 -12.932 1.00 78.56 345 LEU A N 1
ATOM 2812 C CA . LEU A 1 345 ? 2.962 -8.959 -12.441 1.00 78.56 345 LEU A CA 1
ATOM 2813 C C . LEU A 1 345 ? 4.217 -9.822 -12.241 1.00 78.56 345 LEU A C 1
ATOM 2815 O O . LEU A 1 345 ? 4.329 -10.513 -11.226 1.00 78.56 345 LEU A O 1
ATOM 2819 N N . GLU A 1 346 ? 5.175 -9.759 -13.167 1.00 77.88 346 GLU A N 1
ATOM 2820 C CA . GLU A 1 346 ? 6.447 -10.482 -13.079 1.00 77.88 346 GLU A CA 1
ATOM 2821 C C . GLU A 1 346 ? 7.289 -9.999 -11.891 1.00 77.88 346 GLU A C 1
ATOM 2823 O O . GLU A 1 346 ? 7.803 -10.823 -11.135 1.00 77.88 346 GLU A O 1
ATOM 2828 N N . ILE A 1 347 ? 7.366 -8.682 -11.651 1.00 76.12 347 ILE A N 1
ATOM 2829 C CA . ILE A 1 347 ? 8.048 -8.129 -10.467 1.00 76.12 347 ILE A CA 1
ATOM 2830 C C . ILE A 1 347 ? 7.438 -8.679 -9.179 1.00 76.12 347 ILE A C 1
ATOM 2832 O O . ILE A 1 347 ? 8.170 -9.071 -8.268 1.00 76.12 347 ILE A O 1
ATOM 2836 N N . LEU A 1 348 ? 6.108 -8.660 -9.071 1.00 74.50 348 LEU A N 1
ATOM 2837 C CA . LEU A 1 348 ? 5.411 -9.111 -7.866 1.00 74.50 348 LEU A CA 1
ATOM 2838 C C . LEU A 1 348 ? 5.621 -10.608 -7.642 1.00 74.50 348 LEU A C 1
ATOM 2840 O O . LEU A 1 348 ? 5.963 -11.013 -6.532 1.00 74.50 348 LEU A O 1
ATOM 2844 N N . THR A 1 349 ? 5.515 -11.393 -8.713 1.00 75.56 349 THR A N 1
ATOM 2845 C CA . THR A 1 349 ? 5.778 -12.835 -8.703 1.00 75.56 349 THR A CA 1
ATOM 2846 C C . THR A 1 349 ? 7.202 -13.137 -8.257 1.00 75.56 349 THR A C 1
ATOM 2848 O O . THR A 1 349 ? 7.398 -13.865 -7.291 1.00 75.56 349 THR A O 1
ATOM 2851 N N . THR A 1 350 ? 8.192 -12.507 -8.890 1.00 74.12 350 THR A N 1
ATOM 2852 C CA . THR A 1 350 ? 9.612 -12.705 -8.573 1.00 74.12 350 THR A CA 1
ATOM 2853 C C . THR A 1 350 ? 9.900 -12.352 -7.116 1.00 74.12 350 THR A C 1
ATOM 2855 O O . THR A 1 350 ? 10.574 -13.098 -6.415 1.00 74.12 350 THR A O 1
ATOM 2858 N N . LYS A 1 351 ? 9.357 -11.234 -6.614 1.00 74.12 351 LYS A N 1
ATOM 2859 C CA . LYS A 1 351 ? 9.529 -10.842 -5.206 1.00 74.12 351 LYS A CA 1
ATOM 2860 C C . LYS A 1 351 ? 8.896 -11.835 -4.237 1.00 74.12 351 LYS A C 1
ATOM 2862 O O . LYS A 1 351 ? 9.464 -12.077 -3.175 1.00 74.12 351 LYS A O 1
ATOM 2867 N N . ALA A 1 352 ? 7.727 -12.376 -4.566 1.00 72.69 352 ALA A N 1
ATOM 2868 C CA . ALA A 1 352 ? 7.076 -13.369 -3.726 1.00 72.69 352 ALA A CA 1
ATOM 2869 C C . ALA A 1 352 ? 7.852 -14.692 -3.712 1.00 72.69 352 ALA A C 1
ATOM 2871 O O . ALA A 1 352 ? 8.092 -15.242 -2.640 1.00 72.69 352 ALA A O 1
ATOM 2872 N N . GLU A 1 353 ? 8.315 -15.155 -4.874 1.00 73.31 353 GLU A N 1
ATOM 2873 C CA . GLU A 1 353 ? 9.181 -16.331 -4.993 1.00 73.31 353 GLU A CA 1
ATOM 2874 C C . GLU A 1 353 ? 10.480 -16.147 -4.199 1.00 73.31 353 GLU A C 1
ATOM 2876 O O . GLU A 1 353 ? 10.826 -17.012 -3.398 1.00 73.31 353 GLU A O 1
ATOM 2881 N N . GLU A 1 354 ? 11.144 -14.991 -4.322 1.00 71.25 354 GLU A N 1
ATOM 2882 C CA . GLU A 1 354 ? 12.340 -14.658 -3.538 1.00 71.25 354 GLU A CA 1
ATOM 2883 C C . GLU A 1 354 ? 12.087 -14.708 -2.021 1.00 71.25 354 GLU A C 1
ATOM 2885 O O . GLU A 1 354 ? 12.976 -15.105 -1.262 1.00 71.25 354 GLU A O 1
ATOM 2890 N N . LEU A 1 355 ? 10.899 -14.292 -1.564 1.00 70.38 355 LEU A N 1
ATOM 2891 C CA . LEU A 1 355 ? 10.504 -14.376 -0.157 1.00 70.38 355 LEU A CA 1
ATOM 2892 C C . LEU A 1 355 ? 10.233 -15.824 0.274 1.00 70.38 355 LEU A C 1
ATOM 2894 O O . LEU A 1 355 ? 10.642 -16.186 1.375 1.00 70.38 355 LEU A O 1
ATOM 2898 N N . HIS A 1 356 ? 9.606 -16.651 -0.570 1.00 70.12 356 HIS A N 1
ATOM 2899 C CA . HIS A 1 356 ? 9.362 -18.074 -0.294 1.00 70.12 356 HIS A CA 1
ATOM 2900 C C . HIS A 1 356 ? 10.658 -18.887 -0.242 1.00 70.12 356 HIS A C 1
ATOM 2902 O O . HIS A 1 356 ? 10.868 -19.695 0.668 1.00 70.12 356 HIS A O 1
ATOM 2908 N N . THR A 1 357 ? 11.558 -18.681 -1.202 1.00 64.69 357 THR A N 1
ATOM 2909 C CA . THR A 1 357 ? 12.825 -19.403 -1.271 1.00 64.69 357 THR A CA 1
ATOM 2910 C C . THR A 1 357 ? 13.817 -18.768 -0.313 1.00 64.69 357 THR A C 1
ATOM 2912 O O . THR A 1 357 ? 14.615 -17.949 -0.734 1.00 64.69 357 THR A O 1
ATOM 2915 N N . LYS A 1 358 ? 13.772 -19.123 0.976 1.00 61.25 358 LYS A N 1
ATOM 2916 C CA . LYS A 1 358 ? 14.700 -18.662 2.027 1.00 61.25 358 LYS A CA 1
ATOM 2917 C C . LYS A 1 358 ? 16.170 -18.765 1.564 1.00 61.25 358 LYS A C 1
ATOM 2919 O O . LYS A 1 358 ? 16.768 -19.833 1.728 1.00 61.25 358 LYS A O 1
ATOM 2924 N N . PRO A 1 359 ? 16.811 -17.711 1.023 1.00 53.12 359 PRO A N 1
ATOM 2925 C CA . PRO A 1 359 ? 18.162 -17.857 0.523 1.00 53.12 359 PRO A CA 1
ATOM 2926 C C . PRO A 1 359 ? 19.098 -17.693 1.715 1.00 53.12 359 PRO A C 1
ATOM 2928 O O . PRO A 1 359 ? 19.048 -16.688 2.433 1.00 53.12 359 PRO A O 1
ATOM 2931 N N . GLN A 1 360 ? 19.987 -18.661 1.933 1.00 48.94 360 GLN A N 1
ATOM 2932 C CA . GLN A 1 360 ? 21.203 -18.387 2.696 1.00 48.94 360 GLN A CA 1
ATOM 2933 C C . GLN A 1 360 ? 21.875 -17.153 2.066 1.00 48.94 360 GLN A C 1
ATOM 2935 O O . GLN A 1 360 ? 22.258 -17.192 0.902 1.00 48.94 360 GLN A O 1
ATOM 2940 N N . GLY A 1 361 ? 21.964 -16.043 2.807 1.00 55.50 361 GLY A N 1
ATOM 2941 C CA . GLY A 1 361 ? 22.551 -14.790 2.312 1.00 55.50 361 GLY A CA 1
ATOM 2942 C C . GLY A 1 361 ? 21.571 -13.693 1.868 1.00 55.50 361 GLY A C 1
ATOM 2943 O O . GLY A 1 361 ? 22.005 -12.744 1.218 1.00 55.50 361 GLY A O 1
ATOM 2944 N N . MET A 1 362 ? 20.277 -13.765 2.216 1.00 63.44 362 MET A N 1
ATOM 2945 C CA . MET A 1 362 ? 19.349 -12.643 1.992 1.00 63.44 362 MET A CA 1
ATOM 2946 C C . MET A 1 362 ? 19.863 -11.359 2.668 1.00 63.44 362 MET A C 1
ATOM 2948 O O . MET A 1 362 ? 20.218 -11.366 3.849 1.00 63.44 362 MET A O 1
ATOM 2952 N N . SER A 1 363 ? 19.922 -10.251 1.922 1.00 58.97 363 SER A N 1
ATOM 2953 C CA . SER A 1 363 ? 20.396 -8.975 2.463 1.00 58.97 363 SER A CA 1
ATOM 2954 C C . SER A 1 363 ? 19.430 -8.431 3.521 1.00 58.97 363 SER A C 1
ATOM 2956 O O . SER A 1 363 ? 18.216 -8.620 3.4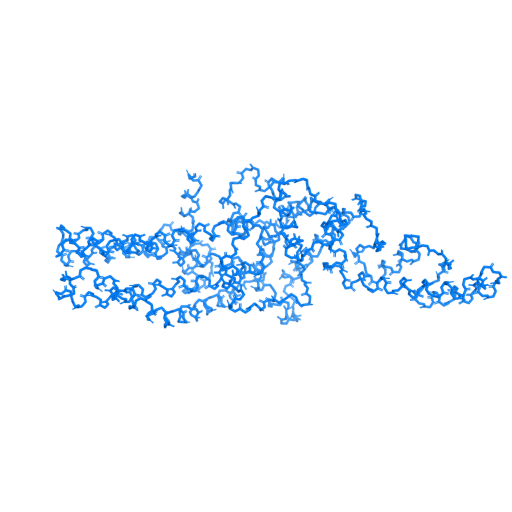26 1.00 58.97 363 SER A O 1
ATOM 2958 N N . ALA A 1 364 ? 19.958 -7.707 4.514 1.00 63.59 364 ALA A N 1
ATOM 2959 C CA . ALA A 1 364 ? 19.152 -7.116 5.586 1.00 63.59 364 ALA A CA 1
ATOM 2960 C C . ALA A 1 364 ? 18.009 -6.230 5.050 1.00 63.59 364 ALA A C 1
ATOM 2962 O O . ALA A 1 364 ? 16.908 -6.259 5.589 1.00 63.59 364 ALA A O 1
ATOM 2963 N N . ALA A 1 365 ? 18.248 -5.520 3.943 1.00 59.50 365 ALA A N 1
ATOM 2964 C CA . ALA A 1 365 ? 17.249 -4.680 3.288 1.00 59.50 365 ALA A CA 1
ATOM 2965 C C . ALA A 1 365 ? 16.074 -5.484 2.697 1.00 59.50 365 ALA A C 1
ATOM 2967 O O . ALA A 1 365 ? 14.928 -5.050 2.778 1.00 59.50 365 ALA A O 1
ATOM 2968 N N . LYS A 1 366 ? 16.331 -6.672 2.127 1.00 60.41 366 LYS A N 1
ATOM 2969 C CA . LYS A 1 366 ? 15.271 -7.542 1.586 1.00 60.41 366 LYS A CA 1
ATOM 2970 C C . LYS A 1 366 ? 14.435 -8.187 2.701 1.00 60.41 366 LYS A C 1
ATOM 2972 O O . LYS A 1 366 ? 13.216 -8.274 2.581 1.00 60.41 366 LYS A O 1
ATOM 2977 N N . ASP A 1 367 ? 15.074 -8.583 3.803 1.00 65.25 367 ASP A N 1
ATOM 2978 C CA . ASP A 1 367 ? 14.386 -9.112 4.992 1.00 65.25 367 ASP A CA 1
ATOM 2979 C C . ASP A 1 367 ? 13.502 -8.043 5.666 1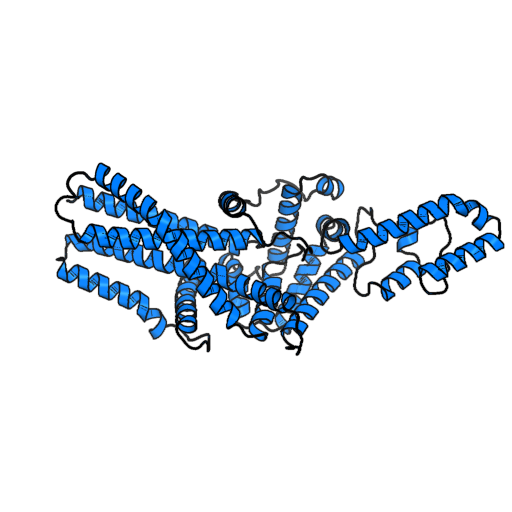.00 65.25 367 ASP A C 1
ATOM 2981 O O . ASP A 1 367 ? 12.389 -8.335 6.109 1.00 65.25 367 ASP A O 1
ATOM 2985 N N . GLU A 1 368 ? 13.966 -6.790 5.701 1.00 67.62 368 GLU A N 1
ATOM 2986 C CA . GLU A 1 368 ? 13.209 -5.640 6.209 1.00 67.62 368 GLU A CA 1
ATOM 2987 C C . GLU A 1 368 ? 11.987 -5.317 5.338 1.00 67.62 368 GLU A C 1
ATOM 2989 O O . GLU A 1 368 ? 10.897 -5.098 5.864 1.00 67.62 368 GLU A O 1
ATOM 2994 N N . LEU A 1 369 ? 12.119 -5.422 4.015 1.00 65.56 369 LEU A N 1
ATOM 2995 C CA . LEU A 1 369 ? 11.007 -5.216 3.092 1.00 65.56 369 LEU A CA 1
ATOM 2996 C C . LEU A 1 369 ? 9.868 -6.236 3.278 1.00 65.56 369 LEU A C 1
ATOM 2998 O O . LEU A 1 369 ? 8.699 -5.859 3.359 1.00 65.56 369 LEU A O 1
ATOM 3002 N N . GLY A 1 370 ? 10.190 -7.531 3.379 1.00 64.25 370 GLY A N 1
ATOM 3003 C CA . GLY A 1 370 ? 9.182 -8.570 3.634 1.00 64.25 370 GLY A CA 1
ATOM 3004 C C . GLY A 1 370 ? 8.453 -8.362 4.967 1.00 64.25 370 GLY A C 1
ATOM 3005 O O . GLY A 1 370 ? 7.252 -8.609 5.093 1.00 64.25 370 GLY A O 1
ATOM 3006 N N . ARG A 1 371 ? 9.173 -7.851 5.970 1.00 70.38 371 ARG A N 1
ATOM 3007 C CA . ARG A 1 371 ? 8.606 -7.471 7.268 1.00 70.38 371 ARG A CA 1
ATOM 3008 C C . ARG A 1 371 ? 7.668 -6.272 7.174 1.00 70.38 371 ARG A C 1
ATOM 3010 O O . ARG A 1 371 ? 6.682 -6.246 7.909 1.00 70.38 371 ARG A O 1
ATOM 3017 N N . ASP A 1 372 ? 7.931 -5.324 6.282 1.00 69.19 372 ASP A N 1
ATOM 3018 C CA . ASP A 1 372 ? 7.053 -4.176 6.055 1.00 69.19 372 ASP A CA 1
ATOM 3019 C C . ASP A 1 372 ? 5.715 -4.582 5.421 1.00 69.19 372 ASP A C 1
ATOM 3021 O O . ASP A 1 372 ? 4.675 -4.095 5.869 1.00 69.19 372 ASP A O 1
ATOM 3025 N N . TYR A 1 373 ? 5.696 -5.533 4.478 1.00 69.25 373 TYR A N 1
ATOM 3026 C CA . TYR A 1 373 ? 4.440 -6.084 3.937 1.00 69.25 373 TYR A CA 1
ATOM 3027 C C . TYR A 1 373 ? 3.618 -6.810 5.005 1.00 69.25 373 TYR A C 1
ATOM 3029 O O . TYR A 1 373 ? 2.407 -6.634 5.106 1.00 69.25 373 TYR A O 1
ATOM 3037 N N . TYR A 1 374 ? 4.271 -7.574 5.878 1.00 70.94 374 TYR A N 1
ATOM 3038 C CA . TYR A 1 374 ? 3.574 -8.218 6.990 1.00 70.94 374 TYR A CA 1
ATOM 3039 C C . TYR A 1 374 ? 3.054 -7.193 8.014 1.00 70.94 374 TYR A C 1
ATOM 3041 O O . TYR A 1 374 ? 1.914 -7.257 8.480 1.00 70.94 374 TYR A O 1
ATOM 3049 N N . ARG A 1 375 ? 3.866 -6.179 8.332 1.00 73.12 375 ARG A N 1
ATOM 3050 C CA . ARG A 1 375 ? 3.479 -5.057 9.198 1.00 73.12 375 ARG A CA 1
ATOM 3051 C C . ARG A 1 375 ? 2.281 -4.293 8.632 1.00 73.12 375 ARG A C 1
ATOM 3053 O O . ARG A 1 375 ? 1.442 -3.839 9.411 1.00 73.12 375 ARG A O 1
ATOM 3060 N N . PHE A 1 376 ? 2.190 -4.184 7.310 1.00 69.12 376 PHE A N 1
ATOM 3061 C CA . PHE A 1 376 ? 1.081 -3.549 6.616 1.00 69.12 376 PHE A CA 1
ATOM 3062 C C . PHE A 1 376 ? -0.263 -4.211 6.940 1.00 69.12 376 PHE A C 1
ATOM 3064 O O . PHE A 1 376 ? -1.225 -3.513 7.245 1.00 69.12 376 PHE A O 1
ATOM 3071 N N . ILE A 1 377 ? -0.319 -5.544 6.933 1.00 68.25 377 ILE A N 1
ATOM 3072 C CA . ILE A 1 377 ? -1.541 -6.295 7.259 1.00 68.25 377 ILE A CA 1
ATOM 3073 C C . ILE A 1 377 ? -1.844 -6.216 8.760 1.00 68.25 377 ILE A C 1
ATOM 3075 O O . ILE A 1 377 ? -2.994 -6.056 9.170 1.00 68.25 377 ILE A O 1
ATOM 3079 N N . MET A 1 378 ? -0.808 -6.273 9.600 1.00 71.06 378 MET A N 1
ATOM 3080 C CA . MET A 1 378 ? -0.981 -6.387 11.049 1.00 71.06 378 MET A CA 1
ATOM 3081 C C . MET A 1 378 ? -1.295 -5.064 11.764 1.00 71.06 378 MET A C 1
ATOM 3083 O O . MET A 1 378 ? -1.973 -5.082 12.790 1.00 71.06 378 MET A O 1
ATOM 3087 N N . ILE A 1 379 ? -0.829 -3.905 11.285 1.00 73.06 379 ILE A N 1
ATOM 3088 C CA . ILE A 1 379 ? -1.072 -2.612 11.962 1.00 73.06 379 ILE A CA 1
ATOM 3089 C C . ILE A 1 379 ? -2.560 -2.240 12.027 1.00 73.06 379 ILE A C 1
ATOM 3091 O O . ILE A 1 379 ? -3.020 -1.878 13.120 1.00 73.06 379 ILE A O 1
ATOM 3095 N N . PRO A 1 380 ? -3.321 -2.284 10.916 1.00 68.44 380 PRO A N 1
ATOM 3096 C CA . PRO A 1 380 ? -4.740 -1.967 10.955 1.00 68.44 380 PRO A CA 1
ATOM 3097 C C . PRO A 1 380 ? -5.507 -2.932 11.855 1.00 68.44 380 PRO A C 1
ATOM 3099 O O . PRO A 1 380 ? -6.318 -2.491 12.668 1.00 68.44 380 PRO A O 1
ATOM 3102 N N . PHE A 1 381 ? -5.143 -4.216 11.809 1.00 70.69 381 PHE A N 1
ATOM 3103 C CA . PHE A 1 381 ? -5.659 -5.251 12.699 1.00 70.69 381 PHE A CA 1
ATOM 3104 C C . PHE A 1 381 ? -5.430 -4.911 14.180 1.00 70.69 381 PHE A C 1
ATOM 3106 O O . PHE A 1 381 ? -6.385 -4.784 14.943 1.00 70.69 381 PHE A O 1
ATOM 3113 N N . ILE A 1 382 ? -4.183 -4.661 14.589 1.00 71.62 382 ILE A N 1
ATOM 3114 C CA . ILE A 1 382 ? -3.827 -4.308 15.977 1.00 71.62 382 ILE A CA 1
ATOM 3115 C C . ILE A 1 382 ? -4.538 -3.027 16.435 1.00 71.62 382 ILE A C 1
ATOM 3117 O O . ILE A 1 382 ? -5.004 -2.944 17.574 1.00 71.62 382 ILE A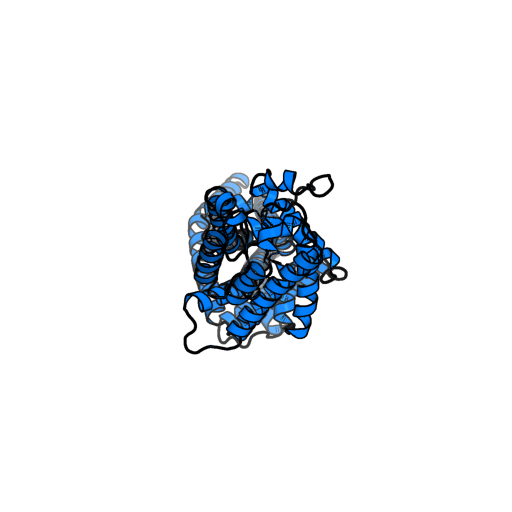 O 1
ATOM 3121 N N . SER A 1 383 ? -4.647 -2.031 15.556 1.00 71.12 383 SER A N 1
ATOM 3122 C CA . SER A 1 383 ? -5.311 -0.761 15.870 1.00 71.12 383 SER A CA 1
ATOM 3123 C C . SER A 1 383 ? -6.816 -0.941 16.087 1.00 71.12 383 SER A C 1
ATOM 3125 O O . SER A 1 383 ? -7.378 -0.366 17.021 1.00 71.12 383 SER A O 1
ATOM 3127 N N . LEU A 1 384 ? -7.460 -1.779 15.274 1.00 70.56 384 LEU A N 1
ATOM 3128 C CA . LEU A 1 384 ? -8.876 -2.118 15.391 1.00 70.56 384 LEU A CA 1
ATOM 3129 C C . LEU A 1 384 ? -9.153 -2.940 16.659 1.00 70.56 384 LEU A C 1
ATOM 3131 O O . LEU A 1 384 ? -10.086 -2.624 17.393 1.00 70.56 384 LEU A O 1
ATOM 3135 N N . ILE A 1 385 ? -8.287 -3.899 17.002 1.00 71.31 385 ILE A N 1
ATOM 3136 C CA . ILE A 1 385 ? -8.363 -4.660 18.263 1.00 71.31 385 ILE A CA 1
ATOM 3137 C C . ILE A 1 385 ? -8.307 -3.735 19.477 1.00 71.31 385 ILE A C 1
ATOM 3139 O O . ILE A 1 385 ? -9.162 -3.808 20.364 1.00 71.31 385 ILE A O 1
ATOM 3143 N N . ALA A 1 386 ? -7.305 -2.851 19.515 1.00 71.00 386 ALA A N 1
ATOM 3144 C CA . ALA A 1 386 ? -7.173 -1.876 20.589 1.00 71.00 386 ALA A CA 1
ATOM 3145 C C . ALA A 1 386 ? -8.439 -1.020 20.684 1.00 71.00 386 ALA A C 1
ATOM 3147 O O . ALA A 1 386 ? -8.948 -0.769 21.776 1.00 71.00 386 ALA A O 1
ATOM 3148 N N . SER A 1 387 ? -9.006 -0.632 19.544 1.00 71.88 387 SER A N 1
ATOM 3149 C CA . SER A 1 387 ? -10.230 0.146 19.544 1.00 71.88 387 SER A CA 1
ATOM 3150 C C . SER A 1 387 ? -11.452 -0.615 20.067 1.00 71.88 387 SER A C 1
ATOM 3152 O O . SER A 1 387 ? -12.208 -0.035 20.846 1.00 71.88 387 SER A O 1
ATOM 3154 N N . VAL A 1 388 ? -11.653 -1.882 19.690 1.00 73.12 388 VAL A N 1
ATOM 3155 C CA . VAL A 1 388 ? -12.759 -2.717 20.199 1.00 73.12 388 VAL A CA 1
ATOM 3156 C C . VAL A 1 388 ? -12.638 -2.932 21.697 1.00 73.12 388 VAL A C 1
ATOM 3158 O O . VAL A 1 388 ? -13.634 -2.842 22.414 1.00 73.12 388 VAL A O 1
ATOM 3161 N N . PHE A 1 389 ? -11.417 -3.146 22.185 1.00 75.00 389 PHE A N 1
ATOM 3162 C CA . PHE A 1 389 ? -11.147 -3.238 23.614 1.00 75.00 389 PHE A CA 1
ATOM 3163 C C . PHE A 1 389 ? -11.655 -2.000 24.359 1.00 75.00 389 PHE A C 1
ATOM 3165 O O . PHE A 1 389 ? -12.392 -2.123 25.338 1.00 75.00 389 PHE A O 1
ATOM 3172 N N . PHE A 1 390 ? -11.332 -0.799 23.869 1.00 73.12 390 PHE A N 1
ATOM 3173 C CA . PHE A 1 390 ? -11.790 0.435 24.507 1.00 73.12 390 PHE A CA 1
ATOM 3174 C C . PHE A 1 390 ? -13.289 0.693 24.330 1.00 73.12 390 PHE A C 1
ATOM 3176 O O . PHE A 1 390 ? -13.894 1.236 25.255 1.00 73.12 390 PHE A O 1
ATOM 3183 N N . ILE A 1 391 ? -13.913 0.260 23.227 1.00 75.12 391 ILE A N 1
ATOM 3184 C CA . ILE A 1 391 ? -15.381 0.265 23.085 1.00 75.12 391 ILE A CA 1
ATOM 3185 C C . ILE A 1 391 ? -16.013 -0.618 24.164 1.00 75.12 391 ILE A C 1
ATOM 3187 O O . ILE A 1 391 ? -16.869 -0.144 24.909 1.00 75.12 391 ILE A O 1
ATOM 3191 N N . GLY A 1 392 ? -15.571 -1.873 24.284 1.00 72.62 392 GLY A N 1
ATOM 3192 C CA . GLY A 1 392 ? -16.110 -2.834 25.248 1.00 72.62 392 GLY A CA 1
ATOM 3193 C C . GLY A 1 392 ? -15.969 -2.343 26.687 1.00 72.62 392 GLY A C 1
ATOM 3194 O O . GLY A 1 392 ? -16.935 -2.353 27.452 1.00 72.62 392 GLY A O 1
ATOM 3195 N N . ILE A 1 393 ? -14.795 -1.806 27.030 1.00 76.06 393 ILE A N 1
ATOM 3196 C CA . ILE A 1 393 ? -14.555 -1.162 28.324 1.00 76.06 393 ILE A CA 1
ATOM 3197 C C . ILE A 1 393 ? -15.511 0.012 28.544 1.00 76.06 393 ILE A C 1
ATOM 3199 O O . ILE A 1 393 ? -16.089 0.132 29.624 1.00 76.06 393 ILE A O 1
ATOM 3203 N N . ASN A 1 394 ? -15.693 0.885 27.549 1.00 74.94 394 ASN A N 1
ATOM 3204 C CA . ASN A 1 394 ? -16.529 2.071 27.701 1.00 74.94 394 ASN A CA 1
ATOM 3205 C C . ASN A 1 394 ? -18.020 1.723 27.838 1.00 74.94 394 ASN A C 1
ATOM 3207 O O . ASN A 1 394 ? -18.690 2.258 28.720 1.00 74.94 394 ASN A O 1
ATOM 3211 N N . ILE A 1 395 ? -18.517 0.764 27.052 1.00 78.12 395 ILE A N 1
ATOM 3212 C CA . ILE A 1 395 ? -19.883 0.238 27.176 1.00 78.12 395 ILE A CA 1
ATOM 3213 C C . ILE A 1 395 ? -20.083 -0.396 28.553 1.00 78.12 395 ILE A C 1
ATOM 3215 O O . ILE A 1 395 ? -21.032 -0.043 29.253 1.00 78.12 395 ILE A O 1
ATOM 3219 N N . GLY A 1 396 ? -19.168 -1.269 28.990 1.00 76.25 396 GLY A N 1
ATOM 3220 C CA . GLY A 1 396 ? -19.230 -1.873 30.324 1.00 76.25 396 GLY A CA 1
ATOM 3221 C C . GLY A 1 396 ? -19.268 -0.813 31.426 1.00 76.25 396 GLY A C 1
ATOM 3222 O O . GLY A 1 396 ? -20.019 -0.922 32.392 1.00 76.25 396 GLY A O 1
ATOM 3223 N N . PHE A 1 397 ? -18.527 0.276 31.243 1.00 75.38 397 PHE A N 1
ATOM 3224 C CA . PHE A 1 397 ? -18.522 1.417 32.144 1.00 75.38 397 PHE A CA 1
ATOM 3225 C C . PHE A 1 397 ? -19.818 2.229 32.164 1.00 75.38 397 PHE A C 1
ATOM 3227 O O . PHE A 1 397 ? -20.201 2.683 33.246 1.00 75.38 397 PHE A O 1
ATOM 3234 N N . ILE A 1 398 ? -20.481 2.409 31.019 1.00 77.62 398 ILE A N 1
ATOM 3235 C CA . ILE A 1 398 ? -21.816 3.016 30.934 1.00 77.62 398 ILE A CA 1
ATOM 3236 C C . ILE A 1 398 ? -22.824 2.130 31.668 1.00 77.62 398 ILE A C 1
ATOM 3238 O O . ILE A 1 398 ? -23.566 2.624 32.514 1.00 77.62 398 ILE A O 1
ATOM 3242 N N . VAL A 1 399 ? -22.793 0.818 31.414 1.00 79.88 399 VAL A N 1
ATOM 3243 C CA . VAL A 1 399 ? -23.659 -0.162 32.085 1.00 79.88 399 VAL A CA 1
ATOM 3244 C C . VAL A 1 399 ? -23.465 -0.104 33.599 1.00 79.88 399 VAL A C 1
ATOM 3246 O O . VAL A 1 399 ? -24.447 -0.009 34.324 1.00 79.88 399 VAL A O 1
ATOM 3249 N N . ILE A 1 400 ? -22.224 -0.064 34.093 1.00 78.38 400 ILE A N 1
ATOM 3250 C CA . ILE A 1 400 ? -21.940 0.058 35.532 1.00 78.38 400 ILE A CA 1
ATOM 3251 C C . ILE A 1 400 ? -22.515 1.355 36.117 1.00 78.38 400 ILE A C 1
ATOM 3253 O O . ILE A 1 400 ? -23.086 1.317 37.205 1.00 78.38 400 ILE A O 1
ATOM 3257 N N . GLU A 1 401 ? -22.393 2.497 35.428 1.00 75.31 401 GLU A N 1
ATOM 3258 C CA . GLU A 1 401 ? -22.968 3.759 35.925 1.00 75.31 401 GLU A CA 1
ATOM 3259 C C . GLU A 1 401 ? -24.504 3.741 35.925 1.00 75.31 401 GLU A C 1
ATOM 3261 O O . GLU A 1 401 ? -25.111 4.278 36.848 1.00 75.31 401 GLU A O 1
ATOM 3266 N N . ILE A 1 402 ? -25.145 3.075 34.960 1.00 77.25 402 ILE A N 1
ATOM 3267 C CA . ILE A 1 402 ? -26.603 2.865 34.961 1.00 77.25 402 ILE A CA 1
ATOM 3268 C C . ILE A 1 402 ? -27.005 1.913 36.098 1.00 77.25 402 ILE A C 1
ATOM 3270 O O . ILE A 1 402 ? -27.909 2.205 36.878 1.00 77.25 402 ILE A O 1
ATOM 3274 N N . CYS A 1 403 ? -26.301 0.794 36.259 1.00 78.94 403 CYS A N 1
ATOM 3275 C CA . CYS A 1 403 ? -26.534 -0.174 37.329 1.00 78.94 403 CYS A CA 1
ATOM 3276 C C . CYS A 1 403 ? -26.339 0.438 38.725 1.00 78.94 403 CYS A C 1
ATOM 3278 O O . CYS A 1 403 ? -26.946 -0.024 39.690 1.00 78.94 403 CYS A O 1
ATOM 3280 N N . ARG A 1 404 ? -25.551 1.513 38.849 1.00 78.00 404 ARG A N 1
ATOM 3281 C CA . ARG A 1 404 ? -25.329 2.235 40.110 1.00 78.00 404 ARG A CA 1
ATOM 3282 C C . ARG A 1 404 ? -26.602 2.825 40.719 1.00 78.00 404 ARG A C 1
ATOM 3284 O O . ARG A 1 404 ? -26.606 3.156 41.900 1.00 78.00 404 ARG A O 1
ATOM 3291 N N . TYR A 1 405 ? -27.681 2.941 39.944 1.00 74.19 405 TYR A N 1
ATOM 3292 C CA . TYR A 1 405 ? -28.994 3.311 40.470 1.00 74.19 405 TYR A CA 1
ATOM 3293 C C . TYR A 1 405 ? -29.646 2.209 41.310 1.00 74.19 405 TYR A C 1
ATOM 3295 O O . TYR A 1 405 ? -30.461 2.532 42.173 1.00 74.19 405 TYR A O 1
ATOM 3303 N N . TRP A 1 406 ? -29.345 0.938 41.035 1.00 77.62 406 TRP A N 1
ATOM 3304 C CA . TRP A 1 406 ? -30.092 -0.210 41.566 1.00 77.62 406 TRP A CA 1
ATOM 3305 C C . TRP A 1 406 ? -29.244 -1.151 42.426 1.00 77.62 406 TRP A C 1
ATOM 3307 O O . TRP A 1 406 ? -29.801 -1.900 43.222 1.00 77.62 406 TRP A O 1
ATOM 3317 N N . PHE A 1 407 ? -27.918 -1.111 42.291 1.00 80.62 407 PHE A N 1
ATOM 3318 C CA . PHE A 1 407 ? -27.009 -2.044 42.954 1.00 80.62 407 PHE A CA 1
ATOM 3319 C C . PHE A 1 407 ? -26.034 -1.337 43.896 1.00 80.62 407 PHE A C 1
ATOM 3321 O O . PHE A 1 407 ? -25.621 -0.198 43.660 1.00 80.62 407 PHE A O 1
ATOM 3328 N N . ASP A 1 408 ? -25.635 -2.038 44.959 1.00 80.44 408 ASP A N 1
ATOM 3329 C CA . ASP A 1 408 ? -24.625 -1.549 45.897 1.00 80.44 408 ASP A CA 1
ATOM 3330 C C . ASP A 1 408 ? -23.197 -1.640 45.317 1.00 80.44 408 ASP A C 1
ATOM 3332 O O . ASP A 1 408 ? -22.931 -2.287 44.300 1.00 80.44 408 ASP A O 1
ATOM 3336 N N . GLU A 1 409 ? -22.228 -0.992 45.967 1.00 73.75 409 GLU A N 1
ATOM 3337 C CA . GLU A 1 409 ? -20.851 -0.933 45.457 1.00 73.75 409 GLU A CA 1
ATOM 3338 C C . GLU A 1 409 ? -20.166 -2.313 45.387 1.00 73.75 409 GLU A C 1
ATOM 3340 O O . GLU A 1 409 ? -19.307 -2.548 44.532 1.00 73.75 409 GLU A O 1
ATOM 3345 N N . LYS A 1 410 ? -20.554 -3.256 46.254 1.00 79.94 410 LYS A N 1
ATOM 3346 C CA . LYS A 1 410 ? -19.993 -4.614 46.280 1.00 79.94 410 LYS A CA 1
ATOM 3347 C C . LYS A 1 410 ? -20.518 -5.438 45.103 1.00 79.94 410 LYS A C 1
ATOM 3349 O O . LYS A 1 410 ? -19.749 -6.170 44.478 1.00 79.94 410 LYS A O 1
ATOM 3354 N N . GLN A 1 411 ? -21.799 -5.299 44.783 1.00 80.31 411 GLN A N 1
ATOM 3355 C CA . GLN A 1 411 ? -22.458 -5.903 43.632 1.00 80.31 411 GLN A CA 1
ATOM 3356 C C . GLN A 1 411 ? -21.925 -5.308 42.327 1.00 80.31 411 GLN A C 1
ATOM 3358 O O . GLN A 1 411 ? -21.558 -6.064 41.431 1.00 80.31 411 GLN A O 1
ATOM 3363 N N . LEU A 1 412 ? -21.754 -3.985 42.242 1.00 77.12 412 LEU A N 1
ATOM 3364 C CA . LEU A 1 412 ? -21.175 -3.330 41.063 1.00 77.12 412 LEU A CA 1
ATOM 3365 C C . LEU A 1 412 ? -19.740 -3.784 40.779 1.00 77.12 412 LEU A C 1
ATOM 3367 O O . LEU A 1 412 ? -19.406 -4.028 39.624 1.00 77.12 412 LEU A O 1
ATOM 3371 N N . LYS A 1 413 ? -18.902 -3.969 41.810 1.00 78.19 413 LYS A N 1
ATOM 3372 C CA . LYS A 1 413 ? -17.545 -4.525 41.640 1.00 78.19 413 LYS A CA 1
ATOM 3373 C C . LYS A 1 413 ? -17.572 -5.947 41.074 1.00 78.19 413 LYS A C 1
ATOM 3375 O O . LYS A 1 413 ? -16.749 -6.271 40.222 1.00 78.19 413 LYS A O 1
ATOM 3380 N N . LYS A 1 414 ? -18.529 -6.781 41.502 1.00 80.31 414 LYS A N 1
ATOM 3381 C CA . LYS A 1 414 ? -18.718 -8.135 40.951 1.00 80.31 414 LYS A CA 1
ATOM 3382 C C . LYS A 1 414 ? -19.206 -8.103 39.504 1.00 80.31 414 LYS A C 1
ATOM 3384 O O . LYS A 1 414 ? -18.675 -8.849 38.691 1.00 80.31 414 LYS A O 1
ATOM 3389 N N . ILE A 1 415 ? -20.166 -7.235 39.180 1.00 79.31 415 ILE A N 1
ATOM 3390 C CA . ILE A 1 415 ? -20.677 -7.054 37.812 1.00 79.31 415 ILE A CA 1
ATOM 3391 C C . ILE A 1 415 ? -19.556 -6.561 36.894 1.00 79.31 415 ILE A C 1
ATOM 3393 O O . ILE A 1 415 ? -19.355 -7.117 35.820 1.00 79.31 415 ILE A O 1
ATOM 3397 N N . GLN A 1 416 ? -18.777 -5.571 37.336 1.00 78.31 416 GLN A N 1
ATOM 3398 C CA . GLN A 1 416 ? -17.622 -5.068 36.599 1.00 78.31 416 GLN A CA 1
ATOM 3399 C C . GLN A 1 416 ? -16.599 -6.171 36.339 1.00 78.31 416 GLN A C 1
ATOM 3401 O O . GLN A 1 416 ? -16.161 -6.334 35.205 1.00 78.31 416 GLN A O 1
ATOM 3406 N N . PHE A 1 417 ? -16.227 -6.927 37.375 1.00 79.19 417 PHE A N 1
ATOM 3407 C CA . PHE A 1 417 ? -15.293 -8.037 37.230 1.00 79.19 417 PHE A CA 1
ATOM 3408 C C . PHE A 1 417 ? -15.842 -9.093 36.267 1.00 79.19 417 PHE A C 1
ATOM 3410 O O . PHE A 1 417 ? -15.148 -9.463 35.333 1.00 79.19 417 PHE A O 1
ATOM 3417 N N . GLY A 1 418 ? -17.108 -9.495 36.418 1.00 81.19 418 GLY A N 1
ATOM 3418 C CA . GLY A 1 418 ? -17.764 -10.454 35.530 1.00 81.19 418 GLY A CA 1
ATOM 3419 C C . GLY A 1 418 ? -17.792 -10.002 34.068 1.00 81.19 418 GLY A C 1
ATOM 3420 O O . GLY A 1 418 ? -17.443 -10.788 33.195 1.00 81.19 418 GLY A O 1
ATOM 3421 N N . LEU A 1 419 ? -18.126 -8.736 33.797 1.00 79.06 419 LEU A N 1
ATOM 3422 C CA . LEU A 1 419 ? -18.114 -8.165 32.444 1.00 79.06 419 LEU A CA 1
ATOM 3423 C C . LEU A 1 419 ? -16.700 -8.127 31.847 1.00 79.06 419 LEU A C 1
ATOM 3425 O O . LEU A 1 419 ? -16.514 -8.516 30.697 1.00 79.06 419 LEU A O 1
ATOM 3429 N N . PHE A 1 420 ? -15.697 -7.705 32.624 1.00 74.62 420 PHE A N 1
ATOM 3430 C CA . PHE A 1 420 ? -14.300 -7.696 32.179 1.00 74.62 420 PHE A CA 1
ATOM 3431 C C . PHE A 1 420 ? -13.770 -9.110 31.925 1.00 74.62 420 PHE A C 1
ATOM 3433 O O . PHE A 1 420 ? -13.131 -9.350 30.903 1.00 74.62 420 PHE A O 1
ATOM 3440 N N . THR A 1 421 ? -14.045 -10.052 32.829 1.00 78.31 421 THR A N 1
ATOM 3441 C CA . THR A 1 421 ? -13.651 -11.453 32.674 1.00 78.31 421 THR A CA 1
ATOM 3442 C C . THR A 1 421 ? -14.337 -12.066 31.467 1.00 78.31 421 THR A C 1
ATOM 3444 O O . THR A 1 421 ? -13.657 -12.700 30.674 1.00 78.31 421 THR A O 1
ATOM 3447 N N . LEU A 1 422 ? -15.636 -11.833 31.264 1.00 79.56 422 LEU A N 1
ATOM 3448 C CA . LEU A 1 422 ? -16.344 -12.313 30.080 1.00 79.56 422 LEU A CA 1
ATOM 3449 C C . LEU A 1 422 ? -15.703 -11.755 28.804 1.00 79.56 422 LEU A C 1
ATOM 3451 O O . LEU A 1 422 ? -15.377 -12.523 27.912 1.00 79.56 422 LEU A O 1
ATOM 3455 N N . PHE A 1 423 ? -15.428 -10.452 28.738 1.00 75.69 423 PHE A N 1
ATOM 3456 C CA . PHE A 1 423 ? -14.804 -9.835 27.564 1.00 75.69 423 PHE A CA 1
ATOM 3457 C C . PHE A 1 423 ? -13.377 -10.355 27.295 1.00 75.69 423 PHE A C 1
ATOM 3459 O O . PHE A 1 423 ? -12.954 -10.526 26.154 1.00 75.69 423 PHE A O 1
ATOM 3466 N N . ILE A 1 424 ? -12.596 -10.647 28.330 1.00 74.38 424 ILE A N 1
ATOM 3467 C CA . ILE A 1 424 ? -11.248 -11.192 28.132 1.00 74.38 424 ILE A CA 1
ATOM 3468 C C . ILE A 1 424 ? -11.307 -12.679 27.777 1.00 74.38 424 ILE A C 1
ATOM 3470 O O . ILE A 1 424 ? -10.555 -13.114 26.915 1.00 74.38 424 ILE A O 1
ATOM 3474 N N . VAL A 1 425 ? -12.188 -13.451 28.415 1.00 75.62 425 VAL A N 1
ATOM 3475 C CA . VAL A 1 425 ? -12.194 -14.920 28.358 1.00 75.62 425 VAL A CA 1
ATOM 3476 C C . VAL A 1 425 ? -13.011 -15.469 27.185 1.00 75.62 425 VAL A C 1
ATOM 3478 O O . VAL A 1 425 ? -12.635 -16.492 26.619 1.00 75.62 425 VAL A O 1
ATOM 3481 N N . LEU A 1 426 ? -14.091 -14.794 26.779 1.00 75.06 426 LEU A N 1
ATOM 3482 C CA . LEU A 1 426 ? -14.984 -15.237 25.699 1.00 75.06 426 LEU A CA 1
ATOM 3483 C C . LEU A 1 426 ? -14.244 -15.599 24.393 1.00 75.06 426 LEU A C 1
ATOM 3485 O O . LEU A 1 426 ? -14.536 -16.662 23.843 1.00 75.06 426 LEU A O 1
ATOM 3489 N N . PRO A 1 427 ? -13.234 -14.831 23.938 1.00 70.69 427 PRO A N 1
ATOM 3490 C CA . PRO A 1 427 ? -12.457 -15.184 22.750 1.00 70.69 427 PRO A CA 1
ATOM 3491 C C . PRO A 1 427 ? -11.668 -16.488 22.877 1.00 70.69 427 PRO A C 1
ATOM 3493 O O . PRO A 1 427 ? -11.388 -17.121 21.870 1.00 70.69 427 PRO A O 1
ATOM 3496 N N . PHE A 1 428 ? -11.313 -16.918 24.090 1.00 71.38 428 PHE A N 1
ATOM 3497 C CA . PHE A 1 428 ? -10.606 -18.185 24.309 1.00 71.38 428 PHE A CA 1
ATOM 3498 C C . PHE A 1 428 ? -11.546 -19.385 24.413 1.00 71.38 428 PHE A C 1
ATOM 3500 O O . PHE A 1 428 ? -11.105 -20.514 24.218 1.00 71.38 428 PHE A O 1
ATOM 3507 N N . ILE A 1 429 ? -12.815 -19.149 24.757 1.00 72.06 429 ILE A N 1
ATOM 3508 C CA . ILE A 1 429 ? -13.838 -20.197 24.844 1.00 72.06 429 ILE A CA 1
ATOM 3509 C C . ILE A 1 429 ? -14.444 -20.464 23.464 1.00 72.06 429 ILE A C 1
ATOM 3511 O O . ILE A 1 429 ? -14.688 -21.615 23.119 1.00 72.06 429 ILE A O 1
ATOM 3515 N N . VAL A 1 430 ? -14.708 -19.402 22.700 1.00 70.94 430 VAL A N 1
ATOM 3516 C CA . VAL A 1 430 ? -15.491 -19.464 21.454 1.00 70.94 430 VAL A CA 1
ATOM 3517 C C . VAL A 1 430 ? -14.630 -19.211 20.211 1.00 70.94 430 VAL A C 1
ATOM 3519 O O . VAL A 1 430 ? -15.025 -19.575 19.108 1.00 70.94 430 VAL A O 1
ATOM 3522 N N . GLY A 1 431 ? -13.459 -18.587 20.356 1.00 59.69 431 GLY A N 1
ATOM 3523 C CA . GLY A 1 431 ? -12.584 -18.278 19.229 1.00 59.69 431 GLY A CA 1
ATOM 3524 C C . GLY A 1 431 ? -11.801 -19.490 18.738 1.00 59.69 431 GLY A C 1
ATOM 3525 O O . GLY A 1 431 ? -11.218 -20.247 19.514 1.00 59.69 431 GLY A O 1
ATOM 3526 N N . GLU A 1 432 ? -11.745 -19.640 17.421 1.00 63.91 432 GLU A N 1
ATOM 3527 C CA . GLU A 1 432 ? -10.856 -20.591 16.765 1.00 63.91 432 GLU A CA 1
ATOM 3528 C C . GLU A 1 432 ? -9.392 -20.142 16.910 1.00 63.91 432 GLU A C 1
ATOM 3530 O O . GLU A 1 432 ? -9.063 -18.961 16.768 1.00 63.91 432 GLU A O 1
ATOM 3535 N N . ARG A 1 433 ? -8.482 -21.086 17.187 1.00 60.97 433 ARG A N 1
ATOM 3536 C CA . ARG A 1 433 ? -7.038 -20.805 17.169 1.00 60.97 433 ARG A CA 1
ATOM 3537 C C . ARG A 1 433 ? -6.576 -20.732 15.721 1.00 60.97 433 ARG A C 1
ATOM 3539 O O . ARG A 1 433 ? -6.738 -21.697 14.984 1.00 60.97 433 ARG A O 1
ATOM 3546 N N . HIS A 1 434 ? -6.012 -19.600 15.319 1.00 53.69 434 HIS A N 1
ATOM 3547 C CA . HIS A 1 434 ? -5.585 -19.376 13.935 1.00 53.69 434 HIS A CA 1
ATOM 3548 C C . HIS A 1 434 ? -4.066 -19.385 13.764 1.00 53.69 434 HIS A C 1
ATOM 3550 O O . HIS A 1 434 ? -3.586 -19.627 12.664 1.00 53.69 434 HIS A O 1
ATOM 3556 N N . PHE A 1 435 ? -3.308 -19.158 14.841 1.00 55.31 435 PHE A N 1
ATOM 3557 C CA . PHE A 1 435 ? -1.845 -19.140 14.801 1.00 55.31 435 PHE A CA 1
ATOM 3558 C C . PHE A 1 435 ? -1.242 -20.121 15.799 1.00 55.31 435 PHE A C 1
ATOM 3560 O O . PHE A 1 435 ? -1.579 -20.091 16.986 1.00 55.31 435 PHE A O 1
ATOM 3567 N N . GLU A 1 436 ? -0.260 -20.890 15.330 1.00 54.00 436 GLU A N 1
ATOM 3568 C CA . GLU A 1 436 ? 0.708 -21.632 16.149 1.00 54.00 436 GLU A CA 1
ATOM 3569 C C . GLU A 1 436 ? 1.828 -20.705 16.670 1.00 54.00 436 GLU A C 1
ATOM 3571 O O . GLU A 1 436 ? 2.992 -21.080 16.759 1.00 54.00 436 GLU A O 1
ATOM 3576 N N . MET A 1 437 ? 1.507 -19.448 16.996 1.00 52.97 437 MET A N 1
ATOM 3577 C CA . MET A 1 437 ? 2.464 -18.576 17.677 1.00 52.97 437 MET A CA 1
ATOM 3578 C C . MET A 1 437 ? 2.488 -18.927 19.165 1.00 52.97 437 MET A C 1
ATOM 3580 O O . MET A 1 437 ? 1.490 -18.756 19.868 1.00 52.97 437 MET A O 1
ATOM 3584 N N . GLU A 1 438 ? 3.636 -19.387 19.657 1.00 50.22 438 GLU A N 1
ATOM 3585 C CA . GLU A 1 438 ? 3.828 -19.659 21.079 1.00 50.22 438 GLU A CA 1
ATOM 3586 C C . GLU A 1 438 ? 3.826 -18.365 21.916 1.00 50.22 438 GLU A C 1
ATOM 3588 O O . GLU A 1 438 ? 4.374 -17.329 21.530 1.00 50.22 438 GLU A O 1
ATOM 3593 N N . GLY A 1 439 ? 3.220 -18.432 23.105 1.00 59.78 439 GLY A N 1
ATOM 3594 C CA . GLY A 1 439 ? 3.248 -17.359 24.100 1.00 59.78 439 GLY A CA 1
ATOM 3595 C C . GLY A 1 439 ? 2.148 -16.294 23.976 1.00 59.78 439 GLY A C 1
ATOM 3596 O O . GLY A 1 439 ? 1.104 -16.476 23.351 1.00 59.78 439 GLY A O 1
ATOM 3597 N N . ILE A 1 440 ? 2.367 -15.158 24.650 1.00 57.69 440 ILE A N 1
ATOM 3598 C CA . ILE A 1 440 ? 1.372 -14.082 24.831 1.00 57.69 440 ILE A CA 1
ATOM 3599 C C . ILE A 1 440 ? 0.990 -13.415 23.497 1.00 57.69 440 ILE A C 1
ATOM 3601 O O . ILE A 1 440 ? -0.140 -12.960 23.336 1.00 57.69 440 ILE A O 1
ATOM 3605 N N . SER A 1 441 ? 1.897 -13.385 22.519 1.00 56.62 441 SER A N 1
ATOM 3606 C CA . SER A 1 441 ? 1.635 -12.831 21.186 1.00 56.62 441 SER A CA 1
ATOM 3607 C C . SER A 1 441 ? 0.565 -13.623 20.436 1.00 56.62 441 SER A C 1
ATOM 3609 O O . SER A 1 441 ? -0.385 -13.016 19.948 1.00 56.62 441 SER A O 1
ATOM 3611 N N . GLY A 1 442 ? 0.655 -14.958 20.400 1.00 62.69 442 GLY A N 1
ATOM 3612 C CA . GLY A 1 442 ? -0.360 -15.802 19.758 1.00 62.69 442 GLY A CA 1
ATOM 3613 C C . GLY A 1 442 ? -1.728 -15.680 20.425 1.00 62.69 442 GLY A C 1
ATOM 3614 O O . GLY A 1 442 ? -2.757 -15.629 19.755 1.00 62.69 442 GLY A O 1
ATOM 3615 N N . ILE A 1 443 ? -1.736 -15.525 21.750 1.00 67.88 443 ILE A N 1
ATOM 3616 C CA . ILE A 1 443 ? -2.938 -15.230 22.532 1.00 67.88 443 ILE A CA 1
ATOM 3617 C C . ILE A 1 443 ? -3.575 -13.900 22.097 1.00 67.88 443 ILE A C 1
ATOM 3619 O O . ILE A 1 443 ? -4.763 -13.881 21.783 1.00 67.88 443 ILE A O 1
ATOM 3623 N N . ILE A 1 444 ? -2.813 -12.802 22.057 1.00 65.31 444 ILE A N 1
ATOM 3624 C CA . ILE A 1 444 ? -3.330 -11.474 21.678 1.00 65.31 444 ILE A CA 1
ATOM 3625 C C . ILE A 1 444 ? -3.847 -11.474 20.237 1.00 65.31 444 ILE A C 1
ATOM 3627 O O . ILE A 1 444 ? -4.884 -10.875 19.954 1.00 65.31 444 ILE A O 1
ATOM 3631 N N . VAL A 1 445 ? -3.143 -12.161 19.336 1.00 64.06 445 VAL A N 1
ATOM 3632 C CA . VAL A 1 445 ? -3.536 -12.281 17.932 1.00 64.06 445 VAL A CA 1
ATOM 3633 C C . VAL A 1 445 ? -4.863 -13.034 17.818 1.00 64.06 445 VAL A C 1
ATOM 3635 O O . VAL A 1 445 ? -5.814 -12.473 17.283 1.00 64.06 445 VAL A O 1
ATOM 3638 N N . ASN A 1 446 ? -4.987 -14.236 18.392 1.00 68.25 446 ASN A N 1
ATOM 3639 C CA . ASN A 1 446 ? -6.237 -15.016 18.368 1.00 68.25 446 ASN A CA 1
ATOM 3640 C C . ASN A 1 446 ? -7.408 -14.269 19.034 1.00 68.25 446 ASN A C 1
ATOM 3642 O O . ASN A 1 446 ? -8.524 -14.251 18.516 1.00 68.25 446 ASN A O 1
ATOM 3646 N N . TRP A 1 447 ? -7.142 -13.597 20.157 1.00 73.25 447 TRP A N 1
ATOM 3647 C CA . TRP A 1 447 ? -8.109 -12.737 20.841 1.00 73.25 447 TRP A CA 1
ATOM 3648 C C . TRP A 1 447 ? -8.610 -11.609 19.930 1.00 73.25 447 TRP A C 1
ATOM 3650 O O . TRP A 1 447 ? -9.804 -11.314 19.877 1.00 73.25 447 TRP A O 1
ATOM 3660 N N . GLY A 1 448 ? -7.700 -11.021 19.158 1.00 68.62 448 GLY A N 1
ATOM 3661 C CA . GLY A 1 448 ? -8.025 -10.015 18.166 1.00 68.62 448 GLY A CA 1
ATOM 3662 C C . GLY A 1 448 ? -8.857 -10.528 16.991 1.00 68.62 448 GLY A C 1
ATOM 3663 O O . GLY A 1 448 ? -9.816 -9.864 16.596 1.00 68.62 448 GLY A O 1
ATOM 3664 N N . TYR A 1 449 ? -8.549 -11.728 16.486 1.00 67.31 449 TYR A N 1
ATOM 3665 C CA . TYR A 1 449 ? -9.306 -12.379 15.408 1.00 67.31 449 TYR A CA 1
ATOM 3666 C C . TYR A 1 449 ? -10.780 -12.561 15.776 1.00 67.31 449 TYR A C 1
ATOM 3668 O O . TYR A 1 449 ? -11.662 -12.253 14.976 1.00 67.31 449 TYR A O 1
ATOM 3676 N N . PHE A 1 450 ? -11.058 -13.010 17.001 1.00 72.88 450 PHE A N 1
ATOM 3677 C CA . PHE A 1 450 ? -12.427 -13.186 17.484 1.00 72.88 450 PHE A CA 1
ATOM 3678 C C . PHE A 1 450 ? -13.236 -11.882 17.425 1.00 72.88 450 PHE A C 1
ATOM 3680 O O . PHE A 1 450 ? -14.329 -11.845 16.859 1.00 72.88 450 PHE A O 1
ATOM 3687 N N . TYR A 1 451 ? -12.689 -10.795 17.975 1.00 72.25 451 TYR A N 1
ATOM 3688 C CA . TYR A 1 451 ? -13.389 -9.511 18.029 1.00 72.25 451 TYR A CA 1
ATOM 3689 C C . TYR A 1 451 ? -13.548 -8.849 16.667 1.00 72.25 451 TYR A C 1
ATOM 3691 O O . TYR A 1 451 ? -14.556 -8.187 16.416 1.00 72.25 451 TYR A O 1
ATOM 3699 N N . GLN A 1 452 ? -12.587 -9.049 15.772 1.00 66.25 452 GLN A N 1
ATOM 3700 C CA . GLN A 1 452 ? -12.707 -8.560 14.412 1.00 66.25 452 GLN A CA 1
ATOM 3701 C C . GLN A 1 452 ? -13.777 -9.312 13.621 1.00 66.25 452 GLN A C 1
ATOM 3703 O O . GLN A 1 452 ? -14.517 -8.661 12.894 1.00 66.25 452 GLN A O 1
ATOM 3708 N N . ASN A 1 453 ? -13.914 -10.633 13.779 1.00 66.62 453 ASN A N 1
ATOM 3709 C CA . ASN A 1 453 ? -14.990 -11.381 13.117 1.00 66.62 453 ASN A CA 1
ATOM 3710 C C . ASN A 1 453 ? -16.372 -10.858 13.544 1.00 66.62 453 ASN A C 1
ATOM 3712 O O . ASN A 1 453 ? -17.265 -10.725 12.712 1.00 66.62 453 ASN A O 1
ATOM 3716 N N . ILE A 1 454 ? -16.534 -10.498 14.824 1.00 68.50 454 ILE A N 1
ATOM 3717 C CA . ILE A 1 454 ? -17.764 -9.865 15.322 1.00 68.50 454 ILE A CA 1
ATOM 3718 C C . ILE A 1 454 ? -17.983 -8.507 14.652 1.00 68.50 454 ILE A C 1
ATOM 3720 O O . ILE A 1 454 ? -19.091 -8.225 14.205 1.00 68.50 454 ILE A O 1
ATOM 3724 N N . LEU A 1 455 ? -16.948 -7.666 14.557 1.00 64.00 455 LEU A N 1
ATOM 3725 C CA . LEU A 1 455 ? -17.068 -6.380 13.869 1.00 64.00 455 LEU A CA 1
ATOM 3726 C C . LEU A 1 455 ? -17.412 -6.546 12.390 1.00 64.00 455 LEU A C 1
ATOM 3728 O O . LEU A 1 455 ? -18.310 -5.862 11.913 1.00 64.00 455 LEU A O 1
ATOM 3732 N N . ALA A 1 456 ? -16.729 -7.443 11.679 1.00 61.31 456 ALA A N 1
ATOM 3733 C CA . ALA A 1 456 ? -17.004 -7.724 10.276 1.00 61.31 456 ALA A CA 1
ATOM 3734 C C . ALA A 1 456 ? -18.470 -8.139 10.087 1.00 61.31 456 ALA A C 1
ATOM 3736 O O . ALA A 1 456 ? -19.152 -7.557 9.253 1.00 61.31 456 ALA A O 1
ATOM 3737 N N . ALA A 1 457 ? -18.991 -9.033 10.934 1.00 64.06 457 ALA A N 1
ATOM 3738 C CA . ALA A 1 457 ? -20.397 -9.431 10.905 1.00 64.06 457 ALA A CA 1
ATOM 3739 C C . ALA A 1 457 ? -21.361 -8.262 11.193 1.00 64.06 457 ALA A C 1
ATOM 3741 O O . ALA A 1 457 ? -22.374 -8.121 10.515 1.00 64.06 457 ALA A O 1
ATOM 3742 N N . VAL A 1 458 ? -21.053 -7.396 12.167 1.00 62.56 458 VAL A N 1
ATOM 3743 C CA . VAL A 1 458 ? -21.875 -6.207 12.471 1.00 62.56 458 VAL A CA 1
ATOM 3744 C C . VAL A 1 458 ? -21.910 -5.241 11.290 1.00 62.56 458 VAL A C 1
ATOM 3746 O O . VAL A 1 458 ? -22.970 -4.711 10.970 1.00 62.56 458 VAL A O 1
ATOM 3749 N N . PHE A 1 459 ? -20.770 -5.018 10.641 1.00 56.84 459 PHE A N 1
ATOM 3750 C CA . PHE A 1 459 ? -20.687 -4.123 9.495 1.00 56.84 459 PHE A CA 1
ATOM 3751 C C . PHE A 1 459 ? -21.281 -4.736 8.219 1.00 56.84 459 PHE A C 1
ATOM 3753 O O . PHE A 1 459 ? -21.765 -3.982 7.392 1.00 56.84 459 PHE A O 1
ATOM 3760 N N . GLN A 1 460 ? -21.294 -6.065 8.055 1.00 52.97 460 GLN A N 1
ATOM 3761 C CA . GLN A 1 460 ? -21.946 -6.744 6.921 1.00 52.97 460 GLN A CA 1
ATOM 3762 C C . GLN A 1 460 ? -23.486 -6.690 6.975 1.00 52.97 460 GLN A C 1
ATOM 3764 O O . GLN A 1 460 ? -24.135 -6.852 5.945 1.00 52.97 460 GLN A O 1
ATOM 3769 N N . VAL A 1 461 ? -24.071 -6.508 8.165 1.00 46.69 461 VAL A N 1
ATOM 3770 C CA . VAL A 1 461 ? -25.531 -6.445 8.388 1.00 46.69 461 VAL A CA 1
ATOM 3771 C C . VAL A 1 461 ? -26.072 -5.004 8.325 1.00 46.69 461 VAL A C 1
ATOM 3773 O O . VAL A 1 461 ? -27.285 -4.816 8.221 1.00 46.69 461 VAL A O 1
ATOM 3776 N N . ALA A 1 462 ? -25.193 -3.999 8.397 1.00 37.84 462 ALA A N 1
ATOM 3777 C CA . ALA A 1 462 ? -25.518 -2.570 8.321 1.00 37.84 462 ALA A CA 1
ATOM 3778 C C . ALA A 1 462 ? -25.351 -2.036 6.894 1.00 37.84 462 ALA A C 1
ATOM 3780 O O . ALA A 1 462 ? -26.155 -1.152 6.519 1.00 37.84 462 ALA A O 1
#

Secondary structure (DSSP, 8-state):
-HHHHHHHHHHHHHHHHHHHHHHHHHHHHHHS---HHHHHHHHHHHHHHHHHHHHHHHHHHHHTTSTTTGGG-HHHHHHHHHHHHHHHHHHHHHHHHHHHHHHHHHHHHT--HHHHHHHHHHHHHHH---S---TT--S---HHHHHHHHH--------SSSPPPHHHHHHS-HHHHHHHHHHHHHHHHHHTSTTTSS-HHHHHHHHHHHHHHT--HHHHHHHHHHHHHHHHHSHHHHHHHHHTSTTHHHHHHHHHHHHHHHHHHHHHHHHHHH-HHHHHHHHHHHHHHHTS-----TT--HHHHHTSHHHHHHHHHHSTTS----TT-S---HHHHHHHHHHHHHHHHHHHHHHHS--TT--HHHHHHHHHHHHHHHHHHHHHHHHHHHHHHHHHHHHHHHHTTTS-HHHHHHHHHHHHHHHHHHHHHHPPP-----SHHHHHHHHHHHHHHHHHHHHHH-

pLDDT: mean 71.42, std 12.37, range [32.25, 95.44]

Sequence (462 aa):
MKKALIAVIIVHIIFLIFILKFNFWLFDSMSRTFTPLSLAALELYGKILSGMGISWWLMRWGMNRNVKEVYQHPIIVSIIIMLYILILSVVAIPIASFAQNMLIKQIVRSSTYEDRADALWSFAATTTMVYPHIEGTKTEFSTWTKFKYLFQHDTIQPISGSEPDYMVFDYLPQKQKHSVLLRHAQSCRNEIGISSDYNPVDTAFFPFVSYKIKLGEAQIKPVLSDYLQCLTHNNNFFLYQYNSGILSPITDRLRKAFYEYQNASRKYGNAVRHSNRAKQKWLDSMSEKLGFRASLLPGLSSEEFFQHPDIVKYHQLNAKGIPLYAPDTYTATQAEQAELAGYFLEILTTKAEELHTKPQGMSAAKDELGRDYYRFIMIPFISLIASVFFIGINIGFIVIEICRYWFDEKQLKKIQFGLFTLFIVLPFIVGERHFEMEGISGIIVNWGYFYQNILAAVFQVA

Radius of gyration: 29.11 Å; chains: 1; bounding box: 64×44×97 Å

Organism: NCBI:txid1073362

Foldseek 3Di:
DVLQLVLVLVVLVVLLVVLVVVVVVLLLQLLFQHDLLNLVLLLLVLLLNLLLLVQLVVLVVVCVVVPPPLRPDNVVSSVVSVVSSVVSSVVSSVVSSVVVVVLLVVVLVPDALLLLLLLLLLSCLQNVDLFDPPPPPCSPDDPVSSVVVVPPPCPLPPPPDDQDQLVVLVPDDPVVVVSSLRVLLRVLSCPLPVPPPPDSLCSSCSSVVSSLVSVDPVRSLVSLLSSLLSSLVDLNSVLCCCCPHHNNVVNVVVVVVVVVLQVCLVVQVVVCVVDPVSVVVVQVVVCVVLVHRDPDHGDDDLQCVQPPPSNVVSCCVPPNLDQTGRPPDSDDDSVSSSSSSVSVSVVSVVLSVVSVPPDPDDDPVSSVVSSVSSSSSVSSLSSVLSSLVSSLLSVLVSVLSVCVVPDDPVVSVVSSVVSVCCLLCVLVVPFDQSDPDPDPSSSSNSSSVVSVVVVSVVVVVD